Protein AF-A0AAD8T576-F1 (afdb_monomer)

Secondary structure (DSSP, 8-state):
--SSBTTB-TT---TT--HHHHHHHHTHHHHHHT-----SSSTTSBTTTS--SSSS-HHHHSHHHHTTBS-TT-BHHHHHHH-GGGGB-SS--HHHHHHHHHHHHHHTT--------HHHHHHHHSS--HHHHHHHHHHHTT-S--HHHHHHTTS-S--B-TTT-SB--HHIIIIISHHHHHHHHHHSTT--GGG-SSHHHHHHHH--SHHHHHHHHHHHHHHHHHHHHHHHH-----HHHHHHHHHHHHHHHHHHHHHHHHHTTS--PPP----EEE-TTT--EEEEETTEEEE--TT----EEE--TTPPBPPTTSHHHHHSTTEEEEEETTEEEEEE--B-TTT-PBPP-EEEB--HHHHHHHHH-TTS-----SSSEEE-

Solvent-accessible surface area (backbone atoms only — not comparable to full-atom values): 22225 Å² total; per-residue (Å²): 143,80,54,71,48,98,94,40,41,57,79,66,89,58,95,83,59,47,73,68,54,51,56,56,56,67,45,46,64,66,49,40,77,77,45,74,48,82,76,38,49,24,67,90,39,37,48,32,67,35,32,59,60,94,91,51,27,44,41,76,75,33,46,64,36,46,76,39,41,73,52,69,39,39,30,34,32,57,36,66,75,67,36,64,73,76,45,37,52,97,76,71,53,75,67,18,49,52,43,46,55,55,50,52,54,59,53,72,72,60,77,64,37,78,58,60,57,61,61,58,54,36,48,69,60,21,54,53,56,68,72,54,34,53,47,53,51,29,44,75,65,71,60,52,88,28,33,37,55,30,27,79,67,70,73,46,96,52,32,43,31,96,86,78,68,45,74,15,48,64,39,31,56,62,35,63,32,69,81,25,35,59,56,47,28,72,78,40,79,84,58,57,58,85,84,37,94,37,59,63,50,39,48,62,74,63,20,81,46,54,64,38,23,26,47,51,49,37,44,50,50,40,43,52,50,47,53,45,37,37,74,77,67,69,40,86,76,52,68,69,60,46,54,51,49,28,54,51,50,44,59,61,34,54,56,44,52,56,51,53,60,42,59,78,73,47,77,90,76,77,82,86,82,72,68,75,45,73,41,87,91,77,73,44,42,29,32,68,56,98,93,41,78,33,31,63,36,96,84,46,94,58,41,38,38,57,60,72,98,78,73,60,62,38,51,60,85,36,70,69,45,69,68,44,84,72,56,46,82,44,76,55,96,93,43,59,38,25,25,34,70,46,61,40,90,86,81,64,47,75,45,74,78,18,45,34,40,74,54,80,81,49,57,65,49,59,75,72,50,85,82,67,71,17,24,56,65,92,66,69,47,28,28,102

Foldseek 3Di:
DAADDDVDHHQDDDPPQDPVNVVVSVCPLVVQVPDADDFALQRRAFQQRHRDADDDGNCVVQVQLCVQFQCNRDTPNCCLVVDVVVRGHPDGDPSNVVSCVVVVVSVVPDDHNPPPVVQLVLLVLALAPPVLSVVSVCLVVQNPPQLLNCVVVVNDPDQAQPQPRHGTTSFCLQQVPPLNPLLCCVVVPPDDSVVAPGPSRCSSVQRPDNLRSHLSSLSSVLSVVQSVCCVPVVDHDDSVVSNVSSVVSSVVSVVSVVVVVCVVPDDDDDDDDWDWDQDPPPRWIWTDDPNDIWTFDQPDQFAKEADDDPAAFDACPDPVLVPRPAWDFDDDPNGTFIWHFDADPVPRDTDPTATEHDDPVCVVVCVVVVDGGYGYDDDHMYTD

pLDDT: mean 78.63, std 18.76, range [26.48, 98.44]

Organism: Lolium multiflorum (NCBI:txid4521)

InterPro domains:
  IPR021109 Aspartic peptidase domain superfamily [G3DSA:2.40.70.10] (269-370)
  IPR026960 Reverse transcriptase zinc-binding domain [PF13966] (120-184)

Nearest PDB structures (foldseek):
  4zmh-assembly1_A  TM=2.360E-01  e=1.951E+00  Saccharophagus degradans 2-40
  3imo-assembly2_D  TM=2.013E-01  e=2.065E+00  Vibrio cholerae O139
  7mtq-assembly1_B  TM=3.145E-01  e=9.539E+00  Homo sapiens
  3wj5-assembly1_B  TM=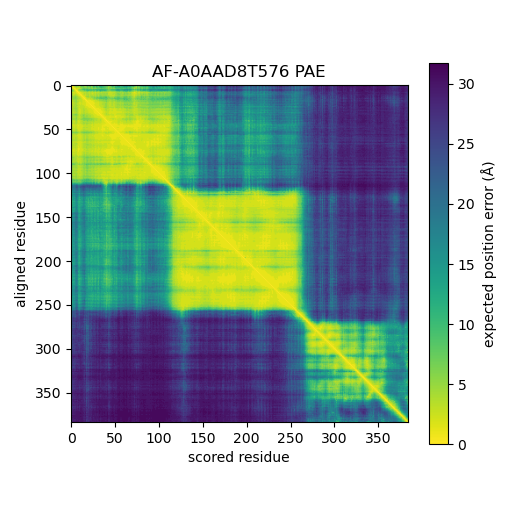2.094E-01  e=6.789E+00  Homo sapiens

Structure (mmCIF, N/CA/C/O backbone):
data_AF-A0AAD8T576-F1
#
_entry.id   AF-A0AAD8T576-F1
#
loop_
_atom_site.group_PDB
_atom_site.id
_atom_site.type_symbol
_atom_site.label_atom_id
_atom_site.label_alt_id
_atom_site.label_comp_id
_atom_site.label_asym_id
_atom_site.label_entity_id
_atom_site.label_seq_id
_atom_site.pdbx_PDB_ins_code
_atom_site.Cartn_x
_atom_site.Cartn_y
_atom_site.Cartn_z
_atom_site.occupancy
_atom_site.B_iso_or_equiv
_atom_site.auth_seq_id
_atom_site.auth_comp_id
_atom_site.auth_asym_id
_atom_site.auth_atom_id
_atom_site.pdbx_PDB_model_num
ATOM 1 N N . MET A 1 1 ? 20.171 -4.470 2.050 1.00 48.25 1 MET A N 1
ATOM 2 C CA . MET A 1 1 ? 20.632 -3.886 0.778 1.00 48.25 1 MET A CA 1
ATOM 3 C C . MET A 1 1 ? 20.045 -4.758 -0.320 1.00 48.25 1 MET A C 1
ATOM 5 O O . MET A 1 1 ? 20.647 -5.756 -0.673 1.00 48.25 1 MET A O 1
ATOM 9 N N . TYR A 1 2 ? 18.805 -4.481 -0.722 1.00 63.53 2 TYR A N 1
ATOM 10 C CA . TYR A 1 2 ? 18.077 -5.267 -1.723 1.00 63.53 2 TYR A CA 1
ATOM 11 C C . TYR A 1 2 ? 17.408 -4.290 -2.687 1.00 63.53 2 TYR A C 1
ATOM 13 O O . TYR A 1 2 ? 16.889 -3.266 -2.239 1.00 63.53 2 TYR A O 1
ATOM 21 N N . GLY A 1 3 ? 17.447 -4.591 -3.984 1.00 69.38 3 GLY A N 1
ATOM 22 C CA . GLY A 1 3 ? 16.973 -3.699 -5.041 1.00 69.38 3 GLY A CA 1
ATOM 23 C C . GLY A 1 3 ? 17.988 -2.635 -5.462 1.00 69.38 3 GLY A C 1
ATOM 24 O O . GLY A 1 3 ? 19.163 -2.697 -5.102 1.00 69.38 3 GLY A O 1
ATOM 25 N N . TRP A 1 4 ? 17.504 -1.669 -6.239 1.00 74.75 4 TRP A N 1
ATOM 26 C CA . TRP A 1 4 ? 18.293 -0.624 -6.890 1.00 74.75 4 TRP A CA 1
ATOM 27 C C . TRP A 1 4 ? 19.042 0.262 -5.894 1.00 74.75 4 TRP A C 1
ATOM 29 O O . TRP A 1 4 ? 18.430 0.952 -5.079 1.00 74.75 4 TRP A O 1
ATOM 39 N N . ASN A 1 5 ? 20.371 0.266 -5.960 1.00 70.06 5 ASN A N 1
ATOM 40 C CA . ASN A 1 5 ? 21.228 1.165 -5.191 1.00 70.06 5 ASN A CA 1
ATOM 41 C C . ASN A 1 5 ? 22.531 1.455 -5.955 1.00 70.06 5 ASN A C 1
ATOM 43 O O . ASN A 1 5 ? 22.797 0.833 -6.976 1.00 70.06 5 ASN A O 1
ATOM 47 N N . GLY A 1 6 ? 23.326 2.424 -5.483 1.00 66.31 6 GLY A N 1
ATOM 48 C CA . GLY A 1 6 ? 24.510 2.934 -6.197 1.00 66.31 6 GLY A CA 1
ATOM 49 C C . GLY A 1 6 ? 25.385 1.859 -6.872 1.00 66.31 6 GLY A C 1
ATOM 50 O O . GLY A 1 6 ? 25.671 2.008 -8.058 1.00 66.31 6 GLY A O 1
ATOM 51 N N . PRO A 1 7 ? 25.779 0.780 -6.167 1.00 70.12 7 PRO A N 1
ATOM 52 C CA . PRO A 1 7 ? 26.549 -0.318 -6.761 1.00 70.12 7 PRO A CA 1
ATOM 53 C C . PRO A 1 7 ? 25.746 -1.526 -7.293 1.00 70.12 7 PRO A C 1
ATOM 55 O O . PRO A 1 7 ? 26.380 -2.427 -7.843 1.00 70.12 7 PRO A O 1
ATOM 58 N N . HIS A 1 8 ? 24.417 -1.612 -7.128 1.00 79.19 8 HIS A N 1
ATOM 59 C CA . HIS A 1 8 ? 23.664 -2.849 -7.414 1.00 79.19 8 HIS A CA 1
ATOM 60 C C . HIS A 1 8 ? 22.316 -2.627 -8.110 1.00 79.19 8 HIS A C 1
ATOM 62 O O . HIS A 1 8 ? 21.516 -1.781 -7.696 1.00 79.19 8 HIS A O 1
ATOM 68 N N . ASP A 1 9 ? 22.030 -3.470 -9.106 1.00 88.69 9 ASP A N 1
ATOM 69 C CA . ASP A 1 9 ? 20.776 -3.470 -9.853 1.00 88.69 9 ASP A CA 1
ATOM 70 C C . ASP A 1 9 ? 19.816 -4.595 -9.417 1.00 88.69 9 ASP A C 1
ATOM 72 O O . ASP A 1 9 ? 20.222 -5.661 -8.945 1.00 88.69 9 ASP A O 1
ATOM 76 N N . LEU A 1 10 ? 18.501 -4.379 -9.570 1.00 85.06 10 LEU A N 1
ATOM 77 C CA . LEU A 1 10 ? 17.494 -5.394 -9.236 1.00 85.06 10 LEU A CA 1
ATOM 78 C C . LEU A 1 10 ? 17.501 -6.520 -10.283 1.00 85.06 10 LEU A C 1
ATOM 80 O O . LEU A 1 10 ? 16.965 -6.382 -11.386 1.00 85.06 10 LEU A O 1
ATOM 84 N N . GLY A 1 11 ? 18.055 -7.670 -9.911 1.00 83.50 11 GLY A N 1
ATOM 85 C CA . GLY A 1 11 ? 18.317 -8.760 -10.856 1.00 83.50 11 GLY A CA 1
ATOM 86 C C . GLY A 1 11 ? 19.682 -9.388 -10.639 1.00 83.50 11 GLY A C 1
ATOM 87 O O . GLY A 1 11 ? 19.843 -10.587 -10.865 1.00 83.50 11 GLY A O 1
ATOM 88 N N . ASP A 1 12 ? 20.629 -8.591 -10.147 1.00 86.38 12 ASP A N 1
ATOM 89 C CA . ASP A 1 12 ? 21.994 -9.034 -9.920 1.00 86.38 12 ASP A CA 1
ATOM 90 C C . ASP A 1 12 ? 22.056 -10.059 -8.786 1.00 86.38 12 ASP A C 1
ATOM 92 O O . ASP A 1 12 ? 21.394 -9.930 -7.754 1.00 86.38 12 ASP A O 1
ATOM 96 N N . ARG A 1 13 ? 22.882 -11.092 -8.974 1.00 81.50 13 ARG A N 1
ATOM 97 C CA . ARG A 1 13 ? 23.164 -12.073 -7.922 1.00 81.50 13 ARG A CA 1
ATOM 98 C C . ARG A 1 13 ? 24.127 -11.471 -6.913 1.00 81.50 13 ARG A C 1
ATOM 100 O O . ARG A 1 13 ? 25.193 -10.992 -7.298 1.00 81.50 13 ARG A O 1
ATOM 107 N N . HIS A 1 14 ? 23.813 -11.596 -5.628 1.00 79.44 14 HIS A N 1
ATOM 108 C CA . HIS A 1 14 ? 24.678 -11.107 -4.567 1.00 79.44 14 HIS A CA 1
ATOM 109 C C . HIS A 1 14 ? 25.024 -12.201 -3.547 1.00 79.44 14 HIS A C 1
ATOM 111 O O . HIS A 1 14 ? 24.209 -13.040 -3.164 1.00 79.44 14 HIS A O 1
ATOM 117 N N . HIS A 1 15 ? 26.269 -12.197 -3.069 1.00 81.00 15 HIS A N 1
ATOM 118 C CA . HIS A 1 15 ? 26.765 -13.210 -2.129 1.00 81.00 15 HIS A CA 1
ATOM 119 C C . HIS A 1 15 ? 26.092 -13.128 -0.746 1.00 81.00 15 HIS A C 1
ATOM 121 O O . HIS A 1 15 ? 26.011 -14.133 -0.044 1.00 81.00 15 HIS A O 1
ATOM 127 N N . LEU A 1 16 ? 25.565 -11.953 -0.382 1.00 80.62 16 LEU A N 1
ATOM 128 C CA . LEU A 1 16 ? 24.777 -11.727 0.839 1.00 80.62 16 LEU A CA 1
ATOM 129 C C . LEU A 1 16 ? 23.265 -11.946 0.649 1.00 80.62 16 LEU A C 1
ATOM 131 O O . LEU A 1 16 ? 22.492 -11.609 1.545 1.00 80.62 16 LEU A O 1
ATOM 135 N N . ASP A 1 17 ? 22.823 -12.478 -0.496 1.00 80.88 17 ASP A N 1
ATOM 136 C CA . ASP A 1 17 ? 21.404 -12.751 -0.715 1.00 80.88 17 ASP A CA 1
ATOM 137 C C . ASP A 1 17 ? 20.893 -13.792 0.285 1.00 80.88 17 ASP A C 1
ATOM 139 O O . ASP A 1 17 ? 21.333 -14.950 0.306 1.00 80.88 17 ASP A O 1
ATOM 143 N N . THR A 1 18 ? 19.926 -13.379 1.105 1.00 84.00 18 THR A N 1
ATOM 144 C CA . THR A 1 18 ? 19.225 -14.284 2.022 1.00 84.00 18 THR A CA 1
ATOM 145 C C . THR A 1 18 ? 18.432 -15.338 1.245 1.00 84.00 18 THR A C 1
ATOM 147 O O . THR A 1 18 ? 18.015 -15.077 0.116 1.00 84.00 18 THR A O 1
ATOM 150 N N . PRO A 1 19 ? 18.159 -16.518 1.837 1.00 84.56 19 PRO A N 1
ATOM 151 C CA . PRO A 1 19 ? 17.303 -17.529 1.212 1.00 84.56 19 PRO A CA 1
ATOM 152 C C . PRO A 1 19 ? 15.952 -16.961 0.755 1.00 84.56 19 PRO A C 1
ATOM 154 O O . PRO A 1 19 ? 15.558 -17.163 -0.385 1.00 84.56 19 PRO A O 1
ATOM 157 N N . VAL A 1 20 ? 15.320 -16.130 1.591 1.00 82.31 20 VAL A N 1
ATOM 158 C CA . VAL A 1 20 ? 14.057 -15.450 1.258 1.00 82.31 20 VAL A CA 1
ATOM 159 C C . VAL A 1 20 ? 14.199 -14.562 0.022 1.00 82.31 20 VAL A C 1
ATOM 161 O O . VAL A 1 20 ? 13.330 -14.562 -0.843 1.00 82.31 20 VAL A O 1
ATOM 164 N N . TRP A 1 21 ? 15.290 -13.799 -0.084 1.00 80.56 21 TRP A N 1
ATOM 165 C CA . TRP A 1 21 ? 15.517 -12.958 -1.256 1.00 80.56 21 TRP A CA 1
ATOM 166 C C . TRP A 1 21 ? 15.762 -13.791 -2.518 1.00 80.56 21 TRP A C 1
ATOM 168 O O . TRP A 1 21 ? 15.227 -13.462 -3.571 1.00 80.56 21 TRP A O 1
ATOM 178 N N . LYS A 1 22 ? 16.489 -14.909 -2.414 1.00 84.25 22 LYS A N 1
ATOM 179 C CA . LYS A 1 22 ? 16.673 -15.849 -3.532 1.00 84.25 22 LYS A CA 1
ATOM 180 C C . LYS A 1 22 ? 15.339 -16.421 -4.013 1.00 84.25 22 LYS A C 1
ATOM 182 O O . LYS A 1 22 ? 15.122 -16.468 -5.221 1.00 84.25 22 LYS A O 1
ATOM 187 N N . ASP A 1 23 ? 14.442 -16.774 -3.095 1.00 84.94 23 ASP A N 1
ATOM 188 C CA . ASP A 1 23 ? 13.100 -17.269 -3.427 1.00 84.94 23 ASP A CA 1
ATOM 189 C C . ASP A 1 23 ? 12.247 -16.189 -4.112 1.00 84.94 23 ASP A C 1
ATOM 191 O O . ASP A 1 23 ? 11.596 -16.456 -5.121 1.00 84.94 23 ASP A O 1
ATOM 195 N N . ILE A 1 24 ? 12.296 -14.943 -3.624 1.00 82.44 24 ILE A N 1
ATOM 196 C CA . ILE A 1 24 ? 11.630 -13.801 -4.275 1.00 82.44 24 ILE A CA 1
ATOM 197 C C . ILE A 1 24 ? 12.178 -13.602 -5.695 1.00 82.44 24 ILE A C 1
ATOM 199 O O . ILE A 1 24 ? 11.408 -13.461 -6.647 1.00 82.44 24 ILE A O 1
ATOM 203 N N . MET A 1 25 ? 13.503 -13.629 -5.855 1.00 86.75 25 MET A N 1
ATOM 204 C CA . MET A 1 25 ? 14.161 -13.456 -7.150 1.00 86.75 25 MET A CA 1
ATOM 205 C C . MET A 1 25 ? 13.871 -14.606 -8.119 1.00 86.75 25 MET A C 1
ATOM 207 O O . MET A 1 25 ? 13.776 -14.367 -9.323 1.00 86.75 25 MET A O 1
ATOM 211 N N . ALA A 1 26 ? 13.653 -15.828 -7.623 1.00 87.31 26 ALA A N 1
ATOM 212 C CA . ALA A 1 26 ? 13.239 -16.960 -8.450 1.00 87.31 26 ALA A CA 1
ATOM 213 C C . ALA A 1 26 ? 11.875 -16.722 -9.130 1.00 87.31 26 ALA A C 1
ATOM 215 O O . ALA A 1 26 ? 11.649 -17.200 -10.241 1.00 87.31 26 ALA A O 1
ATOM 216 N N . GLY A 1 27 ? 10.990 -15.934 -8.511 1.00 89.38 27 GLY A N 1
ATOM 217 C CA . GLY A 1 27 ? 9.700 -15.544 -9.087 1.00 89.38 27 GLY A CA 1
ATOM 218 C C . GLY A 1 27 ? 9.760 -14.376 -10.080 1.00 89.38 27 GLY A C 1
ATOM 219 O O . GLY A 1 27 ? 8.783 -14.132 -10.789 1.00 89.38 27 GLY A O 1
ATOM 220 N N . LEU A 1 28 ? 10.881 -13.650 -10.167 1.00 88.38 28 LEU A N 1
ATOM 221 C CA . LEU A 1 28 ? 10.952 -12.382 -10.903 1.00 88.38 28 LEU A CA 1
ATOM 222 C C . LEU A 1 28 ? 10.724 -12.547 -12.412 1.00 88.38 28 LEU A C 1
ATOM 224 O O . LEU A 1 28 ? 10.021 -11.740 -13.015 1.00 88.38 28 LEU A O 1
ATOM 228 N N . ALA A 1 29 ? 11.281 -13.594 -13.025 1.00 88.31 29 ALA A N 1
ATOM 229 C CA . ALA A 1 29 ? 11.100 -13.854 -14.455 1.00 88.31 29 ALA A CA 1
ATOM 230 C C . ALA A 1 29 ? 9.632 -14.162 -14.800 1.00 88.31 29 ALA A C 1
ATOM 232 O O . ALA A 1 29 ? 9.087 -13.600 -15.747 1.00 88.31 29 ALA A O 1
ATOM 233 N N . ALA A 1 30 ? 8.973 -14.994 -13.986 1.00 90.44 30 ALA A N 1
ATOM 234 C CA . ALA A 1 30 ? 7.555 -15.309 -14.148 1.00 90.44 30 ALA A CA 1
ATOM 235 C C . ALA A 1 30 ? 6.661 -14.084 -13.914 1.00 90.44 30 ALA A C 1
ATOM 237 O O . ALA A 1 30 ? 5.652 -13.913 -14.585 1.00 90.44 30 ALA A O 1
ATOM 238 N N . PHE A 1 31 ? 7.030 -13.205 -12.980 1.00 88.06 31 PHE A N 1
ATOM 239 C CA . PHE A 1 31 ? 6.310 -11.954 -12.765 1.00 88.06 31 PHE A CA 1
ATOM 240 C C . PHE A 1 31 ? 6.438 -11.004 -13.966 1.00 88.06 31 PHE A C 1
ATOM 242 O O . PHE A 1 31 ? 5.443 -10.424 -14.404 1.00 88.06 31 PHE A O 1
ATOM 249 N N . ARG A 1 32 ? 7.644 -10.866 -14.530 1.00 91.31 32 ARG A N 1
ATOM 250 C CA . ARG A 1 32 ? 7.897 -10.036 -15.719 1.00 91.31 32 ARG A CA 1
ATOM 251 C C . ARG A 1 32 ? 7.101 -10.499 -16.936 1.00 91.31 32 ARG A C 1
ATOM 253 O O . ARG A 1 32 ? 6.572 -9.658 -17.649 1.00 91.31 32 ARG A O 1
ATOM 260 N N . SER A 1 33 ? 6.950 -11.808 -17.141 1.00 88.00 33 SER A N 1
ATOM 261 C CA . SER A 1 33 ? 6.226 -12.334 -18.307 1.00 88.00 33 SER A CA 1
ATOM 262 C C . SER A 1 33 ? 4.714 -12.077 -18.285 1.00 88.00 33 SER A C 1
ATOM 264 O O . SER A 1 33 ? 4.071 -12.151 -19.328 1.00 88.00 33 SER A O 1
ATOM 266 N N . ILE A 1 34 ? 4.135 -11.763 -17.121 1.00 89.12 34 ILE A N 1
ATOM 267 C CA . ILE A 1 34 ? 2.690 -11.521 -16.959 1.00 89.12 34 ILE A CA 1
ATOM 268 C C . ILE A 1 34 ? 2.354 -10.074 -16.586 1.00 89.12 34 ILE A C 1
ATOM 270 O O . ILE A 1 34 ? 1.205 -9.775 -16.252 1.00 89.12 34 ILE A O 1
ATOM 274 N N . SER A 1 35 ? 3.337 -9.172 -16.586 1.00 89.69 35 SER A N 1
ATOM 275 C CA . SER A 1 35 ? 3.148 -7.789 -16.152 1.00 89.69 35 SER A CA 1
ATOM 276 C C . SER A 1 35 ? 3.613 -6.782 -17.199 1.00 89.69 35 SER A C 1
ATOM 278 O O . SER A 1 35 ? 4.572 -6.996 -17.933 1.00 89.69 35 SER A O 1
ATOM 280 N N . LYS A 1 36 ? 2.907 -5.649 -17.250 1.00 91.19 36 LYS A N 1
ATOM 281 C CA . LYS A 1 36 ? 3.306 -4.441 -17.974 1.00 91.19 36 LYS A CA 1
ATOM 282 C C . LYS A 1 36 ? 3.454 -3.313 -16.964 1.00 91.19 36 LYS A C 1
ATOM 284 O O . LYS A 1 36 ? 2.610 -3.158 -16.077 1.00 91.19 36 LYS A O 1
ATOM 289 N N . VAL A 1 37 ? 4.519 -2.534 -17.095 1.00 87.81 37 VAL A N 1
ATOM 290 C CA . VAL A 1 37 ? 4.841 -1.439 -16.184 1.00 87.81 37 VAL A CA 1
ATOM 291 C C . VAL A 1 37 ? 4.377 -0.119 -16.788 1.00 87.81 37 VAL A C 1
ATOM 293 O O . VAL A 1 37 ? 4.799 0.266 -17.877 1.00 87.81 37 VAL A O 1
ATOM 296 N N . THR A 1 38 ? 3.522 0.597 -16.061 1.00 84.62 38 THR A N 1
ATOM 297 C CA . THR A 1 38 ? 3.231 2.007 -16.346 1.00 84.62 38 THR A CA 1
ATOM 298 C C . THR A 1 38 ? 4.372 2.850 -15.794 1.00 84.62 38 THR A C 1
ATOM 300 O O . THR A 1 38 ? 4.594 2.869 -14.581 1.00 84.62 38 THR A O 1
ATOM 303 N N . LEU A 1 39 ? 5.108 3.520 -16.679 1.00 82.31 39 LEU A N 1
ATOM 304 C CA . LEU A 1 39 ? 6.324 4.237 -16.314 1.00 82.31 39 LEU A CA 1
ATOM 305 C C . LEU A 1 39 ? 6.019 5.470 -15.441 1.00 82.31 39 LEU A C 1
ATOM 307 O O . LEU A 1 39 ? 5.237 6.340 -15.824 1.00 82.31 39 LEU A O 1
ATOM 311 N N . GLY A 1 40 ? 6.629 5.510 -14.253 1.00 81.25 40 GLY A N 1
ATOM 312 C CA . GLY A 1 40 ? 6.672 6.675 -13.360 1.00 81.25 40 GLY A CA 1
ATOM 313 C C . GLY A 1 40 ? 8.015 7.397 -13.478 1.00 81.25 40 GLY A C 1
ATOM 314 O O . GLY A 1 40 ? 8.454 7.716 -14.580 1.00 81.25 40 GLY A O 1
ATOM 315 N N . ASN A 1 41 ? 8.722 7.552 -12.354 1.00 79.94 41 ASN A N 1
ATOM 316 C CA . ASN A 1 41 ? 10.081 8.111 -12.332 1.00 79.94 41 ASN A CA 1
ATOM 317 C C . ASN A 1 41 ? 11.165 7.163 -12.888 1.00 79.94 41 ASN A C 1
ATOM 319 O O . ASN A 1 41 ? 12.325 7.549 -12.975 1.00 79.94 41 ASN A O 1
ATOM 323 N N . GLY A 1 42 ? 10.807 5.916 -13.219 1.00 86.94 42 GLY A N 1
ATOM 324 C CA . GLY A 1 42 ? 11.689 4.910 -13.816 1.00 86.94 42 GLY A CA 1
ATOM 325 C C . GLY A 1 42 ? 12.686 4.239 -12.861 1.00 86.94 42 GLY A C 1
ATOM 326 O O . GLY A 1 42 ? 13.461 3.398 -13.310 1.00 86.94 42 GLY A O 1
ATOM 327 N N . ALA A 1 43 ? 12.696 4.574 -11.565 1.00 85.81 43 ALA A N 1
ATOM 328 C CA . ALA A 1 43 ? 13.702 4.076 -10.619 1.00 85.81 43 ALA A CA 1
ATOM 329 C C . ALA A 1 43 ? 13.484 2.609 -10.210 1.00 85.81 43 ALA A C 1
ATOM 331 O O . ALA A 1 43 ? 14.425 1.928 -9.815 1.00 85.81 43 ALA A O 1
ATOM 332 N N . SER A 1 44 ? 12.248 2.117 -10.310 1.00 84.06 44 SER A N 1
ATOM 333 C CA . SER A 1 44 ? 11.858 0.744 -9.970 1.00 84.06 44 SER A CA 1
ATOM 334 C C . SER A 1 44 ? 11.609 -0.146 -11.192 1.00 84.06 44 SER A C 1
ATOM 336 O O . SER A 1 44 ? 11.172 -1.282 -11.030 1.00 84.06 44 SER A O 1
ATOM 338 N N . THR A 1 45 ? 11.898 0.343 -12.400 1.00 90.25 45 THR A N 1
ATOM 339 C CA . THR A 1 45 ? 11.630 -0.346 -13.671 1.00 90.25 45 THR A CA 1
ATOM 340 C C . THR A 1 45 ? 12.941 -0.752 -14.327 1.00 90.25 45 THR A C 1
ATOM 342 O O . THR A 1 45 ? 13.777 0.110 -14.587 1.00 90.25 45 THR A O 1
ATOM 345 N N . ALA A 1 46 ? 13.138 -2.039 -14.609 1.00 93.88 46 ALA A N 1
ATOM 346 C CA . ALA A 1 46 ? 14.315 -2.532 -15.314 1.00 93.88 46 ALA A CA 1
ATOM 347 C C . ALA A 1 46 ? 14.233 -2.185 -16.804 1.00 93.88 46 ALA A C 1
ATOM 349 O O . ALA A 1 46 ? 13.305 -2.601 -17.496 1.00 93.88 46 ALA A O 1
ATOM 350 N N . PHE A 1 47 ? 15.237 -1.465 -17.304 1.00 95.62 47 PHE A N 1
ATOM 351 C CA . PHE A 1 47 ? 15.270 -0.933 -18.662 1.00 95.62 47 PHE A CA 1
ATOM 352 C C . PHE A 1 47 ? 15.130 -2.035 -19.717 1.00 95.62 47 PHE A C 1
ATOM 354 O O . PHE A 1 47 ? 14.277 -1.943 -20.592 1.00 95.62 47 PHE A O 1
ATOM 361 N N . TRP A 1 48 ? 15.921 -3.103 -19.611 1.00 96.25 48 TRP A N 1
ATOM 362 C CA . TRP A 1 48 ? 15.923 -4.185 -20.600 1.00 96.25 48 TRP A CA 1
ATOM 363 C C . TRP A 1 48 ? 14.858 -5.256 -20.358 1.00 96.25 48 TRP A C 1
ATOM 365 O O . TRP A 1 48 ? 14.346 -5.854 -21.307 1.00 96.25 48 TRP A O 1
ATOM 375 N N . MET A 1 49 ? 14.568 -5.527 -19.085 1.00 95.25 49 MET A N 1
ATOM 376 C CA . MET A 1 49 ? 13.883 -6.752 -18.669 1.00 95.25 49 MET A CA 1
ATOM 377 C C . MET A 1 49 ? 12.377 -6.584 -18.464 1.00 95.25 49 MET A C 1
ATOM 379 O O . MET A 1 49 ? 11.652 -7.564 -18.607 1.00 95.25 49 MET A O 1
ATOM 383 N N . ASP A 1 50 ? 11.905 -5.387 -18.108 1.00 94.88 50 ASP A N 1
ATOM 384 C CA . ASP A 1 50 ? 10.478 -5.150 -17.883 1.00 94.88 50 ASP A CA 1
ATOM 385 C C . ASP A 1 50 ? 9.788 -4.713 -19.186 1.00 94.88 50 ASP A C 1
ATOM 387 O O . ASP A 1 50 ? 10.374 -4.023 -20.023 1.00 94.88 50 ASP A O 1
ATOM 391 N N . LEU A 1 51 ? 8.509 -5.062 -19.348 1.00 95.06 51 LEU A N 1
ATOM 392 C CA . LEU A 1 51 ? 7.673 -4.535 -20.426 1.00 95.06 51 LEU A CA 1
ATOM 393 C C . LEU A 1 51 ? 7.146 -3.150 -20.035 1.00 95.06 51 LEU A C 1
ATOM 395 O O . LEU A 1 51 ? 6.114 -3.033 -19.374 1.00 95.06 51 LEU A O 1
ATOM 399 N N . TRP A 1 52 ? 7.853 -2.095 -20.431 1.00 93.62 52 TRP A N 1
ATOM 400 C CA . TRP A 1 52 ? 7.468 -0.706 -20.132 1.00 93.62 52 TRP A CA 1
ATOM 401 C C . TRP A 1 52 ? 7.398 0.196 -21.374 1.00 93.62 52 TRP A C 1
ATOM 403 O O . TRP A 1 52 ? 6.724 1.224 -21.337 1.00 93.62 52 TRP A O 1
ATOM 413 N N . LEU A 1 53 ? 8.026 -0.209 -22.484 1.00 93.00 53 LEU A N 1
ATOM 414 C CA . LEU A 1 53 ? 8.013 0.500 -23.764 1.00 93.00 53 LEU A CA 1
ATOM 415 C C . LEU A 1 53 ? 7.581 -0.456 -24.883 1.00 93.00 53 LEU A C 1
ATOM 417 O O . LEU A 1 53 ? 8.185 -1.507 -25.063 1.00 93.00 53 LEU A O 1
ATOM 421 N N . GLY A 1 54 ? 6.540 -0.088 -25.633 1.00 90.75 54 GLY A N 1
ATOM 422 C CA . GLY A 1 54 ? 6.005 -0.915 -26.720 1.00 90.75 54 GLY A CA 1
ATOM 423 C C . GLY A 1 54 ? 5.172 -2.116 -26.248 1.00 90.75 54 GLY A C 1
ATOM 424 O O . GLY A 1 54 ? 4.350 -2.006 -25.324 1.00 90.75 54 GLY A O 1
ATOM 425 N N . ASP A 1 55 ? 5.346 -3.238 -26.946 1.00 91.56 55 ASP A N 1
ATOM 426 C CA . ASP A 1 55 ? 4.585 -4.488 -26.837 1.00 91.56 55 ASP A CA 1
ATOM 427 C C . ASP A 1 55 ? 5.401 -5.682 -26.307 1.00 91.56 55 ASP A C 1
ATOM 429 O O . ASP A 1 55 ? 4.804 -6.650 -25.839 1.00 91.56 55 ASP A O 1
ATOM 433 N N . GLN A 1 56 ? 6.735 -5.597 -26.307 1.00 93.75 56 GLN A N 1
ATOM 434 C CA . GLN A 1 56 ? 7.647 -6.614 -25.767 1.00 93.75 56 GLN A CA 1
ATOM 435 C C . GLN A 1 56 ? 8.810 -5.986 -24.974 1.00 93.75 56 GLN A C 1
ATOM 437 O O . GLN A 1 56 ? 9.146 -4.819 -25.202 1.00 93.75 56 GLN A O 1
ATOM 442 N N . PRO A 1 57 ? 9.439 -6.723 -24.033 1.00 96.25 57 PRO A N 1
ATOM 443 C CA . PRO A 1 57 ? 10.638 -6.259 -23.337 1.00 96.25 57 PRO A CA 1
ATOM 444 C C . PRO A 1 57 ? 11.764 -5.869 -24.306 1.00 96.25 57 PRO A C 1
ATOM 446 O O . PRO A 1 57 ? 11.980 -6.513 -25.334 1.00 96.25 57 PRO A O 1
ATOM 449 N N . LEU A 1 58 ? 12.540 -4.838 -23.961 1.00 97.25 58 LEU A N 1
ATOM 450 C CA . LEU A 1 58 ? 13.542 -4.278 -24.878 1.00 97.25 58 LEU A CA 1
ATOM 451 C C . LEU A 1 58 ? 14.659 -5.260 -25.250 1.00 97.25 58 LEU A C 1
ATOM 453 O O . LEU A 1 58 ? 15.190 -5.166 -26.354 1.00 97.25 58 LEU A O 1
ATOM 457 N N . HIS A 1 59 ? 15.014 -6.201 -24.370 1.00 96.75 59 HIS A N 1
ATOM 458 C CA . HIS A 1 59 ? 16.014 -7.225 -24.694 1.00 96.75 59 HIS A CA 1
ATOM 459 C C . HIS A 1 59 ? 15.536 -8.233 -25.751 1.00 96.75 59 HIS A C 1
ATOM 461 O O . HIS A 1 59 ? 16.363 -8.772 -26.483 1.00 96.75 59 HIS A O 1
ATOM 467 N N . GLU A 1 60 ? 14.224 -8.470 -25.849 1.00 96.44 60 GLU A N 1
ATOM 468 C CA . GLU A 1 60 ? 13.625 -9.332 -26.875 1.00 96.44 60 GLU A CA 1
ATOM 469 C C . GLU A 1 60 ? 13.482 -8.583 -28.202 1.00 96.44 60 GLU A C 1
ATOM 471 O O . GLU A 1 60 ? 13.760 -9.143 -29.261 1.00 96.44 60 GLU A O 1
ATOM 476 N N . ARG A 1 61 ? 13.107 -7.297 -28.145 1.00 96.62 61 ARG A N 1
ATOM 477 C CA . ARG A 1 61 ? 12.916 -6.455 -29.335 1.00 96.62 61 ARG A CA 1
ATOM 478 C C . ARG A 1 61 ? 14.230 -6.007 -29.982 1.00 96.62 61 ARG A C 1
ATOM 480 O O . ARG A 1 61 ? 14.295 -5.903 -31.203 1.00 96.62 61 ARG A O 1
ATOM 487 N N . TYR A 1 62 ? 15.272 -5.765 -29.184 1.00 97.00 62 TYR A N 1
ATOM 488 C CA . TYR A 1 62 ? 16.587 -5.293 -29.638 1.00 97.00 62 TYR A CA 1
ATOM 489 C C . TYR A 1 62 ? 17.727 -6.214 -29.152 1.00 97.00 62 TYR A C 1
ATOM 491 O O . TYR A 1 62 ? 18.613 -5.771 -28.410 1.00 97.00 62 TYR A O 1
ATOM 499 N N . PRO A 1 63 ? 17.743 -7.505 -29.545 1.00 97.44 63 PRO A N 1
ATOM 500 C CA . PRO A 1 63 ? 18.684 -8.487 -29.005 1.00 97.44 63 PRO A CA 1
ATOM 501 C C . PRO A 1 63 ? 20.141 -8.198 -29.395 1.00 97.44 63 PRO A C 1
ATOM 503 O O . PRO A 1 63 ? 21.041 -8.427 -28.583 1.00 97.44 63 PRO A O 1
ATOM 506 N N . ASN A 1 64 ? 20.394 -7.641 -30.592 1.00 97.06 64 ASN A N 1
ATOM 507 C CA . ASN A 1 64 ? 21.759 -7.296 -31.016 1.00 97.06 64 ASN A CA 1
ATOM 508 C C . ASN A 1 64 ? 22.320 -6.149 -30.179 1.00 97.06 64 ASN A C 1
ATOM 510 O O . ASN A 1 64 ? 23.497 -6.148 -29.832 1.00 97.06 64 ASN A O 1
ATOM 514 N N . LEU A 1 65 ? 21.489 -5.163 -29.839 1.00 97.44 65 LEU A N 1
ATOM 515 C CA . LEU A 1 65 ? 21.900 -4.081 -28.953 1.00 97.44 65 LEU A CA 1
ATOM 516 C C . LEU A 1 65 ? 22.091 -4.569 -27.516 1.00 97.44 65 LEU A C 1
ATOM 518 O O . LEU A 1 65 ? 23.096 -4.241 -26.883 1.00 97.44 65 LEU A O 1
ATOM 522 N N . PHE A 1 66 ? 21.159 -5.385 -27.018 1.00 97.62 66 PHE A N 1
ATOM 523 C CA . PHE A 1 66 ? 21.214 -5.931 -25.666 1.00 97.62 66 PHE A CA 1
ATOM 524 C C . PHE A 1 66 ? 22.473 -6.768 -25.419 1.00 97.62 66 PHE A C 1
ATOM 526 O O . PHE A 1 66 ? 23.056 -6.667 -24.340 1.00 97.62 66 PHE A O 1
ATOM 533 N N . SER A 1 67 ? 22.970 -7.514 -26.417 1.00 97.00 67 SER A N 1
ATOM 534 C CA . SER A 1 67 ? 24.219 -8.277 -26.274 1.00 97.00 67 SER A CA 1
ATOM 535 C C . SER A 1 67 ? 25.454 -7.410 -25.995 1.00 97.00 67 SER A C 1
ATOM 537 O O . SER A 1 67 ? 26.479 -7.927 -25.559 1.00 97.00 67 SER A O 1
ATOM 539 N N . HIS A 1 68 ? 25.371 -6.094 -26.228 1.00 96.81 68 HIS A N 1
ATOM 540 C CA . HIS A 1 68 ? 26.417 -5.128 -25.887 1.00 96.81 68 HIS A CA 1
ATOM 541 C C . HIS A 1 68 ? 26.168 -4.386 -24.563 1.00 96.81 68 HIS A C 1
ATOM 543 O O . HIS A 1 68 ? 26.966 -3.518 -24.210 1.00 96.81 68 HIS A O 1
ATOM 549 N N . SER A 1 69 ? 25.095 -4.689 -23.828 1.00 95.62 69 SER A N 1
ATOM 550 C CA . SER A 1 69 ? 24.787 -4.058 -22.540 1.00 95.62 69 SER A CA 1
ATOM 551 C C . SER A 1 69 ? 25.819 -4.423 -21.474 1.00 95.62 69 SER A C 1
ATOM 553 O O . SER A 1 69 ? 26.095 -5.598 -21.235 1.00 95.62 69 SER A O 1
ATOM 555 N N . THR A 1 70 ? 26.379 -3.416 -20.801 1.00 93.81 70 THR A N 1
ATOM 556 C CA . THR A 1 70 ? 27.300 -3.621 -19.668 1.00 93.81 70 THR A CA 1
ATOM 557 C C . THR A 1 70 ? 26.561 -3.811 -18.347 1.00 93.81 70 THR A C 1
ATOM 559 O O . THR A 1 70 ? 27.126 -4.354 -17.401 1.00 93.81 70 THR A O 1
ATOM 562 N N . ARG A 1 71 ? 25.291 -3.391 -18.284 1.00 92.88 71 ARG A N 1
ATOM 563 C CA . ARG A 1 71 ? 24.402 -3.537 -17.125 1.00 92.88 71 ARG A CA 1
ATOM 564 C C . ARG A 1 71 ? 23.041 -4.072 -17.583 1.00 92.88 71 ARG A C 1
ATOM 566 O O . ARG A 1 71 ? 22.104 -3.294 -17.771 1.00 92.88 71 ARG A O 1
ATOM 573 N N . PRO A 1 72 ? 22.903 -5.397 -17.778 1.00 92.94 72 PRO A N 1
ATOM 574 C CA . PRO A 1 72 ? 21.665 -6.013 -18.269 1.00 92.94 72 PRO A CA 1
ATOM 575 C C . PRO A 1 72 ? 20.452 -5.720 -17.391 1.00 92.94 72 PRO A C 1
ATOM 577 O O . PRO A 1 72 ? 19.323 -5.659 -17.871 1.00 92.94 72 PRO A O 1
ATOM 580 N N . HIS A 1 73 ? 20.696 -5.518 -16.101 1.00 93.44 73 HIS A N 1
ATOM 581 C CA . HIS A 1 73 ? 19.664 -5.261 -15.125 1.00 93.44 73 HIS A CA 1
ATOM 582 C C . HIS A 1 73 ? 19.499 -3.789 -14.788 1.00 93.44 73 HIS A C 1
ATOM 584 O O . HIS A 1 73 ? 18.798 -3.582 -13.838 1.00 93.44 73 HIS A O 1
ATOM 590 N N . ILE A 1 74 ? 20.053 -2.788 -15.486 1.00 93.50 74 ILE A N 1
ATOM 591 C CA . ILE A 1 74 ? 19.919 -1.354 -15.118 1.00 93.50 74 ILE A CA 1
ATOM 592 C C . ILE A 1 74 ? 18.462 -0.832 -15.108 1.00 93.50 74 ILE A C 1
ATOM 594 O O . ILE A 1 74 ? 17.627 -1.318 -15.872 1.00 93.50 74 ILE A O 1
ATOM 598 N N . ASN A 1 75 ? 18.140 0.173 -14.276 1.00 92.81 75 ASN A N 1
ATOM 599 C CA . ASN A 1 75 ? 16.809 0.801 -14.244 1.00 92.81 75 ASN A CA 1
ATOM 600 C C . ASN A 1 75 ? 16.655 1.953 -15.249 1.00 92.81 75 ASN A C 1
ATOM 602 O O . ASN A 1 75 ? 17.625 2.627 -15.598 1.00 92.81 75 ASN A O 1
ATOM 606 N N . VAL A 1 76 ? 15.410 2.214 -15.658 1.00 92.88 76 VAL A N 1
ATOM 607 C CA . VAL A 1 76 ? 15.065 3.230 -16.665 1.00 92.88 76 VAL A CA 1
ATOM 608 C C . VAL A 1 76 ? 15.532 4.627 -16.253 1.00 92.88 76 VAL A C 1
ATOM 610 O O . VAL A 1 76 ? 16.111 5.333 -17.077 1.00 92.88 76 VAL A O 1
ATOM 613 N N . ALA A 1 77 ? 15.346 5.017 -14.986 1.00 89.56 77 ALA A N 1
ATOM 614 C CA . ALA A 1 77 ? 15.768 6.334 -14.498 1.00 89.56 77 ALA A CA 1
ATOM 615 C C . ALA A 1 77 ? 17.271 6.568 -14.709 1.00 89.56 77 ALA A C 1
ATOM 617 O O . ALA A 1 77 ? 17.689 7.615 -15.206 1.00 89.56 77 ALA A O 1
ATOM 618 N N . THR A 1 78 ? 18.092 5.576 -14.362 1.00 90.31 78 THR A N 1
ATOM 619 C CA . THR A 1 78 ? 19.551 5.647 -14.497 1.00 90.31 78 THR A CA 1
ATOM 620 C C . THR A 1 78 ? 19.958 5.642 -15.967 1.00 90.31 78 THR A C 1
ATOM 622 O O . THR A 1 78 ? 20.805 6.439 -16.362 1.00 90.31 78 THR A O 1
ATOM 625 N N . THR A 1 79 ? 19.343 4.805 -16.808 1.00 92.50 79 THR A N 1
ATOM 626 C CA . THR A 1 79 ? 19.650 4.759 -18.248 1.00 92.50 79 THR A CA 1
ATOM 627 C C . THR A 1 79 ? 19.324 6.069 -18.957 1.00 92.50 79 THR A C 1
ATOM 629 O O . THR A 1 79 ? 20.116 6.521 -19.780 1.00 92.50 79 THR A O 1
ATOM 632 N N . LEU A 1 80 ? 18.192 6.702 -18.640 1.00 90.44 80 LEU A N 1
ATOM 633 C CA . LEU A 1 80 ? 17.800 7.967 -19.266 1.00 90.44 80 LEU A CA 1
ATOM 634 C C . LEU A 1 80 ? 18.633 9.150 -18.755 1.00 90.44 80 LEU A C 1
ATOM 636 O O . LEU A 1 80 ? 19.054 9.980 -19.553 1.00 90.44 80 LEU A O 1
ATOM 640 N N . SER A 1 81 ? 18.941 9.196 -17.455 1.00 88.75 81 SER A N 1
ATOM 641 C CA . SER A 1 81 ? 19.769 10.264 -16.867 1.00 88.75 81 SER A CA 1
ATOM 642 C C . SER A 1 81 ? 21.245 10.196 -17.274 1.00 88.75 81 SER A C 1
ATOM 644 O O . SER A 1 81 ? 21.849 11.227 -17.555 1.00 88.75 81 SER A O 1
ATOM 646 N N . SER A 1 82 ? 21.834 8.997 -17.325 1.00 88.88 82 SER A N 1
ATOM 647 C CA . SER A 1 82 ? 23.235 8.791 -17.741 1.00 88.88 82 SER A CA 1
ATOM 648 C C . SER A 1 82 ? 23.410 8.617 -19.255 1.00 88.88 82 SER A C 1
ATOM 650 O O . SER A 1 82 ? 24.537 8.621 -19.754 1.00 88.88 82 SER A O 1
ATOM 652 N N . GLY A 1 83 ? 22.307 8.456 -19.989 1.00 89.94 83 GLY A N 1
ATOM 653 C CA . GLY A 1 83 ? 22.270 8.151 -21.415 1.00 89.94 83 GLY A CA 1
ATOM 654 C C . GLY A 1 83 ? 22.489 6.664 -21.726 1.00 89.94 83 GLY A C 1
ATOM 655 O O . GLY A 1 83 ? 23.387 6.013 -21.198 1.00 89.94 83 GLY A O 1
ATOM 656 N N . LEU A 1 84 ? 21.717 6.114 -22.671 1.00 92.12 84 LEU A N 1
ATOM 657 C CA . LEU A 1 84 ? 21.801 4.694 -23.052 1.00 92.12 84 LEU A CA 1
ATOM 658 C C . LEU A 1 84 ? 23.213 4.276 -23.491 1.00 92.12 84 LEU A C 1
ATOM 660 O O . LEU A 1 84 ? 23.684 3.197 -23.137 1.00 92.12 84 LEU A O 1
ATOM 664 N N . ARG A 1 85 ? 23.924 5.144 -24.222 1.00 93.00 85 ARG A N 1
ATOM 665 C CA . ARG A 1 85 ? 25.251 4.832 -24.771 1.00 93.00 85 ARG A CA 1
ATOM 666 C C . ARG A 1 85 ? 26.307 4.548 -23.701 1.00 93.00 85 ARG A C 1
ATOM 668 O O . ARG A 1 85 ? 27.216 3.769 -23.969 1.00 93.00 85 ARG A O 1
ATOM 675 N N . THR A 1 86 ? 26.200 5.149 -22.516 1.00 91.31 86 THR A N 1
ATOM 676 C CA . THR A 1 86 ? 27.173 4.946 -21.426 1.00 91.31 86 THR A CA 1
ATOM 677 C C . THR A 1 86 ? 27.060 3.556 -20.793 1.00 91.31 86 THR A C 1
ATOM 679 O O . THR A 1 86 ? 27.997 3.098 -20.145 1.00 91.31 86 THR A O 1
ATOM 682 N N . ASN A 1 87 ? 25.950 2.856 -21.045 1.00 91.31 87 ASN A N 1
ATOM 683 C CA . ASN A 1 87 ? 25.647 1.520 -20.533 1.00 91.31 87 ASN A CA 1
ATOM 684 C C . ASN A 1 87 ? 25.872 0.414 -21.582 1.00 91.31 87 ASN A C 1
ATOM 686 O O . ASN A 1 87 ? 25.409 -0.716 -21.418 1.00 91.31 87 ASN A O 1
ATOM 690 N N . LEU A 1 88 ? 26.569 0.739 -22.674 1.00 95.25 88 LEU A N 1
ATOM 691 C CA . LEU A 1 88 ? 26.912 -0.182 -23.752 1.00 95.25 88 LEU A CA 1
ATOM 692 C C . LEU A 1 88 ? 28.431 -0.323 -23.880 1.00 95.25 88 LEU A C 1
ATOM 694 O O . LEU A 1 88 ? 29.195 0.589 -23.562 1.00 95.25 88 LEU A O 1
ATOM 698 N N . GLY A 1 89 ? 28.874 -1.469 -24.392 1.00 93.19 89 GLY A N 1
ATOM 699 C CA . GLY A 1 89 ? 30.274 -1.712 -24.712 1.00 93.19 89 GLY A CA 1
ATOM 700 C C . GLY A 1 89 ? 30.829 -0.699 -25.730 1.00 93.19 89 GLY A C 1
ATOM 701 O O . GLY A 1 89 ? 30.089 -0.157 -26.554 1.00 93.19 89 GLY A O 1
ATOM 702 N N . PRO A 1 90 ? 32.153 -0.458 -25.731 1.00 89.81 90 PRO A N 1
ATOM 703 C CA . PRO A 1 90 ? 32.770 0.596 -26.541 1.00 89.81 90 PRO A CA 1
ATOM 704 C C . PRO A 1 90 ? 32.649 0.362 -28.054 1.00 89.81 90 PRO A C 1
ATOM 706 O O . PRO A 1 90 ? 32.684 1.318 -28.829 1.00 89.81 90 PRO A O 1
ATOM 709 N N . ARG A 1 91 ? 32.512 -0.898 -28.489 1.00 93.75 91 ARG A N 1
ATOM 710 C CA . ARG A 1 91 ? 32.381 -1.291 -29.897 1.00 93.75 91 ARG A CA 1
ATOM 711 C C . ARG A 1 91 ? 31.052 -2.007 -30.110 1.00 93.75 91 ARG A C 1
ATOM 713 O O . ARG A 1 91 ? 30.847 -3.089 -29.563 1.00 93.75 91 ARG A O 1
ATOM 720 N N . LEU A 1 92 ? 30.190 -1.400 -30.919 1.00 95.25 92 LEU A N 1
ATOM 721 C CA . LEU A 1 92 ? 28.911 -1.965 -31.342 1.00 95.25 92 LEU A CA 1
ATOM 722 C C . LEU A 1 92 ? 29.056 -2.621 -32.717 1.00 95.25 92 LEU A C 1
ATOM 724 O O . LEU A 1 92 ? 29.815 -2.142 -33.561 1.00 95.25 92 LEU A O 1
ATOM 728 N N . THR A 1 93 ? 28.317 -3.703 -32.948 1.00 97.06 93 THR A N 1
ATOM 729 C CA . THR A 1 93 ? 28.131 -4.260 -34.295 1.00 97.06 93 THR A CA 1
ATOM 730 C C . THR A 1 93 ? 27.268 -3.332 -35.154 1.00 97.06 93 THR A C 1
ATOM 732 O O . THR A 1 93 ? 26.535 -2.497 -34.631 1.00 97.06 93 THR A O 1
ATOM 735 N N . ALA A 1 94 ? 27.314 -3.487 -36.481 1.00 96.25 94 ALA A N 1
ATOM 736 C CA . ALA A 1 94 ? 26.485 -2.686 -37.387 1.00 96.25 94 ALA A CA 1
ATOM 737 C C . ALA A 1 94 ? 24.978 -2.838 -37.095 1.00 96.25 94 ALA A C 1
ATOM 739 O O . ALA A 1 94 ? 24.260 -1.843 -37.070 1.00 96.25 94 ALA A O 1
ATOM 740 N N . ALA A 1 95 ? 24.525 -4.060 -36.791 1.00 95.94 95 ALA A N 1
ATOM 741 C CA . ALA A 1 95 ? 23.145 -4.321 -36.381 1.00 95.94 95 ALA A CA 1
ATOM 742 C C . ALA A 1 95 ? 22.793 -3.598 -35.069 1.00 95.94 95 ALA A C 1
ATOM 744 O O . ALA A 1 95 ? 21.780 -2.912 -34.997 1.00 95.94 95 ALA A O 1
ATOM 745 N N . ALA A 1 96 ? 23.671 -3.662 -34.061 1.00 96.12 96 ALA A N 1
ATOM 746 C CA . ALA A 1 96 ? 23.464 -2.956 -32.798 1.00 96.12 96 ALA A CA 1
ATOM 747 C C . ALA A 1 96 ? 23.464 -1.425 -32.957 1.00 96.12 96 ALA A C 1
ATOM 749 O O . ALA A 1 96 ? 22.775 -0.736 -32.212 1.00 96.12 96 ALA A O 1
ATOM 750 N N . VAL A 1 97 ? 24.220 -0.868 -33.910 1.00 96.31 97 VAL A N 1
ATOM 751 C CA . VAL A 1 97 ? 24.184 0.576 -34.206 1.00 96.31 97 VAL A CA 1
ATOM 752 C C . VAL A 1 97 ? 22.820 0.993 -34.753 1.00 96.31 97 VAL A C 1
ATOM 754 O O . VAL A 1 97 ? 22.309 2.038 -34.348 1.00 96.31 97 VAL A O 1
ATOM 757 N N . GLU A 1 98 ? 22.219 0.189 -35.630 1.00 95.94 98 GLU A N 1
ATOM 758 C CA . GLU A 1 98 ? 20.884 0.485 -36.155 1.00 95.94 98 GLU A CA 1
ATOM 759 C C . GLU A 1 98 ? 19.810 0.333 -35.072 1.00 95.94 98 GLU A C 1
ATOM 761 O O . GLU A 1 98 ? 19.018 1.255 -34.871 1.00 95.94 98 GLU A O 1
ATOM 766 N N . ASP A 1 99 ? 19.860 -0.750 -34.290 1.00 96.69 99 ASP A N 1
ATOM 767 C CA . ASP A 1 99 ? 18.984 -0.947 -33.128 1.00 96.69 99 ASP A CA 1
ATOM 768 C C . ASP A 1 99 ? 19.101 0.231 -32.142 1.00 96.69 99 ASP A C 1
ATOM 770 O O . ASP A 1 99 ? 18.096 0.764 -31.669 1.00 96.69 99 ASP A O 1
ATOM 774 N N . PHE A 1 100 ? 20.328 0.700 -31.868 1.00 96.25 100 PHE A N 1
ATOM 775 C CA . PHE A 1 100 ? 20.573 1.863 -31.012 1.00 96.25 100 PHE A CA 1
ATOM 776 C C . PHE A 1 100 ? 19.927 3.124 -31.576 1.00 96.25 100 PHE A C 1
ATOM 778 O O . PHE A 1 100 ? 19.343 3.897 -30.817 1.00 96.25 100 PHE A O 1
ATOM 785 N N . ARG A 1 101 ? 20.014 3.349 -32.890 1.00 95.00 101 ARG A N 1
ATOM 786 C CA . ARG A 1 101 ? 19.449 4.535 -33.540 1.00 95.00 101 ARG A CA 1
ATOM 787 C C . ARG A 1 101 ? 17.926 4.560 -33.416 1.00 95.00 101 ARG A C 1
ATOM 789 O O . ARG A 1 101 ? 17.368 5.603 -33.078 1.00 95.00 101 ARG A O 1
ATOM 796 N N . VAL A 1 102 ? 17.274 3.424 -33.660 1.00 94.88 102 VAL A N 1
ATOM 797 C CA . VAL A 1 102 ? 15.815 3.281 -33.561 1.00 94.88 102 VAL A CA 1
ATOM 798 C C . VAL A 1 102 ? 15.355 3.452 -32.115 1.00 94.88 102 VAL A C 1
ATOM 800 O O . VAL A 1 102 ? 14.530 4.323 -31.841 1.00 94.88 102 VAL A O 1
ATOM 803 N N . LEU A 1 103 ? 15.941 2.701 -31.178 1.00 95.31 103 LEU A N 1
ATOM 804 C CA . LEU A 1 103 ? 15.584 2.801 -29.764 1.00 95.31 103 LEU A CA 1
ATOM 805 C C . LEU A 1 103 ? 15.839 4.211 -29.214 1.00 95.31 103 LEU A C 1
ATOM 807 O O . LEU A 1 103 ? 15.007 4.733 -28.483 1.00 95.31 103 LEU A O 1
ATOM 811 N N . SER A 1 104 ? 16.938 4.873 -29.592 1.00 93.81 104 SER A N 1
ATOM 812 C CA . SER A 1 104 ? 17.209 6.249 -29.139 1.00 93.81 104 SER A CA 1
ATOM 813 C C . SER A 1 104 ? 16.117 7.235 -29.560 1.00 93.81 104 SER A C 1
ATOM 815 O O . SER A 1 104 ? 15.814 8.157 -28.806 1.00 93.81 104 SER A O 1
ATOM 817 N N . LEU A 1 105 ? 15.512 7.044 -30.738 1.00 90.88 105 LEU A N 1
ATOM 818 C CA . LEU A 1 105 ? 14.394 7.871 -31.189 1.00 90.88 105 LEU A CA 1
ATOM 819 C C . LEU A 1 105 ? 13.131 7.592 -30.364 1.00 90.88 105 LEU A C 1
ATOM 821 O O . LEU A 1 105 ? 12.468 8.534 -29.940 1.00 90.88 105 LEU A O 1
ATOM 825 N N . GLU A 1 106 ? 12.826 6.317 -30.100 1.00 91.88 106 GLU A N 1
ATOM 826 C CA . GLU A 1 106 ? 11.683 5.929 -29.260 1.00 91.88 106 GLU A CA 1
ATOM 827 C C . GLU A 1 106 ? 11.826 6.478 -27.831 1.00 91.88 106 GLU A C 1
ATOM 829 O O . GLU A 1 106 ? 10.870 7.019 -27.278 1.00 91.88 106 GLU A O 1
ATOM 834 N N . LEU A 1 107 ? 13.031 6.414 -27.254 1.00 91.31 107 LEU A N 1
ATOM 835 C CA . LEU A 1 107 ? 13.330 6.971 -25.931 1.00 91.31 107 LEU A CA 1
ATOM 836 C C . LEU A 1 107 ? 13.217 8.498 -25.886 1.00 91.31 107 LEU A C 1
ATOM 838 O O . LEU A 1 107 ? 12.877 9.040 -24.841 1.00 91.31 107 LEU A O 1
ATOM 842 N N . GLY A 1 108 ? 13.462 9.194 -27.000 1.00 85.25 108 GLY A N 1
ATOM 843 C CA . GLY A 1 108 ? 13.301 10.649 -27.085 1.00 85.25 108 GLY A CA 1
ATOM 844 C C . GLY A 1 108 ? 11.855 11.125 -26.906 1.00 85.25 108 GLY A C 1
ATOM 845 O O . GLY A 1 108 ? 11.632 12.297 -26.620 1.00 85.25 108 GLY A O 1
ATOM 846 N N . LEU A 1 109 ? 10.880 10.223 -27.051 1.00 83.12 109 LEU A N 1
ATOM 847 C CA . LEU A 1 109 ? 9.457 10.487 -26.819 1.00 83.12 109 LEU A CA 1
ATOM 848 C C . LEU A 1 109 ? 8.998 10.082 -25.410 1.00 83.12 109 LEU A C 1
ATOM 850 O O . LEU A 1 109 ? 7.841 10.304 -25.052 1.00 83.12 109 LEU A O 1
ATOM 854 N N . VAL A 1 110 ? 9.875 9.458 -24.619 1.00 84.25 110 VAL A N 1
ATOM 855 C CA . VAL A 1 110 ? 9.560 9.015 -23.262 1.00 84.25 110 VAL A CA 1
ATOM 856 C C . VAL A 1 110 ? 9.758 10.179 -22.304 1.00 84.25 110 VAL A C 1
ATOM 858 O O . VAL A 1 110 ? 10.882 10.609 -22.058 1.00 84.25 110 VAL A O 1
ATOM 861 N N . ASP A 1 111 ? 8.661 10.635 -21.709 1.00 78.31 111 ASP A N 1
ATOM 862 C CA . ASP A 1 111 ? 8.706 11.556 -20.581 1.00 78.31 111 ASP A CA 1
ATOM 863 C C . ASP A 1 111 ? 8.605 10.770 -19.269 1.00 78.31 111 ASP A C 1
ATOM 865 O O . ASP A 1 111 ? 7.636 10.038 -19.029 1.00 78.31 111 ASP A O 1
ATOM 869 N N . LEU A 1 112 ? 9.633 10.885 -18.426 1.00 74.75 112 LEU A N 1
ATOM 870 C CA . LEU A 1 112 ? 9.578 10.326 -17.082 1.00 74.75 112 LEU A CA 1
ATOM 871 C C . LEU A 1 112 ? 8.654 11.200 -16.250 1.00 74.75 112 LEU A C 1
ATOM 873 O O . LEU A 1 112 ? 8.924 12.382 -16.039 1.00 74.75 112 LEU A O 1
ATOM 877 N N . ARG A 1 113 ? 7.601 10.604 -15.690 1.00 65.69 113 ARG A N 1
ATOM 878 C CA . ARG A 1 113 ? 6.793 11.311 -14.700 1.00 65.69 113 ARG A CA 1
ATOM 879 C C . ARG A 1 113 ? 7.656 11.508 -13.457 1.00 65.69 113 ARG A C 1
ATOM 881 O O . ARG A 1 113 ? 7.878 10.572 -12.690 1.00 65.69 113 ARG A O 1
ATOM 888 N N . LEU A 1 114 ? 8.144 12.736 -13.278 1.00 54.12 114 LEU A N 1
ATOM 889 C CA . LEU A 1 114 ? 8.866 13.197 -12.086 1.00 54.12 114 LEU A CA 1
ATOM 890 C C . LEU A 1 114 ? 7.987 13.249 -10.836 1.00 54.12 114 LEU A C 1
ATOM 892 O O . LEU A 1 114 ? 8.484 13.593 -9.762 1.00 54.12 114 LEU A O 1
ATOM 896 N N . ASP A 1 115 ? 6.723 12.841 -10.952 1.00 52.78 115 ASP A N 1
ATOM 897 C CA . ASP A 1 115 ? 5.947 12.344 -9.833 1.00 52.78 115 ASP A CA 1
ATOM 898 C C . ASP A 1 115 ? 6.703 11.141 -9.242 1.00 52.78 115 ASP A C 1
ATOM 900 O O . ASP A 1 115 ? 6.411 9.971 -9.496 1.00 52.78 115 ASP A O 1
ATOM 904 N N . ILE A 1 116 ? 7.691 11.427 -8.386 1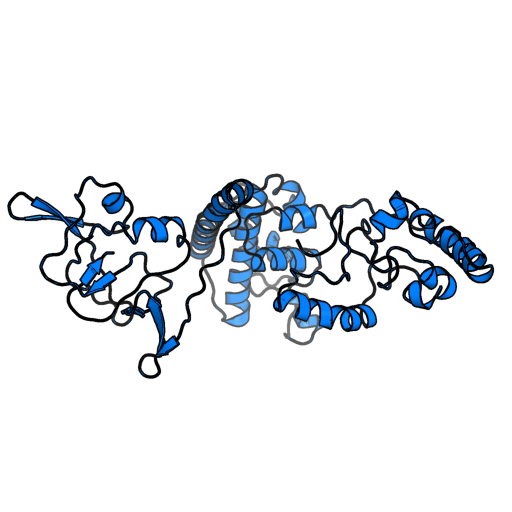.00 52.69 116 ILE A N 1
ATOM 905 C CA . ILE A 1 116 ? 7.861 10.661 -7.160 1.00 52.69 116 ILE A CA 1
ATOM 906 C C . ILE A 1 116 ? 6.428 10.457 -6.692 1.00 52.69 116 ILE A C 1
ATOM 908 O O . ILE A 1 116 ? 5.735 11.454 -6.495 1.00 52.69 116 ILE A O 1
ATOM 912 N N . ASP A 1 117 ? 5.938 9.218 -6.611 1.00 60.09 117 ASP A N 1
ATOM 913 C CA . ASP A 1 117 ? 4.631 8.979 -6.008 1.00 60.09 117 ASP A CA 1
ATOM 914 C C . ASP A 1 117 ? 4.812 9.489 -4.575 1.00 60.09 117 ASP A C 1
ATOM 916 O O . ASP A 1 117 ? 5.417 8.831 -3.731 1.00 60.09 117 ASP A O 1
ATOM 920 N N . VAL A 1 118 ? 4.460 10.758 -4.334 1.00 59.56 118 VAL A N 1
ATOM 921 C CA . VAL A 1 118 ? 4.771 11.453 -3.081 1.00 59.56 118 VAL A CA 1
ATOM 922 C C . VAL A 1 118 ? 4.118 10.652 -1.960 1.00 59.56 118 VAL A C 1
ATOM 924 O O . VAL A 1 118 ? 4.699 10.477 -0.894 1.00 59.56 118 VAL A O 1
ATOM 927 N N . MET A 1 119 ? 3.000 9.995 -2.281 1.00 60.00 119 MET A N 1
ATOM 928 C CA . MET A 1 119 ? 2.365 8.977 -1.468 1.00 60.00 119 MET A CA 1
ATOM 929 C C . MET A 1 119 ? 3.247 7.767 -1.157 1.00 60.00 119 MET A C 1
ATOM 931 O O . MET A 1 119 ? 3.296 7.336 -0.013 1.00 60.00 119 MET A O 1
ATOM 935 N N . GLU A 1 120 ? 3.962 7.213 -2.133 1.00 63.69 120 GLU A N 1
ATOM 936 C CA . GLU A 1 120 ? 4.922 6.133 -1.909 1.00 63.69 120 GLU A CA 1
ATOM 937 C C . GLU A 1 120 ? 5.997 6.589 -0.913 1.00 63.69 120 GLU A C 1
ATOM 939 O O . GLU A 1 120 ? 6.256 5.898 0.074 1.00 63.69 120 GLU A O 1
ATOM 944 N N . THR A 1 121 ? 6.530 7.808 -1.054 1.00 64.88 121 THR A N 1
ATOM 945 C CA . THR A 1 121 ? 7.457 8.334 -0.040 1.00 64.88 121 THR A CA 1
ATOM 946 C C . THR A 1 121 ? 6.800 8.526 1.326 1.00 64.88 121 THR A C 1
ATOM 948 O O . THR A 1 121 ? 7.402 8.144 2.324 1.00 64.88 121 THR A O 1
ATOM 951 N N . VAL A 1 122 ? 5.569 9.037 1.401 1.00 72.44 122 VAL A N 1
ATOM 952 C CA . VAL A 1 122 ? 4.826 9.230 2.659 1.00 72.44 122 VAL A CA 1
ATOM 953 C C . VAL A 1 122 ? 4.575 7.890 3.366 1.00 72.44 122 VAL A C 1
ATOM 955 O O . VAL A 1 122 ? 4.885 7.741 4.550 1.00 72.44 122 VAL A O 1
ATOM 958 N N . ILE A 1 123 ? 4.095 6.880 2.637 1.00 77.88 123 ILE A N 1
ATOM 959 C CA . ILE A 1 123 ? 3.797 5.541 3.163 1.00 77.88 123 ILE A CA 1
ATOM 960 C C . ILE A 1 123 ? 5.070 4.882 3.694 1.00 77.88 123 ILE A C 1
ATOM 962 O O . ILE A 1 123 ? 5.109 4.397 4.834 1.00 77.88 123 ILE A O 1
ATOM 966 N N . TRP A 1 124 ? 6.125 4.858 2.875 1.00 79.81 124 TRP A N 1
ATOM 967 C CA . TRP A 1 124 ? 7.344 4.126 3.203 1.00 79.81 124 TRP A CA 1
ATOM 968 C C . TRP A 1 124 ? 8.212 4.838 4.230 1.00 79.81 124 TRP A C 1
ATOM 970 O O . TRP A 1 124 ? 8.929 4.148 4.962 1.00 79.81 124 TRP A O 1
ATOM 980 N N . ARG A 1 125 ? 8.095 6.167 4.358 1.00 76.75 125 ARG A N 1
ATOM 981 C CA . ARG A 1 125 ? 8.785 6.934 5.398 1.00 76.75 125 ARG A CA 1
ATOM 982 C C . ARG A 1 125 ? 8.284 6.611 6.796 1.00 76.75 125 ARG A C 1
ATOM 984 O O . ARG A 1 125 ? 9.107 6.638 7.678 1.00 76.75 125 ARG A O 1
ATOM 991 N N . SER A 1 126 ? 7.023 6.254 7.027 1.00 83.31 126 SER A N 1
ATOM 992 C CA . SER A 1 126 ? 6.490 6.055 8.392 1.00 83.31 126 SER A CA 1
ATOM 993 C C . SER A 1 126 ? 7.176 4.945 9.228 1.00 83.31 126 SER A C 1
ATOM 995 O O . SER A 1 126 ? 7.787 4.015 8.697 1.00 83.31 126 SER A O 1
ATOM 997 N N . ALA A 1 127 ? 6.982 4.949 10.551 1.00 84.75 127 ALA A N 1
ATOM 998 C CA . ALA A 1 127 ? 7.388 3.867 11.464 1.00 84.75 127 ALA A CA 1
ATOM 999 C C . ALA A 1 127 ? 6.448 2.650 11.438 1.00 84.75 127 ALA A C 1
ATOM 1001 O O . ALA A 1 127 ? 6.631 1.691 12.198 1.00 84.75 127 ALA A O 1
ATOM 1002 N N . ALA A 1 128 ? 5.407 2.688 10.605 1.00 86.94 128 ALA A N 1
ATOM 1003 C CA . ALA A 1 128 ? 4.367 1.678 10.604 1.00 86.94 128 ALA A CA 1
ATOM 1004 C C . ALA A 1 128 ? 4.923 0.278 10.259 1.00 86.94 128 ALA A C 1
ATOM 1006 O O . ALA A 1 128 ? 5.872 0.140 9.478 1.00 86.94 128 ALA A O 1
ATOM 1007 N N . PRO A 1 129 ? 4.342 -0.801 10.809 1.00 86.88 129 PRO A N 1
ATOM 1008 C CA . PRO A 1 129 ? 4.605 -2.161 10.362 1.00 86.88 129 PRO A CA 1
ATOM 1009 C C . PRO A 1 129 ? 4.436 -2.321 8.856 1.00 86.88 129 PRO A C 1
ATOM 1011 O O . PRO A 1 129 ? 3.536 -1.733 8.261 1.00 86.88 129 PRO A O 1
ATOM 1014 N N . LEU A 1 130 ? 5.261 -3.183 8.255 1.00 81.62 130 LEU A N 1
ATOM 1015 C CA . LEU A 1 130 ? 5.250 -3.435 6.812 1.00 81.62 130 LEU A CA 1
ATOM 1016 C C . LEU A 1 130 ? 3.847 -3.789 6.294 1.00 81.62 130 LEU A C 1
ATOM 1018 O O . LEU A 1 130 ? 3.432 -3.273 5.265 1.00 81.62 130 LEU A O 1
ATOM 1022 N N . LYS A 1 131 ? 3.073 -4.577 7.052 1.00 85.31 131 LYS A N 1
ATOM 1023 C CA . LYS A 1 131 ? 1.673 -4.891 6.718 1.00 85.31 131 LYS A CA 1
ATOM 1024 C C . LYS A 1 131 ? 0.782 -3.646 6.579 1.00 85.31 131 LYS A C 1
ATOM 1026 O O . LYS A 1 131 ? -0.072 -3.608 5.704 1.00 85.31 131 LYS A O 1
ATOM 1031 N N . CYS A 1 132 ? 1.001 -2.627 7.410 1.00 91.75 132 CYS A N 1
ATOM 1032 C CA . CYS A 1 132 ? 0.239 -1.379 7.390 1.00 91.75 132 CYS A CA 1
ATOM 1033 C C . CYS A 1 132 ? 0.701 -0.474 6.238 1.00 91.75 132 CYS A C 1
ATOM 1035 O O . CYS A 1 132 ? -0.124 0.160 5.592 1.00 91.75 132 CYS A O 1
ATOM 1037 N N . LYS A 1 133 ? 2.004 -0.478 5.919 1.00 87.62 133 LYS A N 1
ATOM 1038 C CA . LYS A 1 133 ? 2.544 0.214 4.736 1.00 87.62 133 LYS A CA 1
ATOM 1039 C C . LYS A 1 133 ? 2.002 -0.381 3.435 1.00 87.62 133 LYS A C 1
ATOM 1041 O O . LYS A 1 133 ? 1.500 0.347 2.588 1.00 87.62 133 LYS A O 1
ATOM 1046 N N . ILE A 1 134 ? 2.023 -1.712 3.313 1.00 84.50 134 ILE A N 1
ATOM 1047 C CA . ILE A 1 134 ? 1.436 -2.434 2.173 1.00 84.50 134 ILE A CA 1
ATOM 1048 C C . ILE A 1 134 ? -0.060 -2.129 2.061 1.00 84.50 134 ILE A C 1
ATOM 1050 O O . ILE A 1 134 ? -0.551 -1.909 0.961 1.00 84.50 134 ILE A O 1
ATOM 1054 N N . PHE A 1 135 ? -0.780 -2.070 3.182 1.00 93.31 135 PHE A N 1
ATOM 1055 C CA . PHE A 1 135 ? -2.183 -1.658 3.198 1.00 93.31 135 PHE A CA 1
ATOM 1056 C C . PHE A 1 135 ? -2.393 -0.259 2.595 1.00 93.31 135 PHE A C 1
ATOM 1058 O O . PHE A 1 135 ? -3.201 -0.126 1.678 1.00 93.31 135 PHE A O 1
ATOM 1065 N N . CYS A 1 136 ? -1.651 0.763 3.035 1.00 90.50 136 CYS A N 1
ATOM 1066 C CA . CYS A 1 136 ? -1.775 2.111 2.469 1.00 90.50 136 CYS A CA 1
ATOM 1067 C C . CYS A 1 136 ? -1.386 2.147 0.985 1.00 90.50 136 CYS A C 1
ATOM 1069 O O . CYS A 1 136 ? -2.023 2.837 0.192 1.00 90.50 136 CYS A O 1
ATOM 1071 N N . TRP A 1 137 ? -0.384 1.360 0.586 1.00 87.81 137 TRP A N 1
ATOM 1072 C CA . TRP A 1 137 ? -0.004 1.227 -0.819 1.00 87.81 137 TRP A CA 1
ATOM 1073 C C . TRP A 1 137 ? -1.123 0.588 -1.653 1.00 87.81 137 TRP A C 1
ATOM 1075 O O . TRP A 1 137 ? -1.447 1.083 -2.730 1.00 87.81 137 TRP A O 1
ATOM 1085 N N . LEU A 1 138 ? -1.782 -0.459 -1.146 1.00 88.94 138 LEU A N 1
ATOM 1086 C CA . LEU A 1 138 ? -2.950 -1.056 -1.799 1.00 88.94 138 LEU A CA 1
ATOM 1087 C C . LEU A 1 138 ? -4.126 -0.078 -1.877 1.00 88.94 138 LEU A C 1
ATOM 1089 O O . LEU A 1 138 ? -4.819 -0.082 -2.891 1.00 88.94 138 LEU A O 1
ATOM 1093 N N . ALA A 1 139 ? -4.333 0.764 -0.860 1.00 90.88 139 ALA A N 1
ATOM 1094 C CA . ALA A 1 139 ? -5.336 1.832 -0.889 1.00 90.88 139 ALA A CA 1
ATOM 1095 C C . ALA A 1 139 ? -5.063 2.804 -2.043 1.00 90.88 139 ALA A C 1
ATOM 1097 O O . ALA A 1 139 ? -5.914 3.010 -2.900 1.00 90.88 139 ALA A O 1
ATOM 1098 N N . ARG A 1 140 ? -3.826 3.298 -2.145 1.00 85.50 140 ARG A N 1
ATOM 1099 C CA . ARG A 1 140 ? -3.372 4.195 -3.219 1.00 85.50 140 ARG A CA 1
ATOM 1100 C C . ARG A 1 140 ? -3.515 3.598 -4.626 1.00 85.50 140 ARG A C 1
ATOM 1102 O O . ARG A 1 140 ? -3.648 4.344 -5.594 1.00 85.50 140 ARG A O 1
ATOM 1109 N N . LYS A 1 141 ? -3.441 2.271 -4.750 1.00 82.75 141 LYS A N 1
ATOM 1110 C CA . LYS A 1 141 ? -3.628 1.537 -6.012 1.00 82.75 141 LYS A CA 1
ATOM 1111 C C . LYS A 1 141 ? -5.076 1.082 -6.239 1.00 82.75 141 LYS A C 1
ATOM 1113 O O . LYS A 1 141 ? -5.283 0.260 -7.127 1.00 82.75 141 LYS A O 1
ATOM 1118 N N . GLU A 1 142 ? -6.037 1.531 -5.423 1.00 85.88 142 GLU A N 1
ATOM 1119 C CA . GLU A 1 142 ? -7.459 1.134 -5.480 1.00 85.88 142 GLU A CA 1
ATOM 1120 C C . GLU A 1 142 ? -7.654 -0.393 -5.440 1.00 85.88 142 GLU A C 1
ATOM 1122 O O . GLU A 1 142 ? -8.513 -1.001 -6.082 1.00 85.88 142 GLU A O 1
ATOM 1127 N N . ARG A 1 143 ? -6.783 -1.055 -4.675 1.00 88.44 143 ARG A N 1
ATOM 1128 C CA . ARG A 1 143 ? -6.671 -2.512 -4.584 1.00 88.44 143 ARG A CA 1
ATOM 1129 C C . ARG A 1 143 ? -7.055 -3.058 -3.215 1.00 88.44 143 ARG A C 1
ATOM 1131 O O . ARG A 1 143 ? -6.835 -4.242 -2.952 1.00 88.44 143 ARG A O 1
ATOM 1138 N N . LEU A 1 144 ? -7.670 -2.255 -2.355 1.00 93.06 144 LEU A N 1
ATOM 1139 C CA . LEU A 1 144 ? -8.295 -2.785 -1.147 1.00 93.06 144 LEU A CA 1
ATOM 1140 C C . LEU A 1 144 ? -9.547 -3.609 -1.494 1.00 93.06 144 LEU A C 1
ATOM 1142 O O . LEU A 1 144 ? -10.219 -3.313 -2.481 1.00 93.06 144 LEU A O 1
ATOM 1146 N N . PRO A 1 145 ? -9.880 -4.658 -0.719 1.00 93.38 145 PRO A N 1
ATOM 1147 C CA . PRO A 1 145 ? -11.120 -5.409 -0.898 1.00 93.38 145 PRO A CA 1
ATOM 1148 C C . PRO A 1 145 ? -12.327 -4.637 -0.328 1.00 93.38 145 PRO A C 1
ATOM 1150 O O . PRO A 1 145 ? -12.978 -5.074 0.625 1.00 93.38 145 PRO A O 1
ATOM 1153 N N . THR A 1 146 ? -12.607 -3.471 -0.912 1.00 96.06 146 THR A N 1
ATOM 1154 C CA . THR A 1 146 ? -13.834 -2.687 -0.695 1.00 96.06 146 THR A CA 1
ATOM 1155 C C . THR A 1 146 ? -15.052 -3.461 -1.206 1.00 96.06 146 THR A C 1
ATOM 1157 O O . THR A 1 146 ? -14.902 -4.407 -1.985 1.00 96.06 146 THR A O 1
ATOM 1160 N N . ASN A 1 147 ? -16.265 -3.108 -0.779 1.00 95.38 147 ASN A N 1
ATOM 1161 C CA . ASN A 1 147 ? -17.467 -3.788 -1.262 1.00 95.38 147 ASN A CA 1
ATOM 1162 C C . ASN A 1 147 ? -17.687 -3.549 -2.753 1.00 95.38 147 ASN A C 1
ATOM 1164 O O . ASN A 1 147 ? -18.039 -4.502 -3.440 1.00 95.38 147 ASN A O 1
ATOM 1168 N N . GLU A 1 148 ? -17.374 -2.363 -3.278 1.00 95.56 148 GLU A N 1
ATOM 1169 C CA . GLU A 1 148 ? -17.402 -2.111 -4.720 1.00 95.56 148 GLU A CA 1
ATOM 1170 C C . GLU A 1 148 ? -16.495 -3.096 -5.483 1.00 95.56 148 GLU A C 1
ATOM 1172 O O . GLU A 1 148 ? -16.924 -3.777 -6.420 1.00 95.56 148 GLU A O 1
ATOM 1177 N N . ARG A 1 149 ? -15.247 -3.276 -5.028 1.00 94.00 149 ARG A N 1
ATOM 1178 C CA . ARG A 1 149 ? -14.303 -4.204 -5.663 1.00 94.00 149 ARG A CA 1
ATOM 1179 C C . ARG A 1 149 ? -14.712 -5.665 -5.481 1.00 94.00 149 ARG A C 1
ATOM 1181 O O . ARG A 1 149 ? -14.587 -6.461 -6.410 1.00 94.00 149 ARG A O 1
ATOM 1188 N N . ARG A 1 150 ? -15.205 -6.038 -4.298 1.00 94.81 150 ARG A N 1
ATOM 1189 C CA . ARG A 1 150 ? -15.714 -7.390 -4.020 1.00 94.81 150 ARG A CA 1
ATOM 1190 C C . ARG A 1 150 ? -16.926 -7.713 -4.890 1.00 94.81 150 ARG A C 1
ATOM 1192 O O . ARG A 1 150 ? -17.004 -8.830 -5.390 1.00 94.81 150 ARG A O 1
ATOM 1199 N N . PHE A 1 151 ? -17.828 -6.757 -5.095 1.00 94.38 151 PHE A N 1
ATOM 1200 C CA . PHE A 1 151 ? -19.009 -6.906 -5.941 1.00 94.38 151 PHE A CA 1
ATOM 1201 C C . PHE A 1 151 ? -18.601 -7.135 -7.397 1.00 94.38 151 PHE A C 1
ATOM 1203 O O . PHE A 1 151 ? -19.025 -8.111 -8.009 1.00 94.38 151 PHE A O 1
ATOM 1210 N N . ARG A 1 152 ? -17.661 -6.328 -7.908 1.00 92.88 152 ARG A N 1
ATOM 1211 C CA . ARG A 1 152 ? -17.077 -6.484 -9.252 1.00 92.88 152 ARG A CA 1
ATOM 1212 C C . ARG A 1 152 ? -16.445 -7.864 -9.488 1.00 92.88 152 ARG A C 1
ATOM 1214 O O . ARG A 1 152 ? -16.407 -8.346 -10.615 1.00 92.88 152 ARG A O 1
ATOM 1221 N N . HIS A 1 153 ? -15.945 -8.500 -8.428 1.00 92.00 153 HIS A N 1
ATOM 1222 C CA . HIS A 1 153 ? -15.379 -9.851 -8.457 1.00 92.00 153 HIS A CA 1
ATOM 1223 C C . HIS A 1 153 ? -16.360 -10.950 -8.013 1.00 92.00 153 HIS A C 1
ATOM 1225 O O . HIS A 1 153 ? -15.930 -12.079 -7.793 1.00 92.00 153 HIS A O 1
ATOM 1231 N N . HIS A 1 154 ? -17.657 -10.650 -7.902 1.00 92.94 154 HIS A N 1
ATOM 1232 C CA . HIS A 1 154 ? -18.709 -11.603 -7.526 1.00 92.94 154 HIS A CA 1
ATOM 1233 C C . HIS A 1 154 ? -18.507 -12.249 -6.138 1.00 92.94 154 HIS A C 1
ATOM 1235 O O . HIS A 1 154 ? -18.908 -13.385 -5.902 1.00 92.94 154 HIS A O 1
ATOM 1241 N N . LEU A 1 155 ? -17.882 -11.526 -5.200 1.00 91.94 155 LEU A N 1
ATOM 1242 C CA . LEU A 1 155 ? -17.618 -11.973 -3.820 1.00 91.94 155 LEU A CA 1
ATOM 1243 C C . LEU A 1 155 ? -18.643 -11.450 -2.796 1.00 91.94 155 LEU A C 1
ATOM 1245 O O . LEU A 1 155 ? -18.538 -11.742 -1.604 1.00 91.94 155 LEU A O 1
ATOM 1249 N N . THR A 1 156 ? -19.577 -10.606 -3.228 1.00 92.75 156 THR A N 1
ATOM 1250 C CA . THR A 1 156 ? -20.670 -10.043 -2.422 1.00 92.75 156 THR A CA 1
ATOM 1251 C C . THR A 1 156 ? -21.830 -9.668 -3.344 1.00 92.75 156 THR A C 1
ATOM 1253 O O . THR A 1 156 ? -21.634 -9.514 -4.549 1.00 92.75 156 THR A O 1
ATOM 1256 N N . THR A 1 157 ? -23.028 -9.514 -2.786 1.00 93.38 157 THR A N 1
ATOM 1257 C CA . THR A 1 157 ? -24.256 -9.159 -3.517 1.00 93.38 157 THR A CA 1
ATOM 1258 C C . THR A 1 157 ? -24.486 -7.652 -3.637 1.00 93.38 157 THR A C 1
ATOM 1260 O O . THR A 1 157 ? -25.327 -7.238 -4.428 1.00 93.38 157 THR A O 1
ATOM 1263 N N . SER A 1 158 ? -23.750 -6.833 -2.878 1.00 95.19 158 SER A N 1
ATOM 1264 C CA . SER A 1 158 ? -23.864 -5.369 -2.890 1.00 95.19 158 SER A CA 1
ATOM 1265 C C . SER A 1 158 ? -22.497 -4.685 -2.838 1.00 95.19 158 SER A C 1
ATOM 1267 O O . SER A 1 158 ? -21.601 -5.139 -2.120 1.00 95.19 158 SER A O 1
ATOM 1269 N N . ALA A 1 159 ? -22.371 -3.567 -3.560 1.00 95.81 159 ALA A N 1
ATOM 1270 C CA . ALA A 1 159 ? -21.226 -2.654 -3.533 1.00 95.81 159 ALA A CA 1
ATOM 1271 C C . ALA A 1 159 ? -21.260 -1.651 -2.359 1.00 95.81 159 ALA A C 1
ATOM 1273 O O . ALA A 1 159 ? -20.285 -0.936 -2.129 1.00 95.81 159 ALA A O 1
ATOM 1274 N N . THR A 1 160 ? -22.357 -1.607 -1.598 1.00 97.62 160 THR A N 1
ATOM 1275 C CA . THR A 1 160 ? -22.589 -0.583 -0.573 1.00 97.62 160 THR A CA 1
ATOM 1276 C C . THR A 1 160 ? -21.894 -0.871 0.759 1.00 97.62 160 THR A C 1
ATOM 1278 O O . THR A 1 160 ? -21.644 -2.018 1.141 1.00 97.62 160 THR A O 1
ATOM 1281 N N . CYS A 1 161 ? -21.583 0.184 1.506 1.00 96.38 161 CYS A N 1
ATOM 1282 C CA . CYS A 1 161 ? -21.018 0.130 2.844 1.00 96.38 161 CYS A CA 1
ATOM 1283 C C . CYS A 1 161 ? -22.063 -0.370 3.845 1.00 96.38 161 CYS A C 1
ATOM 1285 O O . CYS A 1 161 ? -23.131 0.219 3.990 1.00 96.38 161 CYS A O 1
ATOM 1287 N N . LEU A 1 162 ? -21.713 -1.381 4.644 1.00 93.75 162 LEU A N 1
ATOM 1288 C CA . LEU A 1 162 ? -22.604 -1.960 5.664 1.00 93.75 162 LEU A CA 1
ATOM 1289 C C . LEU A 1 162 ? -22.897 -1.035 6.858 1.00 93.75 162 LEU A C 1
ATOM 1291 O O . LEU A 1 162 ? -23.645 -1.413 7.758 1.00 93.75 162 LEU A O 1
ATOM 1295 N N . SER A 1 163 ? -22.262 0.138 6.912 1.00 92.62 163 SER A N 1
ATOM 1296 C CA . SER A 1 163 ? -22.446 1.103 8.001 1.00 92.62 163 SER A CA 1
ATOM 1297 C C . SER A 1 163 ? -23.382 2.254 7.640 1.00 92.62 163 SER A C 1
ATOM 1299 O O . SER A 1 163 ? -24.089 2.739 8.517 1.00 92.62 163 SER A O 1
ATOM 1301 N N . CYS A 1 164 ? -23.372 2.714 6.387 1.00 95.25 164 CYS A N 1
ATOM 1302 C CA . CYS A 1 164 ? -24.125 3.897 5.950 1.00 95.25 164 CYS A CA 1
ATOM 1303 C C . CYS A 1 164 ? -24.910 3.696 4.644 1.00 95.25 164 CYS A C 1
ATOM 1305 O O . CYS A 1 164 ? -25.602 4.615 4.223 1.00 95.25 164 CYS A O 1
ATOM 1307 N N . ASN A 1 165 ? -24.829 2.516 4.020 1.00 95.50 165 ASN A N 1
ATOM 1308 C CA . ASN A 1 165 ? -25.541 2.132 2.796 1.00 95.50 165 ASN A CA 1
ATOM 1309 C C . ASN A 1 165 ? -25.237 2.963 1.534 1.00 95.50 165 ASN A C 1
ATOM 1311 O O . ASN A 1 165 ? -25.952 2.829 0.546 1.00 95.50 165 ASN A O 1
ATOM 1315 N N . LEU A 1 166 ? -24.175 3.769 1.534 1.00 96.25 166 LEU A N 1
ATOM 1316 C CA . LEU A 1 166 ? -23.639 4.409 0.326 1.00 96.25 166 LEU A CA 1
ATOM 1317 C C . LEU A 1 166 ? -22.648 3.478 -0.382 1.00 96.25 166 LEU A C 1
ATOM 1319 O O . LEU A 1 166 ? -22.180 2.519 0.229 1.00 96.25 166 LEU A O 1
ATOM 1323 N N . ASP A 1 167 ? -22.315 3.748 -1.642 1.00 96.25 167 ASP A N 1
ATOM 1324 C CA . ASP A 1 167 ? -21.296 2.980 -2.366 1.00 96.25 167 ASP A CA 1
ATOM 1325 C C . ASP A 1 167 ? -19.940 3.036 -1.647 1.00 96.25 167 ASP A C 1
ATOM 1327 O O . ASP A 1 167 ? -19.511 4.085 -1.165 1.00 96.25 167 ASP A O 1
ATOM 1331 N N . GLU A 1 168 ? -19.281 1.881 -1.523 1.00 97.12 168 GLU A N 1
ATOM 1332 C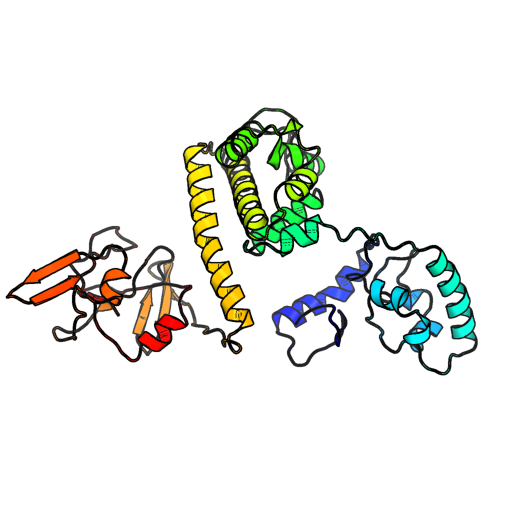 CA . GLU A 1 168 ? -18.036 1.751 -0.768 1.00 97.12 168 GLU A CA 1
ATOM 1333 C C . GLU A 1 168 ? -16.850 1.498 -1.701 1.00 97.12 168 GLU A C 1
ATOM 1335 O O . GLU A 1 168 ? -16.478 0.349 -1.972 1.00 97.12 168 GLU A O 1
ATOM 1340 N N . ASP A 1 169 ? -16.230 2.586 -2.146 1.00 95.88 169 ASP A N 1
ATOM 1341 C CA . ASP A 1 169 ? -14.894 2.595 -2.736 1.00 95.88 169 ASP A CA 1
ATOM 1342 C C . ASP A 1 169 ? -13.807 2.792 -1.651 1.00 95.88 169 ASP A C 1
ATOM 1344 O O . ASP A 1 169 ? -14.059 2.673 -0.446 1.00 95.88 169 ASP A O 1
ATOM 1348 N N . THR A 1 170 ? -12.558 3.031 -2.064 1.00 95.88 170 THR A N 1
ATOM 1349 C CA . THR A 1 170 ? -11.438 3.206 -1.120 1.00 95.88 170 THR A CA 1
ATOM 1350 C C . THR A 1 170 ? -11.567 4.490 -0.302 1.00 95.88 170 THR A C 1
ATOM 1352 O O . THR A 1 170 ? -11.303 4.472 0.904 1.00 95.88 170 THR A O 1
ATOM 1355 N N . ASP A 1 171 ? -11.973 5.588 -0.934 1.00 96.50 171 ASP A N 1
ATOM 1356 C CA . ASP A 1 171 ? -12.028 6.896 -0.291 1.00 96.50 171 ASP A CA 1
ATOM 1357 C C . ASP A 1 171 ? -13.245 6.999 0.628 1.00 96.50 171 ASP A C 1
ATOM 1359 O O . ASP A 1 171 ? -13.143 7.512 1.742 1.00 96.50 171 ASP A O 1
ATOM 1363 N N . HIS A 1 172 ? -14.379 6.418 0.235 1.00 97.44 172 HIS A N 1
ATOM 1364 C CA . HIS A 1 172 ? -15.523 6.250 1.111 1.00 97.44 172 HIS A CA 1
ATOM 1365 C C . HIS A 1 172 ? -15.147 5.436 2.342 1.00 97.44 172 HIS A C 1
ATOM 1367 O O . HIS A 1 172 ? -15.381 5.869 3.469 1.00 97.44 172 HIS A O 1
ATOM 1373 N N . LEU A 1 173 ? -14.518 4.276 2.149 1.00 97.25 173 LEU A N 1
ATOM 1374 C CA . LEU A 1 173 ? -14.134 3.411 3.256 1.00 97.25 173 LEU A CA 1
ATOM 1375 C C . LEU A 1 173 ? -13.224 4.128 4.259 1.00 97.25 173 LEU A C 1
ATOM 1377 O O . LEU A 1 173 ? -13.406 3.970 5.468 1.00 97.25 173 LEU A O 1
ATOM 1381 N N . LEU A 1 174 ? -12.225 4.863 3.764 1.00 97.44 174 LEU A N 1
ATOM 1382 C CA . LEU A 1 174 ? -11.167 5.426 4.599 1.00 97.44 174 LEU A CA 1
ATOM 1383 C C . LEU A 1 174 ? -11.428 6.853 5.071 1.00 97.44 174 LEU A C 1
ATOM 1385 O O . LEU A 1 174 ? -10.882 7.202 6.112 1.00 97.44 174 LEU A O 1
ATOM 1389 N N . LEU A 1 175 ? -12.229 7.658 4.371 1.00 96.38 175 LEU A N 1
ATOM 1390 C CA . LEU A 1 175 ? -12.477 9.067 4.702 1.00 96.38 175 LEU A CA 1
ATOM 1391 C C . LEU A 1 175 ? -13.966 9.412 4.827 1.00 96.38 175 LEU A C 1
ATOM 1393 O O . LEU A 1 175 ? -14.374 9.923 5.871 1.00 96.38 175 LEU A O 1
ATOM 1397 N N . PHE A 1 176 ? -14.764 9.165 3.778 1.00 97.19 176 PHE A N 1
ATOM 1398 C CA . PHE A 1 176 ? -16.114 9.747 3.663 1.00 97.19 176 PHE A CA 1
ATOM 1399 C C . PHE A 1 176 ? -17.210 8.969 4.403 1.00 97.19 176 PHE A C 1
ATOM 1401 O O . PHE A 1 176 ? -18.304 9.489 4.618 1.00 97.19 176 PHE A O 1
ATOM 1408 N N . CYS A 1 177 ? -16.961 7.721 4.803 1.00 97.69 177 CYS A N 1
ATOM 1409 C CA . CYS A 1 177 ? -17.904 6.971 5.621 1.00 97.69 177 CYS A CA 1
ATOM 1410 C C . CYS A 1 177 ? -18.057 7.668 6.982 1.00 97.69 177 CYS A C 1
ATOM 1412 O O . CYS A 1 177 ? -17.044 7.861 7.655 1.00 97.69 177 CYS A O 1
ATOM 1414 N N . PRO A 1 178 ? -19.283 7.930 7.482 1.00 97.25 178 PRO A N 1
ATOM 1415 C CA . PRO A 1 178 ? -19.480 8.582 8.782 1.00 97.25 178 PRO A CA 1
ATOM 1416 C C . PRO A 1 178 ? -18.735 7.893 9.936 1.00 97.25 178 PRO A C 1
ATOM 1418 O O . PRO A 1 178 ? -18.226 8.550 10.840 1.00 97.25 178 PRO A O 1
ATOM 1421 N N . ARG A 1 179 ? -18.605 6.556 9.874 1.00 96.69 179 ARG A N 1
ATOM 1422 C CA . ARG A 1 179 ? -17.853 5.743 10.848 1.00 96.69 179 ARG A CA 1
ATOM 1423 C C . ARG A 1 179 ? -16.333 5.903 10.754 1.00 96.69 179 ARG A C 1
ATOM 1425 O O . ARG A 1 179 ? -15.644 5.599 11.726 1.00 96.69 179 ARG A O 1
ATOM 1432 N N . ALA A 1 180 ? -15.808 6.292 9.599 1.00 97.75 180 ALA A N 1
ATOM 1433 C CA . ALA A 1 180 ? -14.406 6.651 9.417 1.00 97.75 180 ALA A CA 1
ATOM 1434 C C . ALA A 1 180 ? -14.178 8.106 9.846 1.00 97.75 180 ALA A C 1
ATOM 1436 O O . ALA A 1 180 ? -13.269 8.373 10.631 1.00 97.75 180 ALA A O 1
ATOM 1437 N N . THR A 1 181 ? -15.057 9.017 9.418 1.00 97.88 181 THR A N 1
ATOM 1438 C CA . THR A 1 181 ? -15.018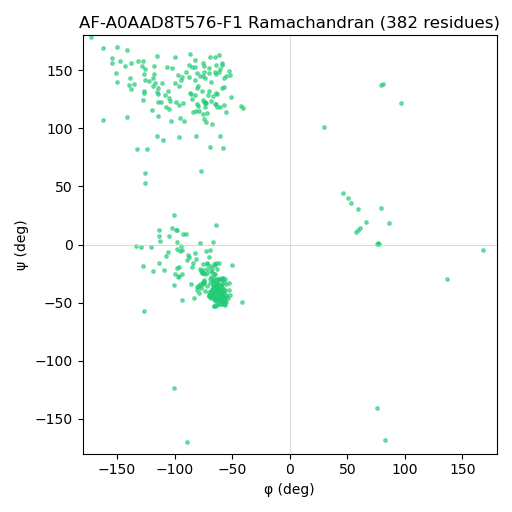 10.444 9.757 1.00 97.88 181 THR A CA 1
ATOM 1439 C C . THR A 1 181 ? -15.013 10.683 11.269 1.00 97.88 181 THR A C 1
ATOM 1441 O O . THR A 1 181 ? -14.172 11.435 11.749 1.00 97.88 181 THR A O 1
ATOM 1444 N N . GLU A 1 182 ? -15.850 9.976 12.046 1.00 97.50 182 GLU A N 1
ATOM 1445 C CA . GLU A 1 182 ? -15.858 10.092 13.521 1.00 97.50 182 GLU A CA 1
ATOM 1446 C C . GLU A 1 182 ? -14.510 9.717 14.170 1.00 97.50 182 GLU A C 1
ATOM 1448 O O . GLU A 1 182 ? -14.161 10.228 15.232 1.00 97.50 182 GLU A O 1
ATOM 1453 N N . VAL A 1 183 ? -13.738 8.818 13.547 1.00 98.19 183 VAL A N 1
ATOM 1454 C CA . VAL A 1 183 ? -12.412 8.430 14.045 1.00 98.19 183 VAL A CA 1
ATOM 1455 C C . VAL A 1 183 ? -11.388 9.499 13.685 1.00 98.19 183 VAL A C 1
ATOM 1457 O O . VAL A 1 183 ? -10.547 9.823 14.520 1.00 98.19 183 VAL A O 1
ATOM 1460 N N . TRP A 1 184 ? -11.447 10.054 12.473 1.00 98.00 184 TRP A N 1
ATOM 1461 C CA . TRP A 1 184 ? -10.550 11.134 12.068 1.00 98.00 184 TRP A CA 1
ATOM 1462 C C . TRP A 1 184 ? -10.759 12.395 12.897 1.00 98.00 184 TRP A C 1
ATOM 1464 O O . TRP A 1 184 ? -9.774 12.912 13.411 1.00 98.00 184 TRP A O 1
ATOM 1474 N N . ASP A 1 185 ? -12.004 12.821 13.114 1.00 97.12 185 ASP A N 1
ATOM 1475 C CA . ASP A 1 185 ? -12.332 14.010 13.915 1.00 97.12 185 ASP A CA 1
ATOM 1476 C C . ASP A 1 185 ? -11.876 13.891 15.380 1.00 97.12 185 ASP A C 1
ATOM 1478 O O . ASP A 1 185 ? -11.457 14.868 16.001 1.00 97.12 185 ASP A O 1
ATOM 1482 N N . PHE A 1 186 ? -11.838 12.668 15.923 1.00 96.94 186 PHE A N 1
ATOM 1483 C CA . PHE A 1 186 ? -11.267 12.425 17.250 1.00 96.94 186 PHE A CA 1
ATOM 1484 C C . PHE A 1 186 ? -9.767 12.769 17.331 1.00 96.94 186 PHE A C 1
ATOM 1486 O O . PHE A 1 186 ? -9.306 13.235 18.372 1.00 96.94 186 PHE A O 1
ATOM 1493 N N . PHE A 1 187 ? -8.992 12.508 16.271 1.00 95.12 187 PHE A N 1
ATOM 1494 C CA . PHE A 1 187 ? -7.540 12.756 16.241 1.00 95.12 187 PHE A CA 1
ATOM 1495 C C . PHE A 1 187 ? -7.162 14.095 15.599 1.00 95.12 187 PHE A C 1
ATOM 1497 O O . PHE A 1 187 ? -6.122 14.660 15.931 1.00 95.12 187 PHE A O 1
ATOM 1504 N N . HIS A 1 188 ? -8.001 14.597 14.699 1.00 94.25 188 HIS A N 1
ATOM 1505 C CA . HIS A 1 188 ? -7.850 15.852 13.976 1.00 94.25 188 HIS A CA 1
ATOM 1506 C C . HIS A 1 188 ? -9.097 16.693 14.241 1.00 94.25 188 HIS A C 1
ATOM 1508 O O . HIS A 1 188 ? -10.020 16.681 13.443 1.00 94.25 188 HIS A O 1
ATOM 1514 N N . HIS A 1 189 ? -9.148 17.388 15.378 1.00 91.56 189 HIS A N 1
ATOM 1515 C CA . HIS A 1 189 ? -10.325 18.173 15.763 1.00 91.56 189 HIS A CA 1
ATOM 1516 C C . HIS A 1 189 ? -10.799 19.115 14.647 1.00 91.56 189 HIS A C 1
ATOM 1518 O O . HIS A 1 189 ? -10.015 19.932 14.159 1.00 91.56 189 HIS A O 1
ATOM 1524 N N . GLY A 1 190 ? -12.085 19.027 14.296 1.00 90.81 190 GLY A N 1
ATOM 1525 C CA . GLY A 1 190 ? -12.663 19.785 13.187 1.00 90.81 190 GLY A CA 1
ATOM 1526 C C . GLY A 1 190 ? -12.354 19.156 11.831 1.00 90.81 190 GLY A C 1
ATOM 1527 O O . GLY A 1 190 ? -12.173 19.876 10.853 1.00 90.81 190 GLY A O 1
ATOM 1528 N N . PHE A 1 191 ? -12.235 17.828 11.774 1.00 95.31 191 PHE A N 1
ATOM 1529 C CA . PHE A 1 191 ? -11.976 17.124 10.526 1.00 95.31 191 PHE A CA 1
ATOM 1530 C C . PHE A 1 191 ? -13.225 17.149 9.646 1.00 95.31 191 PHE A C 1
ATOM 1532 O O . PHE A 1 191 ? -14.223 16.496 9.957 1.00 95.31 191 PHE A O 1
ATOM 1539 N N . ASP A 1 192 ? -13.138 17.846 8.516 1.00 95.50 192 ASP A N 1
ATOM 1540 C CA . ASP A 1 192 ? -14.117 17.751 7.443 1.00 95.50 192 ASP A CA 1
ATOM 1541 C C . ASP A 1 192 ? -13.527 16.922 6.289 1.00 95.50 192 ASP A C 1
ATOM 1543 O O . ASP A 1 192 ? -12.516 17.314 5.696 1.00 95.50 192 ASP A O 1
ATOM 1547 N N . PRO A 1 193 ? -14.108 15.758 5.943 1.00 94.19 193 PRO A N 1
ATOM 1548 C CA . PRO A 1 193 ? -13.628 14.983 4.810 1.00 94.19 193 PRO A CA 1
ATOM 1549 C C . PRO A 1 193 ? -13.782 15.740 3.480 1.00 94.19 193 PRO A C 1
ATOM 1551 O O . PRO A 1 193 ? -13.049 15.425 2.547 1.00 94.19 193 PRO A O 1
ATOM 1554 N N . ALA A 1 194 ? -14.659 16.750 3.385 1.00 93.88 194 ALA A N 1
ATOM 1555 C CA . ALA A 1 194 ? -14.829 17.575 2.187 1.00 93.88 194 ALA A CA 1
ATOM 1556 C C . ALA A 1 194 ? -13.599 18.441 1.846 1.00 93.88 194 ALA A C 1
ATOM 1558 O O . ALA A 1 194 ? -13.455 18.867 0.700 1.00 93.88 194 ALA A O 1
ATOM 1559 N N . ASP A 1 195 ? -12.674 18.646 2.793 1.00 94.94 195 ASP A N 1
ATOM 1560 C CA . ASP A 1 195 ? -11.399 19.346 2.559 1.00 94.94 195 ASP A CA 1
ATOM 1561 C C . ASP A 1 195 ? -10.412 18.540 1.685 1.00 94.94 195 ASP A C 1
ATOM 1563 O O . ASP A 1 195 ? -9.362 19.047 1.251 1.00 94.94 195 ASP A O 1
ATOM 1567 N N . TYR A 1 196 ? -10.723 17.263 1.440 1.00 94.50 196 TYR A N 1
ATOM 1568 C CA . TYR A 1 196 ? -9.864 16.315 0.745 1.00 94.50 196 TYR A CA 1
ATOM 1569 C C . TYR A 1 196 ? -10.602 15.666 -0.420 1.00 94.50 196 TYR A C 1
ATOM 1571 O O . TYR A 1 196 ? -11.708 15.154 -0.287 1.00 94.50 196 TYR A O 1
ATOM 1579 N N . SER A 1 197 ? -9.944 15.636 -1.577 1.00 91.56 197 SER A N 1
ATOM 1580 C CA . SER A 1 197 ? -10.503 15.003 -2.780 1.00 91.56 197 SER A CA 1
ATOM 1581 C C . SER A 1 197 ? -10.432 13.472 -2.753 1.00 91.56 197 SER A C 1
ATOM 1583 O O . SER A 1 197 ? -11.206 12.815 -3.438 1.00 91.56 197 SER A O 1
ATOM 1585 N N . SER A 1 198 ? -9.492 12.904 -1.992 1.00 92.44 198 SER A N 1
ATOM 1586 C CA . SER A 1 198 ? -9.262 11.459 -1.864 1.00 92.44 198 SER A CA 1
ATOM 1587 C C . SER A 1 198 ? -8.439 11.143 -0.613 1.00 92.44 198 SER A C 1
ATOM 1589 O O . SER A 1 198 ? -7.813 12.029 -0.020 1.00 92.44 198 SER A O 1
ATOM 1591 N N . PHE A 1 199 ? -8.345 9.861 -0.248 1.00 91.94 199 PHE A N 1
ATOM 1592 C CA . PHE A 1 199 ? -7.432 9.384 0.796 1.00 91.94 199 PHE A CA 1
ATOM 1593 C C . PHE A 1 199 ? -5.974 9.714 0.470 1.00 91.94 199 PHE A C 1
ATOM 1595 O O . PHE A 1 199 ? -5.186 10.044 1.358 1.00 91.94 199 PHE A O 1
ATOM 1602 N N . SER A 1 200 ? -5.624 9.697 -0.817 1.00 88.81 200 SER A N 1
ATOM 1603 C CA . SER A 1 200 ? -4.293 10.098 -1.262 1.00 88.81 200 SER A CA 1
ATOM 1604 C C . SER A 1 200 ? -4.052 11.591 -1.014 1.00 88.81 200 SER A C 1
ATOM 1606 O O . SER A 1 200 ? -3.034 11.953 -0.437 1.00 88.81 200 SER A O 1
ATOM 1608 N N . ASP A 1 201 ? -4.992 12.465 -1.371 1.00 89.19 201 ASP A N 1
ATOM 1609 C CA . ASP A 1 201 ? -4.875 13.908 -1.109 1.00 89.19 201 ASP A CA 1
ATOM 1610 C C . ASP A 1 201 ? -4.766 14.215 0.397 1.00 89.19 201 ASP A C 1
ATOM 1612 O O . ASP A 1 201 ? -3.896 14.980 0.822 1.00 89.19 201 ASP A O 1
ATOM 1616 N N . PHE A 1 202 ? -5.561 13.534 1.230 1.00 92.19 202 PHE A N 1
ATOM 1617 C CA . PHE A 1 202 ? -5.438 13.609 2.688 1.00 92.19 202 PHE A CA 1
ATOM 1618 C C . PHE A 1 202 ? -4.030 13.248 3.171 1.00 92.19 202 PHE A C 1
ATOM 1620 O O . PHE A 1 202 ? -3.405 14.025 3.895 1.00 92.19 202 PHE A O 1
ATOM 1627 N N . CYS A 1 203 ? -3.497 12.099 2.753 1.00 89.25 203 CYS A N 1
ATOM 1628 C CA . CYS A 1 203 ? -2.161 11.677 3.159 1.00 89.25 203 CYS A CA 1
ATOM 1629 C C . CYS A 1 203 ? -1.069 12.647 2.669 1.00 89.25 203 CYS A C 1
ATOM 1631 O O . CYS A 1 203 ? -0.110 12.879 3.398 1.00 89.25 203 CYS A O 1
ATOM 1633 N N . LEU A 1 204 ? -1.206 13.271 1.494 1.00 86.62 204 LEU A N 1
ATOM 1634 C CA . LEU A 1 204 ? -0.247 14.286 1.033 1.00 86.62 204 LEU A CA 1
ATOM 1635 C C . LEU A 1 204 ? -0.268 15.542 1.912 1.00 86.62 204 LEU A C 1
ATOM 1637 O O . LEU A 1 204 ? 0.790 16.068 2.254 1.00 86.62 204 LEU A O 1
ATOM 1641 N N . LYS A 1 205 ? -1.460 16.011 2.296 1.00 89.06 205 LYS A N 1
ATOM 1642 C CA . LYS A 1 205 ? -1.639 17.240 3.085 1.00 89.06 205 LYS A CA 1
ATOM 1643 C C . LYS A 1 205 ? -1.345 17.059 4.575 1.00 89.06 205 LYS A C 1
ATOM 1645 O O . LYS A 1 205 ? -0.892 18.000 5.221 1.00 89.06 205 LYS A O 1
ATOM 1650 N N . LYS A 1 206 ? -1.641 15.884 5.142 1.00 90.38 206 LYS A N 1
ATOM 1651 C CA . LYS A 1 206 ? -1.632 15.640 6.598 1.00 90.38 206 LYS A CA 1
ATOM 1652 C C . LYS A 1 206 ? -0.538 14.694 7.081 1.00 90.38 206 LYS A C 1
ATOM 1654 O O . LYS A 1 206 ? -0.517 14.388 8.268 1.00 90.38 206 LYS A O 1
ATOM 1659 N N . SER A 1 207 ? 0.349 14.217 6.206 1.00 88.44 207 SER A N 1
ATOM 1660 C CA . SER A 1 207 ? 1.474 13.343 6.571 1.00 88.44 207 SER A CA 1
ATOM 1661 C C . SER A 1 207 ? 2.815 13.894 6.093 1.00 88.44 207 SER A C 1
ATOM 1663 O O . SER A 1 207 ? 3.588 13.211 5.422 1.00 88.44 207 SER A O 1
ATOM 1665 N N . SER A 1 208 ? 3.076 15.151 6.452 1.00 83.69 208 SER A N 1
ATOM 1666 C CA . SER A 1 208 ? 4.281 15.883 6.060 1.00 83.69 208 SER A CA 1
ATOM 1667 C C . SER A 1 208 ? 5.518 15.437 6.847 1.00 83.69 208 SER A C 1
ATOM 1669 O O . SER A 1 208 ? 6.623 15.395 6.300 1.00 83.69 208 SER A O 1
ATOM 1671 N N . SER A 1 209 ? 5.327 15.043 8.109 1.00 84.75 209 SER A N 1
ATOM 1672 C CA . SER A 1 209 ? 6.377 14.490 8.964 1.00 84.75 209 SER A CA 1
ATOM 1673 C C . SER A 1 209 ? 6.329 12.962 9.046 1.00 84.75 209 SER A C 1
ATOM 1675 O O . SER A 1 209 ? 5.324 12.307 8.751 1.00 84.75 209 SER A O 1
ATOM 1677 N N . TYR A 1 210 ? 7.447 12.378 9.478 1.00 82.38 210 TYR A N 1
ATOM 1678 C CA . TYR A 1 210 ? 7.568 10.945 9.744 1.00 82.38 210 TYR A CA 1
ATOM 1679 C C . TYR A 1 210 ? 6.560 10.493 10.823 1.00 82.38 210 TYR A C 1
ATOM 1681 O O . TYR A 1 210 ? 5.944 9.424 10.718 1.00 82.38 210 TYR A O 1
ATOM 1689 N N . GLU A 1 211 ? 6.348 11.336 11.835 1.00 86.44 211 GLU A N 1
ATOM 1690 C CA . GLU A 1 211 ? 5.397 11.165 12.929 1.00 86.44 211 GLU A CA 1
ATOM 1691 C C . GLU A 1 211 ? 3.957 11.158 12.424 1.00 86.44 211 GLU A C 1
ATOM 1693 O O . GLU A 1 211 ? 3.213 10.204 12.668 1.00 86.44 211 GLU A O 1
ATOM 1698 N N . GLU A 1 212 ? 3.580 12.185 11.666 1.00 89.19 212 GLU A N 1
ATOM 1699 C CA . GLU A 1 212 ? 2.240 12.328 11.100 1.00 89.19 212 GLU A CA 1
ATOM 1700 C C . GLU A 1 212 ? 1.899 11.173 10.156 1.00 89.19 212 GLU A C 1
ATOM 1702 O O . GLU A 1 212 ? 0.812 10.599 10.240 1.00 89.19 212 GLU A O 1
ATOM 1707 N N . ALA A 1 213 ? 2.839 10.771 9.293 1.00 89.56 213 ALA A N 1
ATOM 1708 C CA . ALA A 1 213 ? 2.671 9.611 8.420 1.00 89.56 213 ALA A CA 1
ATOM 1709 C C . ALA A 1 213 ? 2.404 8.329 9.219 1.00 89.56 213 ALA A C 1
ATOM 1711 O O . ALA A 1 213 ? 1.548 7.521 8.853 1.00 89.56 213 ALA A O 1
ATOM 1712 N N . THR A 1 214 ? 3.097 8.148 10.343 1.00 90.00 214 THR A N 1
ATOM 1713 C CA . THR A 1 214 ? 2.914 6.988 11.223 1.00 90.00 214 THR A CA 1
ATOM 1714 C C . THR A 1 214 ? 1.560 7.007 11.922 1.00 90.00 214 THR A C 1
ATOM 1716 O O . THR A 1 214 ? 0.873 5.983 11.942 1.00 90.00 214 THR A O 1
ATOM 1719 N N . ILE A 1 215 ? 1.169 8.157 12.473 1.00 92.38 215 ILE A N 1
ATOM 1720 C CA . ILE A 1 215 ? -0.104 8.343 13.178 1.00 92.38 215 ILE A CA 1
ATOM 1721 C C . ILE A 1 215 ? -1.271 8.108 12.220 1.00 92.38 215 ILE A C 1
ATOM 1723 O O . ILE A 1 215 ? -2.128 7.266 12.494 1.00 92.38 215 ILE A O 1
ATOM 1727 N N . ASN A 1 216 ? -1.267 8.761 11.058 1.00 94.50 216 ASN A N 1
ATOM 1728 C CA . ASN A 1 216 ? -2.346 8.621 10.083 1.00 94.50 216 ASN A CA 1
ATOM 1729 C C . ASN A 1 216 ? -2.415 7.200 9.510 1.00 94.50 216 ASN A C 1
ATOM 1731 O O . ASN A 1 216 ? -3.509 6.663 9.342 1.00 94.50 216 ASN A O 1
ATOM 1735 N N . THR A 1 217 ? -1.273 6.532 9.306 1.00 93.62 217 THR A N 1
ATOM 1736 C CA . THR A 1 217 ? -1.255 5.110 8.918 1.00 93.62 217 THR A CA 1
ATOM 1737 C C . THR A 1 217 ? -1.896 4.223 9.992 1.00 93.62 217 THR A C 1
ATOM 1739 O O . THR A 1 217 ? -2.641 3.297 9.666 1.00 93.62 217 THR A O 1
ATOM 1742 N N . ALA A 1 218 ? -1.644 4.490 11.278 1.00 94.56 218 ALA A N 1
ATOM 1743 C CA . ALA A 1 218 ? -2.247 3.737 12.379 1.00 94.56 218 ALA A CA 1
ATOM 1744 C C . ALA A 1 218 ? -3.767 3.936 12.446 1.00 94.56 218 ALA A C 1
ATOM 1746 O O . ALA A 1 218 ? -4.503 2.967 12.654 1.00 94.56 218 ALA A O 1
ATOM 1747 N N . ILE A 1 219 ? -4.234 5.168 12.240 1.00 97.50 219 ILE A N 1
ATOM 1748 C CA . ILE A 1 219 ? -5.661 5.504 12.235 1.00 97.50 219 ILE A CA 1
ATOM 1749 C C . ILE A 1 219 ? -6.363 4.823 11.055 1.00 97.50 219 ILE A C 1
ATOM 1751 O O . ILE A 1 219 ? -7.298 4.051 11.275 1.00 97.50 219 ILE A O 1
ATOM 1755 N N . ALA A 1 220 ? -5.858 4.998 9.830 1.00 97.25 220 ALA A N 1
ATOM 1756 C CA . ALA A 1 220 ? -6.410 4.370 8.627 1.00 97.25 220 ALA A CA 1
ATOM 1757 C C . ALA A 1 220 ? -6.456 2.836 8.744 1.00 97.25 220 ALA A C 1
ATOM 1759 O O . ALA A 1 220 ? -7.456 2.201 8.403 1.00 97.25 220 ALA A O 1
ATOM 1760 N N . TRP A 1 221 ? -5.409 2.226 9.310 1.00 97.31 221 TRP A N 1
ATOM 1761 C CA . TRP A 1 221 ? -5.373 0.787 9.573 1.00 97.31 221 TRP A CA 1
ATOM 1762 C C . TRP A 1 221 ? -6.460 0.332 10.559 1.00 97.31 221 TRP A C 1
ATOM 1764 O O . TRP A 1 221 ? -7.059 -0.732 10.391 1.00 97.31 221 TRP A O 1
ATOM 1774 N N . ASN A 1 222 ? -6.738 1.116 11.600 1.00 98.19 222 ASN A N 1
ATOM 1775 C CA . ASN A 1 222 ? -7.779 0.795 12.575 1.00 98.19 222 ASN A CA 1
ATOM 1776 C C . ASN A 1 222 ? -9.196 1.030 12.032 1.00 98.19 222 ASN A C 1
ATOM 1778 O O . ASN A 1 222 ? -10.087 0.248 12.363 1.00 98.19 222 ASN A O 1
ATOM 1782 N N . ILE A 1 223 ? -9.392 2.017 11.154 1.00 98.44 223 ILE A N 1
ATOM 1783 C CA . ILE A 1 223 ? -10.636 2.196 10.387 1.00 98.44 223 ILE A CA 1
ATOM 1784 C C . ILE A 1 223 ? -10.884 0.970 9.501 1.00 98.44 223 ILE A C 1
ATOM 1786 O O . ILE A 1 223 ? -11.962 0.376 9.550 1.00 98.44 223 ILE A O 1
ATOM 1790 N N . TRP A 1 224 ? -9.859 0.514 8.776 1.00 97.62 224 TRP A N 1
ATOM 1791 C CA . TRP A 1 224 ? -9.922 -0.710 7.974 1.00 97.62 224 TRP A CA 1
ATOM 1792 C C . TRP A 1 224 ? -10.283 -1.947 8.812 1.00 97.62 224 TRP A C 1
ATOM 1794 O O . TRP A 1 224 ? -11.189 -2.699 8.447 1.00 97.62 224 TRP A O 1
ATOM 1804 N N . LYS A 1 225 ? -9.633 -2.141 9.972 1.00 96.88 225 LYS A N 1
ATOM 1805 C CA . LYS A 1 225 ? -9.969 -3.234 10.907 1.00 96.88 225 LYS A CA 1
ATOM 1806 C C . LYS A 1 225 ? -11.429 -3.164 11.359 1.00 96.88 225 LYS A C 1
ATOM 1808 O O . LYS A 1 225 ? -12.108 -4.186 11.326 1.00 96.88 225 LYS A O 1
ATOM 1813 N N . ARG A 1 226 ? -11.911 -1.973 11.727 1.00 97.06 226 ARG A N 1
ATOM 1814 C CA . ARG A 1 226 ? -13.295 -1.750 12.161 1.00 97.06 226 ARG A CA 1
ATOM 1815 C C . ARG A 1 226 ? -14.298 -2.131 11.082 1.00 97.06 226 ARG A C 1
ATOM 1817 O O . ARG A 1 226 ? -15.253 -2.860 11.339 1.00 97.06 226 ARG A O 1
ATOM 1824 N N . ARG A 1 227 ? -14.058 -1.673 9.853 1.00 96.00 227 ARG A N 1
ATOM 1825 C CA . ARG A 1 227 ? -14.898 -2.014 8.706 1.00 96.00 227 ARG A CA 1
ATOM 1826 C C . ARG A 1 227 ? -14.898 -3.521 8.451 1.00 96.00 227 ARG A C 1
ATOM 1828 O O . ARG A 1 227 ? -15.949 -4.093 8.164 1.00 96.00 227 ARG A O 1
ATOM 1835 N N . ASN A 1 228 ? -13.743 -4.178 8.546 1.00 95.38 228 ASN A N 1
ATOM 1836 C CA . ASN A 1 228 ? -13.640 -5.620 8.330 1.00 95.38 228 ASN A CA 1
ATOM 1837 C C . ASN A 1 228 ? -14.351 -6.434 9.410 1.00 95.38 228 ASN A C 1
ATOM 1839 O O . ASN A 1 228 ? -15.009 -7.409 9.064 1.00 95.38 228 ASN A O 1
ATOM 1843 N N . ALA A 1 229 ? -14.271 -6.022 10.677 1.00 94.06 229 ALA A N 1
ATOM 1844 C CA . ALA A 1 229 ? -15.032 -6.641 11.761 1.00 94.06 229 ALA A CA 1
ATOM 1845 C C . ALA A 1 229 ? -16.535 -6.619 11.435 1.00 94.06 229 ALA A C 1
ATOM 1847 O O . ALA A 1 229 ? -17.187 -7.661 11.441 1.00 94.06 229 ALA A O 1
ATOM 1848 N N . ARG A 1 230 ? -17.047 -5.469 10.975 1.00 93.88 230 ARG A N 1
ATOM 1849 C CA . ARG A 1 230 ? -18.438 -5.357 10.521 1.00 93.88 230 ARG A CA 1
ATOM 1850 C C . ARG A 1 230 ? -18.751 -6.227 9.301 1.00 93.88 230 ARG A C 1
ATOM 1852 O O . ARG A 1 230 ? -19.835 -6.780 9.202 1.00 93.88 230 ARG A O 1
ATOM 1859 N N . THR A 1 231 ? -17.820 -6.333 8.359 1.00 91.62 231 THR A N 1
ATOM 1860 C CA . THR A 1 231 ? -18.050 -6.999 7.067 1.00 91.62 231 THR A CA 1
ATOM 1861 C C . THR A 1 231 ? -17.977 -8.519 7.133 1.00 91.62 231 THR A C 1
ATOM 1863 O O . THR A 1 231 ? -18.703 -9.191 6.404 1.00 91.62 231 THR A O 1
ATOM 1866 N N . PHE A 1 232 ? -17.086 -9.058 7.961 1.00 91.44 232 PHE A N 1
ATOM 1867 C CA . PHE A 1 232 ? -16.801 -10.492 8.004 1.00 91.44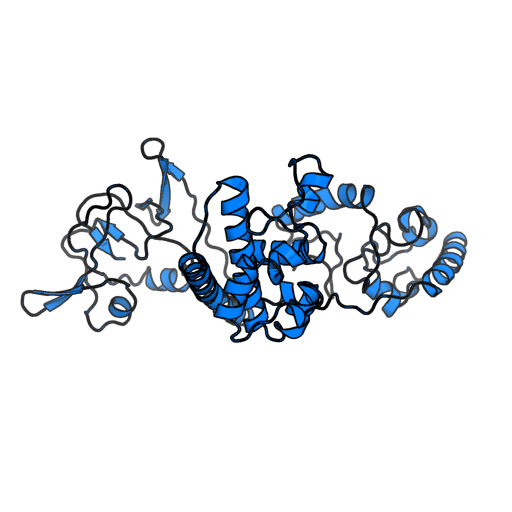 232 PHE A CA 1
ATOM 1868 C C . PHE A 1 232 ? -17.315 -11.171 9.273 1.00 91.44 232 PHE A C 1
ATOM 1870 O O . PHE A 1 232 ? -17.548 -12.375 9.240 1.00 91.44 232 PHE A O 1
ATOM 1877 N N . ASN A 1 233 ? -17.536 -10.410 10.351 1.00 93.19 233 ASN A N 1
ATOM 1878 C CA . ASN A 1 233 ? -17.998 -10.944 11.633 1.00 93.19 233 ASN A CA 1
ATOM 1879 C C . ASN A 1 233 ? -19.337 -10.340 12.091 1.00 93.19 233 ASN A C 1
ATOM 1881 O O . ASN A 1 233 ? -19.820 -10.702 13.155 1.00 93.19 233 ASN A O 1
ATOM 1885 N N . ASP A 1 234 ? -19.913 -9.398 11.332 1.00 90.75 234 ASP A N 1
ATOM 1886 C CA . ASP A 1 234 ? -21.079 -8.589 11.732 1.00 90.75 234 ASP A CA 1
ATOM 1887 C C . ASP A 1 234 ? -20.858 -7.748 13.016 1.00 90.75 234 ASP A C 1
ATOM 1889 O O . ASP A 1 234 ? -21.777 -7.119 13.540 1.00 90.75 234 ASP A O 1
ATOM 1893 N N . ASP A 1 235 ? -19.611 -7.632 13.481 1.00 93.56 235 ASP A N 1
ATOM 1894 C CA . ASP A 1 235 ? -19.249 -6.947 14.723 1.00 93.56 235 ASP A CA 1
ATOM 1895 C C . ASP A 1 235 ? -19.347 -5.417 14.583 1.00 93.56 235 ASP A C 1
ATOM 1897 O O . ASP A 1 235 ? -18.668 -4.792 13.760 1.00 93.56 235 ASP A O 1
ATOM 1901 N N . VAL A 1 236 ? -20.160 -4.778 15.432 1.00 93.00 236 VAL A N 1
ATOM 1902 C CA . VAL A 1 236 ? -20.293 -3.311 15.492 1.00 93.00 236 VAL A CA 1
ATOM 1903 C C . VAL A 1 236 ? -19.389 -2.743 16.582 1.00 93.00 236 VAL A C 1
ATOM 1905 O O . VAL A 1 236 ? -19.765 -2.613 17.746 1.00 93.00 236 VAL A O 1
ATOM 1908 N N . GLU A 1 237 ? -18.176 -2.362 16.202 1.00 92.81 237 GLU A N 1
ATOM 1909 C CA . GLU A 1 237 ? -17.212 -1.779 17.135 1.00 92.81 237 GLU A CA 1
ATOM 1910 C C . GLU A 1 237 ? -17.483 -0.285 17.403 1.00 92.81 237 GLU A C 1
ATOM 1912 O O . GLU A 1 237 ? -17.725 0.511 16.484 1.00 92.81 237 GLU A O 1
ATOM 1917 N N . SER A 1 238 ? -17.401 0.115 18.676 1.00 94.12 238 SER A N 1
ATOM 1918 C CA . SER A 1 238 ? -17.604 1.501 19.116 1.00 94.12 238 SER A CA 1
ATOM 1919 C C . SER A 1 238 ? -16.407 2.406 18.799 1.00 94.12 238 SER A C 1
ATOM 1921 O O . SER A 1 238 ? -15.265 1.946 18.721 1.00 94.12 238 SER A O 1
ATOM 1923 N N . LEU A 1 239 ? -16.655 3.718 18.689 1.00 95.19 239 LEU A N 1
ATOM 1924 C CA . LEU A 1 239 ? -15.604 4.728 18.503 1.00 95.19 239 LEU A CA 1
ATOM 1925 C C . LEU A 1 239 ? -14.518 4.614 19.583 1.00 95.19 239 LEU A C 1
ATOM 1927 O O . LEU A 1 239 ? -13.334 4.573 19.267 1.00 95.19 239 LEU A O 1
ATOM 1931 N N . THR A 1 240 ? -14.921 4.476 20.850 1.00 93.38 240 THR A N 1
ATOM 1932 C CA . THR A 1 240 ? -14.012 4.362 22.001 1.00 93.38 240 THR A CA 1
ATOM 1933 C C . THR A 1 240 ? -13.063 3.169 21.895 1.00 93.38 240 THR A C 1
ATOM 1935 O O . THR A 1 240 ? -11.888 3.277 22.247 1.00 93.38 240 THR A O 1
ATOM 1938 N N . LEU A 1 241 ? -13.546 2.019 21.411 1.00 92.19 241 LEU A N 1
ATOM 1939 C CA . LEU A 1 241 ? -12.699 0.844 21.205 1.00 92.19 241 LEU A CA 1
ATOM 1940 C C . LEU A 1 241 ? -11.668 1.107 20.101 1.00 92.19 241 LEU A C 1
ATOM 1942 O O . LEU A 1 241 ? -10.487 0.790 20.256 1.00 92.19 241 LEU A O 1
ATOM 1946 N N . VAL A 1 242 ? -12.109 1.697 18.990 1.00 94.50 242 VAL A N 1
ATOM 1947 C CA . VAL A 1 242 ? -11.262 1.975 17.825 1.00 94.50 242 VAL A CA 1
ATOM 1948 C C . VAL A 1 242 ? -10.181 2.995 18.176 1.00 94.50 242 VAL A C 1
ATOM 1950 O O . VAL A 1 242 ? -9.006 2.713 17.951 1.00 94.50 242 VAL A O 1
ATOM 1953 N N . THR A 1 243 ? -10.535 4.117 18.806 1.00 92.12 243 THR A N 1
ATOM 1954 C CA . THR A 1 243 ? -9.573 5.159 19.202 1.00 92.12 243 THR A CA 1
ATOM 1955 C C . THR A 1 243 ? -8.577 4.647 20.239 1.00 92.12 243 THR A C 1
ATOM 1957 O O . THR A 1 243 ? -7.380 4.917 20.124 1.00 92.12 243 THR A O 1
ATOM 1960 N N . ARG A 1 244 ? -9.014 3.813 21.195 1.00 89.69 244 ARG A N 1
ATOM 1961 C CA . ARG A 1 244 ? -8.106 3.146 22.143 1.00 89.69 244 ARG A CA 1
ATOM 1962 C C . ARG A 1 244 ? -7.087 2.258 21.428 1.00 89.69 244 ARG A C 1
ATOM 1964 O O . ARG A 1 244 ? -5.907 2.310 21.775 1.00 89.69 244 ARG A O 1
ATOM 1971 N N . ARG A 1 245 ? -7.512 1.477 20.425 1.00 94.12 245 ARG A N 1
ATOM 1972 C CA . ARG A 1 245 ? -6.598 0.649 19.618 1.00 94.12 245 ARG A CA 1
ATOM 1973 C C . ARG A 1 245 ? -5.644 1.494 18.776 1.00 94.12 245 ARG A C 1
ATOM 1975 O O . ARG A 1 245 ? -4.464 1.166 18.741 1.00 94.12 245 ARG A O 1
ATOM 1982 N N . CYS A 1 246 ? -6.101 2.601 18.183 1.00 91.06 246 CYS A N 1
ATOM 1983 C CA . CYS A 1 246 ? -5.217 3.552 17.499 1.00 91.06 246 CYS A CA 1
ATOM 1984 C C . CYS A 1 246 ? -4.110 4.051 18.438 1.00 91.06 246 CYS A C 1
ATOM 1986 O O . CYS A 1 246 ? -2.936 3.975 18.093 1.00 91.06 246 CYS A O 1
ATOM 1988 N N . ILE A 1 247 ? -4.462 4.502 19.649 1.00 86.00 247 ILE A N 1
ATOM 1989 C CA . ILE A 1 247 ? -3.493 5.007 20.637 1.00 86.00 247 ILE A CA 1
ATOM 1990 C C . ILE A 1 247 ? -2.494 3.915 21.043 1.00 86.00 247 ILE A C 1
ATOM 1992 O O . ILE A 1 247 ? -1.300 4.187 21.168 1.00 86.00 247 ILE A O 1
ATOM 1996 N N . GLN A 1 248 ? -2.962 2.682 21.251 1.00 85.38 248 GLN A N 1
ATOM 1997 C CA . GLN A 1 248 ? -2.094 1.544 21.566 1.00 85.38 248 GLN A CA 1
ATOM 1998 C C . GLN A 1 248 ? -1.128 1.226 20.418 1.00 85.38 248 GLN A C 1
ATOM 2000 O O . GLN A 1 248 ? 0.068 1.087 20.670 1.00 85.38 248 GLN A O 1
ATOM 2005 N N . ASP A 1 249 ? -1.622 1.171 19.178 1.00 87.94 249 ASP A N 1
ATOM 2006 C CA . AS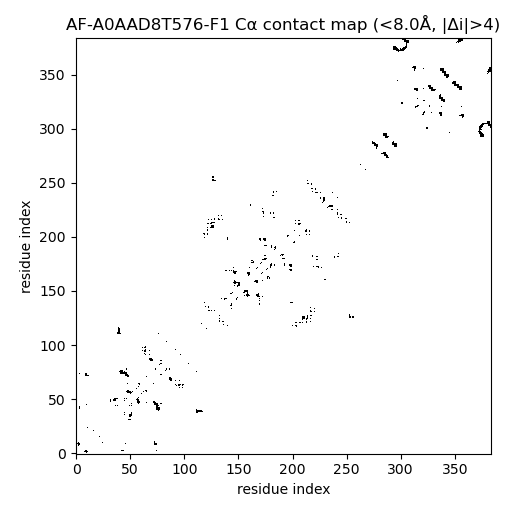P A 1 249 ? -0.802 0.939 17.985 1.00 87.94 249 ASP A CA 1
ATOM 2007 C C . ASP A 1 249 ? 0.238 2.064 17.818 1.00 87.94 249 ASP A C 1
ATOM 2009 O O . ASP A 1 249 ? 1.421 1.776 17.661 1.00 87.94 249 ASP A O 1
ATOM 2013 N N . ILE A 1 250 ? -0.154 3.337 17.953 1.00 86.75 250 ILE A N 1
ATOM 2014 C CA . ILE A 1 250 ? 0.761 4.491 17.867 1.00 86.75 250 ILE A CA 1
ATOM 2015 C C . ILE A 1 250 ? 1.858 4.405 18.935 1.00 86.75 250 ILE A C 1
ATOM 2017 O O . ILE A 1 250 ? 3.038 4.547 18.614 1.00 86.75 250 ILE A O 1
ATOM 2021 N N . ARG A 1 251 ? 1.499 4.127 20.196 1.00 84.81 251 ARG A N 1
ATOM 2022 C CA . ARG A 1 251 ? 2.473 3.963 21.291 1.00 84.81 251 ARG A CA 1
ATOM 2023 C C . ARG A 1 251 ? 3.430 2.807 21.030 1.00 84.81 251 ARG A C 1
ATOM 2025 O O . ARG A 1 251 ? 4.626 2.948 21.253 1.00 84.81 251 ARG A O 1
ATOM 2032 N N . LEU A 1 252 ? 2.923 1.680 20.534 1.00 84.19 252 LEU A N 1
ATOM 2033 C CA . LEU A 1 252 ? 3.754 0.534 20.182 1.00 84.19 252 LEU A CA 1
ATOM 2034 C C . LEU A 1 252 ? 4.708 0.874 19.029 1.00 84.19 252 LEU A C 1
ATOM 2036 O O . LEU A 1 252 ? 5.876 0.489 19.044 1.00 84.19 252 LEU A O 1
ATOM 2040 N N . TRP A 1 253 ? 4.232 1.610 18.025 1.00 86.00 253 TRP A N 1
ATOM 2041 C CA . TRP A 1 253 ? 5.038 1.975 16.864 1.00 86.00 253 TRP A CA 1
ATOM 2042 C C . TRP A 1 253 ? 6.041 3.086 17.195 1.00 86.00 253 TRP A C 1
ATOM 2044 O O . TRP A 1 253 ? 7.078 3.149 16.545 1.00 86.00 253 TRP A O 1
ATOM 2054 N N . ALA A 1 254 ? 5.818 3.888 18.243 1.00 79.12 254 ALA A N 1
ATOM 2055 C CA . ALA A 1 254 ? 6.779 4.875 18.747 1.00 79.12 254 ALA A CA 1
ATOM 2056 C C . ALA A 1 254 ? 8.139 4.250 19.138 1.00 79.12 254 ALA A C 1
ATOM 2058 O O . ALA A 1 254 ? 9.197 4.843 18.920 1.00 79.12 254 ALA A O 1
ATOM 2059 N N . PHE A 1 255 ? 8.156 3.000 19.611 1.00 75.50 255 PHE A N 1
ATOM 2060 C CA . PHE A 1 255 ? 9.407 2.279 19.890 1.00 75.50 255 PHE A CA 1
ATOM 2061 C C . PHE A 1 255 ? 10.215 1.943 18.624 1.00 75.50 255 PHE A C 1
ATOM 2063 O O . PHE A 1 255 ? 11.433 1.751 18.687 1.00 75.50 255 PHE A O 1
ATOM 2070 N N . ARG A 1 256 ? 9.573 1.934 17.447 1.00 74.06 256 ARG A N 1
ATOM 2071 C CA . ARG A 1 256 ? 10.247 1.710 16.157 1.00 74.06 256 ARG A CA 1
ATOM 2072 C C . ARG A 1 256 ? 11.116 2.891 15.720 1.00 74.06 256 ARG A C 1
ATOM 2074 O O . ARG A 1 256 ? 12.057 2.714 14.956 1.00 74.06 256 ARG A O 1
ATOM 2081 N N . TYR A 1 257 ? 10.847 4.081 16.255 1.00 66.44 257 TYR A N 1
ATOM 2082 C CA . TYR A 1 257 ? 11.662 5.277 16.036 1.00 66.44 257 TYR A CA 1
ATOM 2083 C C . TYR A 1 257 ? 13.036 5.108 16.682 1.00 66.44 257 TYR A C 1
ATOM 2085 O O . TYR A 1 257 ? 14.063 5.381 16.069 1.00 66.44 257 TYR A O 1
ATOM 2093 N N . HIS A 1 258 ? 13.049 4.586 17.911 1.00 54.41 258 HIS A N 1
ATOM 2094 C CA . HIS A 1 258 ? 14.269 4.389 18.687 1.00 54.41 258 HIS A CA 1
ATOM 2095 C C . HIS A 1 258 ? 15.141 3.288 18.088 1.00 54.41 258 HIS A C 1
ATOM 2097 O O . HIS A 1 258 ? 16.360 3.391 18.132 1.00 54.41 258 HIS A O 1
ATOM 2103 N N . SER A 1 259 ? 14.534 2.259 17.492 1.00 52.34 259 SER A N 1
ATOM 2104 C CA . SER A 1 259 ? 15.264 1.199 16.790 1.00 52.34 259 SER A CA 1
ATOM 2105 C C . SER A 1 259 ? 15.808 1.650 15.436 1.00 52.34 259 SER A C 1
ATOM 2107 O O . SER A 1 259 ? 16.898 1.218 15.092 1.00 52.34 259 SER A O 1
ATOM 2109 N N . LEU A 1 260 ? 15.145 2.554 14.705 1.00 51.53 260 LEU A N 1
ATOM 2110 C CA . LEU A 1 260 ? 15.712 3.168 13.493 1.00 51.53 260 LEU A CA 1
ATOM 2111 C C . LEU A 1 260 ? 16.856 4.140 13.816 1.00 51.53 260 LEU A C 1
ATOM 2113 O O . LEU A 1 260 ? 17.908 4.068 13.185 1.00 51.53 260 LEU A O 1
ATOM 2117 N N . ALA A 1 261 ? 16.699 4.976 14.846 1.00 49.12 261 ALA A N 1
ATOM 2118 C CA . ALA A 1 261 ? 17.768 5.848 15.334 1.00 49.12 261 ALA A CA 1
ATOM 2119 C C . ALA A 1 261 ? 18.966 5.045 15.882 1.00 49.12 261 ALA A C 1
ATOM 2121 O O . ALA A 1 261 ? 20.110 5.381 15.584 1.00 49.12 261 ALA A O 1
ATOM 2122 N N . LYS A 1 262 ? 18.728 3.940 16.611 1.00 43.28 262 LYS A N 1
ATOM 2123 C CA . LYS A 1 262 ? 19.791 3.001 17.017 1.00 43.28 262 LYS A CA 1
ATOM 2124 C C . LYS A 1 262 ? 20.394 2.260 15.826 1.00 43.28 262 LYS A C 1
ATOM 2126 O O . LYS A 1 262 ? 21.604 2.121 15.799 1.00 43.28 262 LYS A O 1
ATOM 2131 N N . ALA A 1 263 ? 19.612 1.797 14.850 1.00 44.12 263 ALA A N 1
ATOM 2132 C CA . ALA A 1 263 ? 20.120 1.049 13.692 1.00 44.12 263 ALA A CA 1
ATOM 2133 C C . ALA A 1 263 ? 21.021 1.891 12.774 1.00 44.12 263 ALA A C 1
ATOM 2135 O O . ALA A 1 263 ? 21.879 1.340 12.096 1.00 44.12 263 ALA A O 1
ATOM 2136 N N . LEU A 1 264 ? 20.851 3.216 12.769 1.00 45.81 264 LEU A N 1
ATOM 2137 C CA . LEU A 1 264 ? 21.737 4.144 12.062 1.00 45.81 264 LEU A CA 1
ATOM 2138 C C . LEU A 1 264 ? 23.085 4.362 12.775 1.00 45.81 264 LEU A C 1
ATOM 2140 O O . LEU A 1 264 ? 24.019 4.860 12.154 1.00 45.81 264 LEU A O 1
ATOM 2144 N N . VAL A 1 265 ? 23.193 4.000 14.060 1.00 43.97 265 VAL A N 1
ATOM 2145 C CA . VAL A 1 265 ? 24.368 4.266 14.914 1.00 43.97 265 VAL A CA 1
ATOM 2146 C C . VAL A 1 265 ? 25.030 2.977 15.430 1.00 43.97 265 VAL A C 1
ATOM 2148 O O . VAL A 1 265 ? 26.211 2.980 15.767 1.00 43.97 265 VAL A O 1
ATOM 2151 N N . ALA A 1 266 ? 24.301 1.863 15.491 1.00 35.19 266 ALA A N 1
ATOM 2152 C CA . ALA A 1 266 ? 24.770 0.603 16.052 1.00 35.19 266 ALA A CA 1
ATOM 2153 C C . ALA A 1 266 ? 25.360 -0.325 14.973 1.00 35.19 266 ALA A C 1
ATOM 2155 O O . ALA A 1 266 ? 24.836 -0.382 13.857 1.00 35.19 266 ALA A O 1
ATOM 2156 N N . PRO A 1 267 ? 26.412 -1.101 15.299 1.00 40.97 267 PRO A N 1
ATOM 2157 C CA . PRO A 1 267 ? 26.881 -2.182 14.438 1.00 40.97 267 PRO A CA 1
ATOM 2158 C C . PRO A 1 267 ? 25.755 -3.207 14.198 1.00 40.97 267 PRO A C 1
ATOM 2160 O O . PRO A 1 267 ? 24.820 -3.289 15.001 1.00 40.97 267 PRO A O 1
ATOM 2163 N N . PRO A 1 268 ? 25.811 -3.984 13.100 1.00 41.38 268 PRO A N 1
ATOM 2164 C CA . PRO A 1 268 ? 24.753 -4.923 12.744 1.00 41.38 268 PRO A CA 1
ATOM 2165 C C . PRO A 1 268 ? 24.489 -5.896 13.897 1.00 41.38 268 PRO A C 1
ATOM 2167 O O . PRO A 1 268 ? 25.347 -6.700 14.256 1.00 41.38 268 PRO A O 1
ATOM 2170 N N . ILE A 1 269 ? 23.294 -5.812 14.485 1.00 48.97 269 ILE A N 1
ATOM 2171 C CA . ILE A 1 269 ? 22.841 -6.771 15.491 1.00 48.97 269 ILE A CA 1
ATOM 2172 C C . ILE A 1 269 ? 22.516 -8.065 14.749 1.00 48.97 269 ILE A C 1
ATOM 2174 O O . ILE A 1 269 ? 21.631 -8.101 13.890 1.00 48.97 269 ILE A O 1
ATOM 2178 N N . ASN A 1 270 ? 23.232 -9.134 15.085 1.00 41.97 270 ASN A N 1
ATOM 2179 C CA . ASN A 1 270 ? 22.867 -10.476 14.660 1.00 41.97 270 ASN A CA 1
ATOM 2180 C C . ASN A 1 270 ? 21.531 -10.827 15.314 1.00 41.97 270 ASN A C 1
ATOM 2182 O O . ASN A 1 270 ? 21.414 -10.810 16.538 1.00 41.97 270 ASN A O 1
ATOM 2186 N N . ALA A 1 271 ? 20.514 -11.121 14.506 1.00 43.16 271 ALA A N 1
ATOM 2187 C CA . ALA A 1 271 ? 19.230 -11.556 15.031 1.00 43.16 271 ALA A CA 1
ATOM 2188 C C . ALA A 1 271 ? 19.434 -12.806 15.900 1.00 43.16 271 ALA A C 1
ATOM 2190 O O . ALA A 1 271 ? 19.916 -13.833 15.420 1.00 43.16 271 ALA A O 1
ATOM 2191 N N . LEU A 1 272 ? 19.060 -12.716 17.176 1.00 50.59 272 LEU A N 1
ATOM 2192 C CA . LEU A 1 272 ? 18.988 -13.877 18.050 1.00 50.59 272 LEU A CA 1
ATOM 2193 C C . LEU A 1 272 ? 17.730 -14.662 17.676 1.00 50.59 272 LEU A C 1
ATOM 2195 O O . LEU A 1 272 ? 16.609 -14.185 17.846 1.00 50.59 272 LEU A O 1
ATOM 2199 N N . VAL A 1 273 ? 17.923 -15.858 17.126 1.00 54.03 273 VAL A N 1
ATOM 2200 C CA . VAL A 1 273 ? 16.838 -16.777 16.76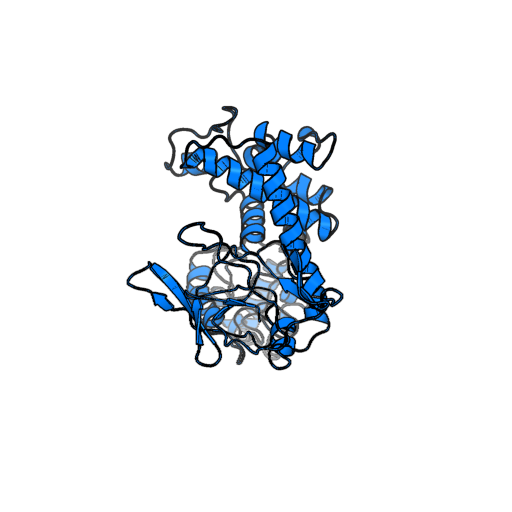9 1.00 54.03 273 VAL A CA 1
ATOM 2201 C C . VAL A 1 273 ? 16.795 -17.888 17.809 1.00 54.03 273 VAL A C 1
ATOM 2203 O O . VAL A 1 273 ? 17.785 -18.588 18.010 1.00 54.03 273 VAL A O 1
ATOM 2206 N N . ALA A 1 274 ? 15.642 -18.062 18.453 1.00 67.56 274 ALA A N 1
ATOM 2207 C CA . ALA A 1 274 ? 15.368 -19.190 19.334 1.00 67.56 274 ALA A CA 1
ATOM 2208 C C . ALA A 1 274 ? 14.320 -20.103 18.690 1.00 67.56 274 ALA A C 1
ATOM 2210 O O . ALA A 1 274 ? 13.342 -19.631 18.104 1.00 67.56 274 ALA A O 1
ATOM 2211 N N . GLN A 1 275 ? 14.523 -21.414 18.796 1.00 71.56 275 GLN A N 1
ATOM 2212 C CA . GLN A 1 275 ? 13.553 -22.394 18.324 1.00 71.56 275 GLN A CA 1
ATOM 2213 C C . GLN A 1 275 ? 12.313 -22.378 19.226 1.00 71.56 275 GLN A C 1
ATOM 2215 O O . GLN A 1 275 ? 12.427 -22.434 20.450 1.00 71.56 275 GLN A O 1
ATOM 2220 N N . ILE A 1 276 ? 11.133 -22.336 18.604 1.00 78.81 276 ILE A N 1
ATOM 2221 C CA . ILE A 1 276 ? 9.843 -22.426 19.289 1.00 78.81 276 ILE A CA 1
ATOM 2222 C C . ILE A 1 276 ? 9.255 -23.813 19.028 1.00 78.81 276 ILE A C 1
ATOM 2224 O O . ILE A 1 276 ? 9.193 -24.267 17.886 1.00 78.81 276 ILE A O 1
ATOM 2228 N N . THR A 1 277 ? 8.791 -24.467 20.086 1.00 78.44 277 THR A N 1
ATOM 2229 C CA . THR A 1 277 ? 8.157 -25.785 20.048 1.00 78.44 277 THR A CA 1
ATOM 2230 C C . THR A 1 277 ? 6.714 -25.669 20.522 1.00 78.44 277 THR A C 1
ATOM 2232 O O . THR A 1 277 ? 6.422 -24.955 21.475 1.00 78.44 277 THR A O 1
ATOM 2235 N N . LYS A 1 278 ? 5.781 -26.364 19.866 1.00 82.31 278 LYS A N 1
ATOM 2236 C CA . LYS A 1 278 ? 4.387 -26.438 20.320 1.00 82.31 278 LYS A CA 1
ATOM 2237 C C . LYS A 1 278 ? 4.196 -27.672 21.199 1.00 82.31 278 LYS A C 1
ATOM 2239 O O . LYS A 1 278 ? 4.419 -28.793 20.747 1.00 82.31 278 LYS A O 1
ATOM 2244 N N . ALA A 1 279 ? 3.749 -27.482 22.435 1.00 74.25 279 ALA A N 1
ATOM 2245 C CA . ALA A 1 279 ? 3.455 -28.567 23.360 1.00 74.25 279 ALA A CA 1
ATOM 2246 C C . ALA A 1 279 ? 2.170 -29.302 22.944 1.00 74.25 279 ALA A C 1
ATOM 2248 O O . ALA A 1 279 ? 1.091 -28.710 22.875 1.00 74.25 279 ALA A O 1
ATOM 2249 N N . ALA A 1 280 ? 2.266 -30.613 22.707 1.00 73.62 280 ALA A N 1
ATOM 2250 C CA . ALA A 1 280 ? 1.148 -31.418 22.203 1.00 73.62 280 ALA A CA 1
ATOM 2251 C C . ALA A 1 280 ? -0.056 -31.472 23.163 1.00 73.62 280 ALA A C 1
ATOM 2253 O O . ALA A 1 280 ? -1.197 -31.509 22.714 1.00 73.62 280 ALA A O 1
ATOM 2254 N N . LYS A 1 281 ? 0.188 -31.461 24.481 1.00 73.44 281 LYS A N 1
ATOM 2255 C CA . LYS A 1 281 ? -0.867 -31.610 25.500 1.00 73.44 281 LYS A CA 1
ATOM 2256 C C . LYS A 1 281 ? -1.630 -30.318 25.786 1.00 73.44 281 LYS A C 1
ATOM 2258 O O . LYS A 1 281 ? -2.823 -30.367 26.050 1.00 73.44 281 LYS A O 1
ATOM 2263 N N . THR A 1 282 ? -0.949 -29.176 25.760 1.00 71.62 282 THR A N 1
ATOM 2264 C CA . THR A 1 282 ? -1.525 -27.882 26.164 1.00 71.62 282 THR A CA 1
ATOM 2265 C C . THR A 1 282 ? -1.797 -26.961 24.980 1.00 71.62 282 THR A C 1
ATOM 2267 O O . THR A 1 282 ? -2.434 -25.929 25.146 1.00 71.62 282 THR A O 1
ATOM 2270 N N . SER A 1 283 ? -1.316 -27.311 23.780 1.00 74.38 283 SER A N 1
ATOM 2271 C CA . SER A 1 283 ? -1.300 -26.441 22.594 1.00 74.38 283 SER A CA 1
ATOM 2272 C C . SER A 1 283 ? -0.557 -25.112 22.778 1.00 74.38 283 SER A C 1
ATOM 2274 O O . SER A 1 283 ? -0.625 -24.256 21.895 1.00 74.38 283 SER A O 1
ATOM 2276 N N . LEU A 1 284 ? 0.176 -24.950 23.882 1.00 76.38 284 LEU A N 1
ATOM 2277 C CA . LEU A 1 284 ? 0.981 -23.768 24.162 1.00 76.38 284 LEU A CA 1
ATOM 2278 C C . LEU A 1 284 ? 2.333 -23.853 23.452 1.00 76.38 284 LEU A C 1
ATOM 2280 O O . LEU A 1 284 ? 2.798 -24.935 23.092 1.00 76.38 284 LEU A O 1
ATOM 2284 N N . TYR A 1 285 ? 2.970 -22.703 23.264 1.00 77.25 285 TYR A N 1
ATOM 2285 C CA . TYR A 1 285 ? 4.293 -22.609 22.658 1.00 77.25 285 TYR A CA 1
ATOM 2286 C C . TYR A 1 285 ? 5.354 -22.463 23.745 1.00 77.25 285 TYR A C 1
ATOM 2288 O O . TYR A 1 285 ? 5.144 -21.730 24.707 1.00 77.25 285 TYR A O 1
ATOM 2296 N N . THR A 1 286 ? 6.482 -23.147 23.595 1.00 78.88 286 THR A N 1
ATOM 2297 C CA . THR A 1 286 ? 7.648 -23.062 24.476 1.00 78.88 286 THR A CA 1
ATOM 2298 C C . THR A 1 286 ? 8.909 -22.780 23.664 1.00 78.88 286 THR A C 1
ATOM 2300 O O . THR A 1 286 ? 8.965 -23.035 22.463 1.00 78.88 286 THR A O 1
ATOM 2303 N N . LEU A 1 287 ? 9.930 -22.246 24.311 1.00 80.00 287 LEU A N 1
ATOM 2304 C CA . LEU A 1 287 ? 11.274 -22.041 23.792 1.00 80.00 287 LEU A CA 1
ATOM 2305 C C . LEU A 1 287 ? 12.275 -22.559 24.827 1.00 80.00 287 LEU A C 1
ATOM 2307 O O . LEU A 1 287 ? 11.939 -22.652 26.004 1.00 80.00 287 LEU A O 1
ATOM 2311 N N . SER A 1 288 ? 13.496 -22.886 24.417 1.00 75.06 288 SER A N 1
ATOM 2312 C CA . SER A 1 288 ? 14.539 -23.345 25.342 1.00 75.06 288 SER A CA 1
ATOM 2313 C C . SER A 1 288 ? 15.674 -22.325 25.384 1.00 75.06 288 SER A C 1
ATOM 2315 O O . SER A 1 288 ? 16.273 -22.013 24.355 1.00 75.06 288 SER A O 1
ATOM 2317 N N . LEU A 1 289 ? 15.993 -21.809 26.572 1.00 69.75 289 LEU A N 1
ATOM 2318 C CA . LEU A 1 289 ? 17.119 -20.894 26.799 1.00 69.75 289 LEU A CA 1
ATOM 2319 C C . LEU A 1 289 ? 17.996 -21.454 27.914 1.00 69.75 289 LEU A C 1
ATOM 2321 O O . LEU A 1 289 ? 17.498 -21.804 28.979 1.00 69.75 289 LEU A O 1
ATOM 2325 N N . ALA A 1 290 ? 19.310 -21.527 27.689 1.00 67.38 290 ALA A N 1
ATOM 2326 C CA . ALA A 1 290 ? 20.283 -21.948 28.706 1.00 67.38 290 ALA A CA 1
ATOM 2327 C C . ALA A 1 290 ? 19.865 -23.220 29.488 1.00 67.38 290 ALA A C 1
ATOM 2329 O O . ALA A 1 290 ? 19.984 -23.272 30.711 1.00 67.38 290 ALA A O 1
ATOM 2330 N N . HIS A 1 291 ? 19.364 -24.235 28.771 1.00 69.50 291 HIS A N 1
ATOM 2331 C CA . HIS A 1 291 ? 18.909 -25.528 29.314 1.00 69.50 291 HIS A CA 1
ATOM 2332 C C . HIS A 1 291 ? 17.670 -25.481 30.220 1.00 69.50 291 HIS A C 1
ATOM 2334 O O . HIS A 1 291 ? 17.425 -26.420 30.977 1.00 69.50 291 HIS A O 1
ATOM 2340 N N . LYS A 1 292 ? 16.877 -24.413 30.141 1.00 68.62 292 LYS A N 1
ATOM 2341 C CA . LYS A 1 292 ? 15.550 -24.337 30.750 1.00 68.62 292 LYS A CA 1
ATOM 2342 C C . LYS A 1 292 ? 14.498 -24.135 29.673 1.00 68.62 292 LYS A C 1
ATOM 2344 O O . LYS A 1 292 ? 14.741 -23.423 28.696 1.00 68.62 292 LYS A O 1
ATOM 2349 N N . ASP A 1 293 ? 13.347 -24.757 29.885 1.00 71.56 293 ASP A N 1
ATOM 2350 C CA . ASP A 1 293 ? 12.199 -24.629 29.002 1.00 71.56 293 ASP A CA 1
ATOM 2351 C C . ASP A 1 293 ? 11.256 -23.554 29.495 1.00 71.56 293 ASP A C 1
ATOM 2353 O O . ASP A 1 293 ? 11.038 -23.352 30.691 1.00 71.56 293 ASP A O 1
ATOM 2357 N N . TYR A 1 294 ? 10.724 -22.846 28.515 1.00 75.19 294 TYR A N 1
ATOM 2358 C CA . TYR A 1 294 ? 10.175 -21.546 28.731 1.00 75.19 294 TYR A CA 1
ATOM 2359 C C . TYR A 1 294 ? 8.896 -21.347 27.879 1.00 75.19 294 TYR A C 1
ATOM 2361 O O . TYR A 1 294 ? 8.968 -21.258 26.666 1.00 75.19 294 TYR A O 1
ATOM 2369 N N . LEU A 1 295 ? 7.703 -21.287 28.481 1.00 73.62 295 LEU A N 1
ATOM 2370 C CA . LEU A 1 295 ? 6.418 -20.905 27.859 1.00 73.62 295 LEU A CA 1
ATOM 2371 C C . LEU A 1 295 ? 6.389 -19.511 27.193 1.00 73.62 295 LEU A C 1
ATOM 2373 O O . LEU A 1 295 ? 6.759 -18.525 27.800 1.00 73.62 295 LEU A O 1
ATOM 2377 N N . LEU A 1 296 ? 5.831 -19.378 25.994 1.00 73.06 296 LEU A N 1
ATOM 2378 C CA . LEU A 1 296 ? 5.685 -18.104 25.285 1.00 73.06 296 LEU A CA 1
ATOM 2379 C C . LEU A 1 296 ? 4.295 -17.470 25.525 1.00 73.06 296 LEU A C 1
ATOM 2381 O O . LEU A 1 296 ? 3.307 -17.948 24.967 1.00 73.06 296 LEU A O 1
ATOM 2385 N N . ASP A 1 297 ? 4.208 -16.369 26.284 1.00 66.31 297 ASP A N 1
ATOM 2386 C CA . ASP A 1 297 ? 2.953 -15.620 26.524 1.00 66.31 297 ASP A CA 1
ATOM 2387 C C . ASP A 1 297 ? 2.985 -14.203 25.934 1.00 66.31 297 ASP A C 1
ATOM 2389 O O . ASP A 1 297 ? 3.414 -13.277 26.621 1.00 66.31 297 ASP A O 1
ATOM 2393 N N . LEU A 1 298 ? 2.493 -14.022 24.691 1.00 63.09 298 LEU A N 1
ATOM 2394 C CA . LEU A 1 298 ? 2.528 -12.766 23.896 1.00 63.09 298 LEU A CA 1
ATOM 2395 C C . LEU A 1 298 ? 2.028 -11.505 24.641 1.00 63.09 298 LEU A C 1
ATOM 2397 O O . LEU A 1 298 ? 2.301 -10.392 24.190 1.00 63.09 298 LEU A O 1
ATOM 2401 N N . SER A 1 299 ? 1.293 -11.669 25.745 1.00 57.25 299 SER A N 1
ATOM 2402 C CA . SER A 1 299 ? 0.703 -10.583 26.538 1.00 57.25 299 SER A CA 1
ATOM 2403 C C . SER A 1 299 ? 1.427 -10.321 27.869 1.00 57.25 299 SER A C 1
ATOM 2405 O O . SER A 1 299 ? 1.088 -9.364 28.571 1.00 57.25 299 SER A O 1
ATOM 2407 N N . GLY A 1 300 ? 2.405 -11.154 28.230 1.00 59.88 300 GLY A N 1
ATOM 2408 C CA . GLY A 1 300 ? 3.136 -11.111 29.492 1.00 59.88 300 GLY A CA 1
ATOM 2409 C C . GLY A 1 300 ? 4.258 -10.058 29.510 1.00 59.88 300 GLY A C 1
ATOM 2410 O O . GLY A 1 300 ? 5.050 -9.989 28.569 1.00 59.88 300 GLY A O 1
ATOM 2411 N N . PRO A 1 301 ? 4.386 -9.249 30.582 1.00 60.84 301 PRO A N 1
ATOM 2412 C CA . PRO A 1 301 ? 5.395 -8.188 30.654 1.00 60.84 301 PRO A CA 1
ATOM 2413 C C . PRO A 1 301 ? 6.758 -8.632 31.223 1.00 60.84 301 PRO A C 1
ATOM 2415 O O . PRO A 1 301 ? 7.679 -7.818 31.232 1.00 60.84 301 PRO A O 1
ATOM 2418 N N . LEU A 1 302 ? 6.887 -9.852 31.775 1.00 66.75 302 LEU A N 1
ATOM 2419 C CA . LEU A 1 302 ? 7.957 -10.205 32.734 1.00 66.75 302 LEU A CA 1
ATOM 2420 C C . LEU A 1 302 ? 8.418 -11.678 32.714 1.00 66.75 302 LEU A C 1
ATOM 2422 O O . LEU A 1 302 ? 7.551 -12.546 32.638 1.00 66.75 302 LEU A O 1
ATOM 2426 N N . LEU A 1 303 ? 9.745 -11.940 32.844 1.00 67.88 303 LEU A N 1
ATOM 2427 C CA . LEU A 1 303 ? 10.444 -13.252 32.811 1.00 67.88 303 LEU A CA 1
ATOM 2428 C C . LEU A 1 303 ? 10.338 -13.863 34.159 1.00 67.88 303 LEU A C 1
ATOM 2430 O O . LEU A 1 303 ? 10.725 -13.223 35.130 1.00 67.88 303 LEU A O 1
ATOM 2434 N N . TRP A 1 304 ? 9.894 -15.105 34.222 1.00 69.56 304 TRP A N 1
ATOM 2435 C CA . TRP A 1 304 ? 9.902 -15.797 35.481 1.00 69.56 304 TRP A CA 1
ATOM 2436 C C . TRP A 1 304 ? 10.256 -17.271 35.310 1.00 69.56 304 TRP A C 1
ATOM 2438 O O . TRP A 1 304 ? 10.138 -17.873 34.249 1.00 69.56 304 TRP A O 1
ATOM 2448 N N . SER A 1 305 ? 10.806 -17.851 36.367 1.00 67.81 305 SER A N 1
ATOM 2449 C CA . SER A 1 305 ? 11.070 -19.283 36.461 1.00 67.81 305 SER A CA 1
ATOM 2450 C C . SER A 1 305 ? 11.082 -19.706 37.927 1.00 67.81 305 SER A C 1
ATOM 2452 O O . SER A 1 305 ? 11.338 -18.868 38.796 1.00 67.81 305 SER A O 1
ATOM 2454 N N . PRO A 1 306 ? 10.819 -20.980 38.244 1.00 64.75 306 PRO A N 1
ATOM 2455 C CA . PRO A 1 306 ? 11.022 -21.493 39.591 1.00 64.75 306 PRO A CA 1
ATOM 2456 C C . PRO A 1 306 ? 12.468 -21.294 40.055 1.00 64.75 306 PRO A C 1
ATOM 2458 O O . PRO A 1 306 ? 13.418 -21.427 39.274 1.00 64.75 306 PRO A O 1
ATOM 2461 N N . CYS A 1 307 ? 12.658 -20.987 41.336 1.00 62.28 307 CYS A N 1
ATOM 2462 C CA . CYS A 1 307 ? 13.993 -20.802 41.899 1.00 62.28 307 CYS A CA 1
ATOM 2463 C C . CYS A 1 307 ? 14.067 -21.230 43.366 1.00 62.28 307 CYS A C 1
ATOM 2465 O O . CYS A 1 307 ? 13.059 -21.293 44.069 1.00 62.28 307 CYS A O 1
ATOM 2467 N N . SER A 1 308 ? 15.278 -21.533 43.829 1.00 62.50 308 SER A N 1
ATOM 2468 C CA . SER A 1 308 ? 15.539 -21.980 45.194 1.00 62.50 308 SER A CA 1
ATOM 2469 C C . SER A 1 308 ? 15.446 -20.835 46.211 1.00 62.50 308 SER A C 1
ATOM 2471 O O . SER A 1 308 ? 15.669 -19.659 45.911 1.00 62.50 308 SER A O 1
ATOM 2473 N N . SER A 1 309 ? 15.120 -21.187 47.457 1.00 55.16 309 SER A N 1
ATOM 2474 C CA . SER A 1 309 ? 15.054 -20.264 48.593 1.00 55.16 309 SER A CA 1
ATOM 2475 C C . SER A 1 309 ? 16.458 -19.777 48.975 1.00 55.16 309 SER A C 1
ATOM 2477 O O . SER A 1 309 ? 17.105 -20.355 49.844 1.00 55.16 309 SER A O 1
ATOM 2479 N N . GLY A 1 310 ? 16.953 -18.744 48.296 1.00 58.78 310 GLY A N 1
ATOM 2480 C CA . GLY A 1 310 ? 18.285 -18.182 48.553 1.00 58.78 310 GLY A CA 1
ATOM 2481 C C . GLY A 1 310 ? 18.802 -17.202 47.503 1.00 58.78 310 GLY A C 1
ATOM 2482 O O . GLY A 1 310 ? 19.860 -16.610 47.696 1.00 58.78 310 GLY A O 1
ATOM 2483 N N . SER A 1 311 ? 18.079 -17.007 46.401 1.00 61.81 311 SER A N 1
ATOM 2484 C CA . SER A 1 311 ? 18.528 -16.108 45.340 1.00 61.81 311 SER A CA 1
ATOM 2485 C C . SER A 1 311 ? 18.596 -14.635 45.796 1.00 61.81 311 SER A C 1
ATOM 2487 O O . SER A 1 311 ? 17.810 -14.206 46.645 1.00 61.81 311 SER A O 1
ATOM 2489 N N . PRO A 1 312 ? 19.518 -13.822 45.248 1.00 65.06 312 PRO A N 1
ATOM 2490 C CA . PRO A 1 312 ? 19.701 -12.421 45.644 1.00 65.06 312 PRO A CA 1
ATOM 2491 C C . PRO A 1 312 ? 18.656 -11.506 44.994 1.00 65.06 312 PRO A C 1
ATOM 2493 O O . PRO A 1 312 ? 18.573 -11.450 43.768 1.00 65.06 312 PRO A O 1
ATOM 2496 N N . THR A 1 313 ? 17.827 -10.824 45.787 1.00 71.25 313 THR A N 1
ATOM 2497 C CA . THR A 1 313 ? 16.754 -9.947 45.279 1.00 71.25 313 THR A CA 1
ATOM 2498 C C . THR A 1 313 ? 17.245 -8.536 44.963 1.00 71.25 313 THR A C 1
ATOM 2500 O O . THR A 1 313 ? 18.149 -8.037 45.632 1.00 71.25 313 THR A O 1
ATOM 2503 N N . VAL A 1 314 ? 16.593 -7.844 44.028 1.00 73.62 314 VAL A N 1
ATOM 2504 C CA . VAL A 1 314 ? 16.879 -6.427 43.748 1.00 73.62 314 VAL A CA 1
ATOM 2505 C C . VAL A 1 314 ? 16.306 -5.497 44.833 1.00 73.62 314 VAL A C 1
ATOM 2507 O O . VAL A 1 314 ? 15.207 -5.744 45.347 1.00 73.62 314 VAL A O 1
ATOM 2510 N N . PRO A 1 315 ? 16.994 -4.386 45.162 1.00 75.19 315 PRO A N 1
ATOM 2511 C CA . PRO A 1 315 ? 16.459 -3.361 46.054 1.00 75.19 315 PRO A CA 1
ATOM 2512 C C . PRO A 1 315 ? 15.215 -2.673 45.477 1.00 75.19 315 PRO A C 1
ATOM 2514 O O . PRO A 1 315 ? 15.128 -2.414 44.276 1.00 75.19 315 PRO A O 1
ATOM 2517 N N . CYS A 1 316 ? 14.282 -2.271 46.340 1.00 76.31 316 CYS A N 1
ATOM 2518 C CA . CYS A 1 316 ? 13.058 -1.562 45.940 1.00 76.31 316 CYS A CA 1
ATOM 2519 C C . CYS A 1 316 ? 13.274 -0.172 45.313 1.00 76.31 316 CYS A C 1
ATOM 2521 O O . CYS A 1 316 ? 12.335 0.391 44.754 1.00 76.31 316 CYS A O 1
ATOM 2523 N N . SER A 1 317 ? 14.462 0.414 45.471 1.00 77.12 317 SER A N 1
ATOM 2524 C CA . SER A 1 317 ? 14.858 1.700 44.882 1.00 77.12 317 SER A CA 1
ATOM 2525 C C . SER A 1 317 ? 15.597 1.553 43.548 1.00 77.12 317 SER A C 1
ATOM 2527 O O . SER A 1 317 ? 15.974 2.557 42.953 1.00 77.12 317 SER A O 1
ATOM 2529 N N . SER A 1 318 ? 15.828 0.322 43.085 1.00 74.56 318 SER A N 1
ATOM 2530 C CA . SER A 1 318 ? 16.552 0.054 41.843 1.00 74.56 318 SER A CA 1
ATOM 2531 C C . SER A 1 318 ? 15.747 0.461 40.601 1.00 74.56 318 SER A C 1
ATOM 2533 O O . SER A 1 318 ? 14.507 0.444 40.595 1.00 74.56 318 SER A O 1
ATOM 2535 N N . ALA A 1 319 ? 16.458 0.812 39.527 1.00 67.00 319 ALA A N 1
ATOM 2536 C CA . ALA A 1 319 ? 15.843 1.119 38.238 1.00 67.00 319 ALA A CA 1
ATOM 2537 C C . ALA A 1 319 ? 15.109 -0.111 37.677 1.00 67.00 319 ALA A C 1
ATOM 2539 O O . ALA A 1 319 ? 14.033 0.007 37.098 1.00 67.00 319 ALA A O 1
ATOM 2540 N N . GLU A 1 320 ? 15.637 -1.305 37.939 1.00 68.50 320 GLU A N 1
ATOM 2541 C CA . GLU A 1 320 ? 15.082 -2.595 37.548 1.00 68.50 320 GLU A CA 1
ATOM 2542 C C . GLU A 1 320 ? 13.718 -2.860 38.198 1.00 68.50 320 GLU A C 1
ATOM 2544 O O . GLU A 1 320 ? 12.798 -3.306 37.513 1.00 68.50 320 GLU A O 1
ATOM 2549 N N . CYS A 1 321 ? 13.564 -2.535 39.487 1.00 71.38 321 CYS A N 1
ATOM 2550 C CA . CYS A 1 321 ? 12.283 -2.624 40.196 1.00 71.38 321 CYS A CA 1
ATOM 2551 C C . CYS A 1 321 ? 11.258 -1.608 39.665 1.00 71.38 321 CYS A C 1
ATOM 2553 O O . CYS A 1 321 ? 10.069 -1.914 39.576 1.00 71.38 321 CYS A O 1
ATOM 2555 N N . THR A 1 322 ? 11.722 -0.415 39.280 1.00 69.44 322 THR A N 1
ATOM 2556 C CA . THR A 1 322 ? 10.874 0.652 38.724 1.00 69.44 322 THR A CA 1
ATOM 2557 C C . THR A 1 322 ? 10.393 0.321 37.306 1.00 69.44 322 THR A C 1
ATOM 2559 O O . THR A 1 322 ? 9.262 0.639 36.949 1.00 69.44 322 THR A O 1
ATOM 2562 N N . ALA A 1 323 ? 11.233 -0.338 36.504 1.00 63.50 323 ALA A N 1
ATOM 2563 C CA . ALA A 1 323 ? 10.927 -0.706 35.123 1.00 63.50 323 ALA A CA 1
ATOM 2564 C C . ALA A 1 323 ? 9.992 -1.925 35.004 1.00 63.50 323 ALA A C 1
ATOM 2566 O O . ALA A 1 323 ? 9.324 -2.098 33.985 1.00 63.50 323 ALA A O 1
ATOM 2567 N N . ALA A 1 324 ? 9.936 -2.783 36.026 1.00 64.19 324 ALA A N 1
ATOM 2568 C CA . ALA A 1 324 ? 9.035 -3.927 36.056 1.00 64.19 324 ALA A CA 1
ATOM 2569 C C . ALA A 1 324 ? 7.584 -3.467 36.321 1.00 64.19 324 ALA A C 1
ATOM 2571 O O . ALA A 1 324 ? 7.228 -3.052 37.424 1.00 64.19 324 ALA A O 1
ATOM 2572 N N . LEU A 1 325 ? 6.734 -3.527 35.291 1.00 53.09 325 LEU A N 1
ATOM 2573 C CA . LEU A 1 325 ? 5.318 -3.143 35.360 1.00 53.09 325 LEU A CA 1
ATOM 2574 C C . LEU A 1 325 ? 4.539 -4.042 36.342 1.00 53.09 325 LEU A C 1
ATOM 2576 O O . LEU A 1 325 ? 4.587 -5.265 36.239 1.00 53.09 325 LEU A O 1
ATOM 2580 N N . GLY A 1 326 ? 3.776 -3.440 37.265 1.00 55.78 326 GLY A N 1
ATOM 2581 C CA . GLY A 1 326 ? 2.907 -4.169 38.206 1.00 55.78 326 GLY A CA 1
ATOM 2582 C C . GLY A 1 326 ? 3.583 -4.649 39.500 1.00 55.78 326 GLY A C 1
ATOM 2583 O O . GLY A 1 326 ? 3.055 -5.539 40.172 1.00 55.78 326 GLY A O 1
ATOM 2584 N N . THR A 1 327 ? 4.736 -4.080 39.861 1.00 61.59 327 THR A N 1
ATOM 2585 C CA . THR A 1 327 ? 5.457 -4.417 41.094 1.00 61.59 327 THR A CA 1
ATOM 2586 C C . THR A 1 327 ? 4.791 -3.868 42.357 1.00 61.59 327 THR A C 1
ATOM 2588 O O . THR A 1 327 ? 4.254 -2.762 42.395 1.00 61.59 327 THR A O 1
ATOM 2591 N N . GLN A 1 328 ? 4.855 -4.655 43.432 1.00 62.44 328 GLN A N 1
ATOM 2592 C CA . GLN A 1 328 ? 4.524 -4.245 44.793 1.00 62.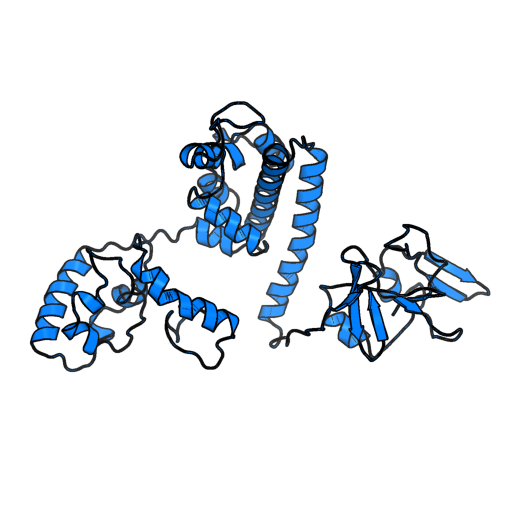44 328 GLN A CA 1
ATOM 2593 C C . GLN A 1 328 ? 5.788 -4.292 45.657 1.00 62.44 328 GLN A C 1
ATOM 2595 O O . GLN A 1 328 ? 6.565 -5.253 45.618 1.00 62.44 328 GLN A O 1
ATOM 2600 N N . LYS A 1 329 ? 5.989 -3.242 46.457 1.00 69.00 329 LYS A N 1
ATOM 2601 C CA . LYS A 1 329 ? 7.058 -3.183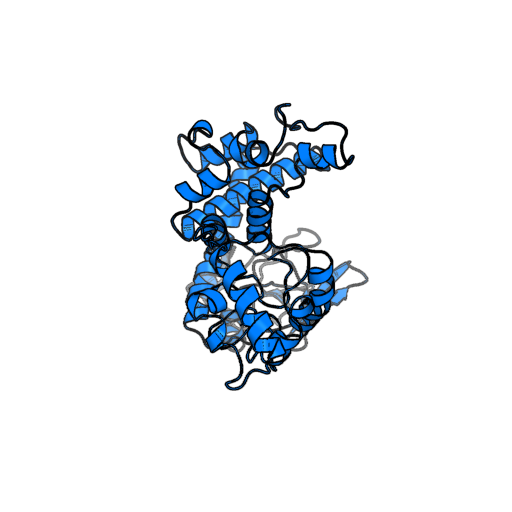 47.459 1.00 69.00 329 LYS A CA 1
ATOM 2602 C C . LYS A 1 329 ? 6.594 -3.943 48.696 1.00 69.00 329 LYS A C 1
ATOM 2604 O O . LYS A 1 329 ? 5.637 -3.527 49.343 1.00 69.00 329 LYS A O 1
ATOM 2609 N N . HIS A 1 330 ? 7.262 -5.046 49.015 1.00 68.12 330 HIS A N 1
ATOM 2610 C CA . HIS A 1 330 ? 6.967 -5.833 50.205 1.00 68.12 330 HIS A CA 1
ATOM 2611 C C . HIS A 1 330 ? 8.041 -5.589 51.265 1.00 68.12 330 HIS A C 1
ATOM 2613 O O . HIS A 1 330 ? 9.229 -5.776 51.006 1.00 68.12 330 HIS A O 1
ATOM 2619 N N . PHE A 1 331 ? 7.632 -5.198 52.470 1.00 66.62 331 PHE A N 1
ATOM 2620 C CA . PHE A 1 331 ? 8.537 -4.976 53.595 1.00 66.62 331 PHE A CA 1
ATOM 2621 C C . PHE A 1 331 ? 8.370 -6.106 54.609 1.00 66.62 331 PHE A C 1
ATOM 2623 O O . PHE A 1 331 ? 7.289 -6.293 55.158 1.00 66.62 331 PHE A O 1
ATOM 2630 N N . ALA A 1 332 ? 9.437 -6.864 54.859 1.00 60.94 332 ALA A N 1
ATOM 2631 C CA . ALA A 1 332 ? 9.468 -7.893 55.897 1.00 60.94 332 ALA A CA 1
ATOM 2632 C C . ALA A 1 332 ? 10.809 -7.836 56.635 1.00 60.94 332 ALA A C 1
ATOM 2634 O O . ALA A 1 332 ? 11.854 -7.738 55.997 1.00 60.94 332 ALA A O 1
ATOM 2635 N N . GLN A 1 333 ? 10.779 -7.888 57.973 1.00 57.91 333 GLN A N 1
ATOM 2636 C CA . GLN A 1 333 ? 11.979 -7.924 58.830 1.00 57.91 333 GLN A CA 1
ATOM 2637 C C . GLN A 1 333 ? 13.015 -6.819 58.511 1.00 57.91 333 GLN A C 1
ATOM 2639 O O . GLN A 1 333 ? 14.216 -7.064 58.491 1.00 57.91 333 GLN A O 1
ATOM 2644 N N . GLY A 1 334 ? 12.557 -5.597 58.213 1.00 61.88 334 GLY A N 1
ATOM 2645 C CA . GLY A 1 334 ? 13.435 -4.454 57.920 1.00 61.88 334 GLY A CA 1
ATOM 2646 C C . GLY A 1 334 ? 14.084 -4.451 56.528 1.00 61.88 334 GLY A C 1
ATOM 2647 O O . GLY A 1 334 ? 14.792 -3.504 56.198 1.00 61.88 334 GLY A O 1
ATOM 2648 N N . GLN A 1 335 ? 13.820 -5.453 55.682 1.00 65.38 335 GLN A N 1
ATOM 2649 C CA . GLN A 1 335 ? 14.291 -5.503 54.296 1.00 65.38 335 GLN A CA 1
ATOM 2650 C C . GLN A 1 335 ? 13.131 -5.286 53.315 1.00 65.38 335 GLN A C 1
ATOM 2652 O O . GLN A 1 335 ? 12.099 -5.960 53.381 1.00 65.38 335 GLN A O 1
ATOM 2657 N N . CYS A 1 336 ? 13.305 -4.345 52.381 1.00 70.00 336 CYS A N 1
ATOM 2658 C CA . CYS A 1 336 ? 12.369 -4.143 51.277 1.00 70.00 336 CYS A CA 1
ATOM 2659 C C . CYS A 1 336 ? 12.704 -5.086 50.123 1.00 70.00 336 CYS A C 1
ATOM 2661 O O . CYS A 1 336 ? 13.826 -5.071 49.616 1.00 70.00 336 CYS A O 1
ATOM 2663 N N . ARG A 1 337 ? 11.717 -5.867 49.682 1.00 72.56 337 ARG A N 1
ATOM 2664 C CA . ARG A 1 337 ? 11.811 -6.763 48.528 1.00 72.56 337 ARG A CA 1
ATOM 2665 C C . ARG A 1 337 ? 10.870 -6.286 47.429 1.00 72.56 337 ARG A C 1
ATOM 2667 O O . ARG A 1 337 ? 9.688 -6.042 47.678 1.00 72.56 337 ARG A O 1
ATOM 2674 N N . CYS A 1 338 ? 11.394 -6.161 46.213 1.00 72.38 338 CYS A N 1
ATOM 2675 C CA . CYS A 1 338 ? 10.572 -5.875 45.045 1.00 72.38 338 CYS A CA 1
ATOM 2676 C C . CYS A 1 338 ? 9.921 -7.175 44.560 1.00 72.38 338 CYS A C 1
ATOM 2678 O O . CYS A 1 338 ? 10.620 -8.147 44.263 1.00 72.38 338 CYS A O 1
ATOM 2680 N N . THR A 1 339 ? 8.590 -7.206 44.524 1.00 69.62 339 THR A N 1
ATOM 2681 C CA . THR A 1 339 ? 7.820 -8.399 44.145 1.00 69.62 339 THR A CA 1
ATOM 2682 C C . THR A 1 339 ? 6.850 -8.082 43.017 1.00 69.62 339 THR A C 1
ATOM 2684 O O . THR A 1 339 ? 6.381 -6.951 42.914 1.00 69.62 339 THR A O 1
ATOM 2687 N N . ALA A 1 340 ? 6.522 -9.067 42.187 1.00 67.44 340 ALA A N 1
ATOM 2688 C CA . ALA A 1 340 ? 5.453 -8.956 41.201 1.00 67.44 340 ALA A CA 1
ATOM 2689 C C . ALA A 1 340 ? 4.361 -9.992 41.486 1.00 67.44 340 ALA A C 1
ATOM 2691 O O . ALA A 1 340 ? 4.633 -11.104 41.950 1.00 67.44 340 ALA A O 1
ATOM 2692 N N . ARG A 1 341 ? 3.111 -9.622 41.195 1.00 64.25 341 ARG A N 1
ATOM 2693 C CA . ARG A 1 341 ? 1.992 -10.567 41.173 1.00 64.25 341 ARG A CA 1
ATOM 2694 C C . ARG A 1 341 ? 1.847 -11.110 39.764 1.00 64.25 341 ARG A C 1
ATOM 2696 O O . ARG A 1 341 ? 1.389 -10.404 38.870 1.00 64.25 341 ARG A O 1
ATOM 2703 N N . LEU A 1 342 ? 2.248 -12.359 39.582 1.00 61.75 342 LEU A N 1
ATOM 2704 C CA . LEU A 1 342 ? 2.098 -13.056 38.314 1.00 61.75 342 LEU A CA 1
ATOM 2705 C C . LEU A 1 342 ? 0.665 -13.580 38.186 1.00 61.75 342 LEU A C 1
ATOM 2707 O O . LEU A 1 342 ? 0.015 -13.922 39.177 1.00 61.75 342 LEU A O 1
ATOM 2711 N N . LYS A 1 343 ? 0.165 -13.627 36.956 1.00 63.16 343 LYS A N 1
ATOM 2712 C CA . LYS A 1 343 ? -1.127 -14.223 36.623 1.00 63.16 343 LYS A CA 1
ATOM 2713 C C . LYS A 1 343 ? -0.859 -15.423 35.729 1.00 63.16 343 LYS A C 1
ATOM 2715 O O . LYS A 1 343 ? -0.094 -15.301 34.777 1.00 63.16 343 LYS A O 1
ATOM 2720 N N . ASN A 1 344 ? -1.458 -16.564 36.040 1.00 59.97 344 ASN A N 1
ATOM 2721 C CA . ASN A 1 344 ? -1.392 -17.737 35.187 1.00 59.97 344 ASN A CA 1
ATOM 2722 C C . ASN A 1 344 ? -2.089 -17.404 33.852 1.00 59.97 344 ASN A C 1
ATOM 2724 O O . ASN A 1 344 ? -3.271 -17.052 33.870 1.00 59.97 344 ASN A O 1
ATOM 2728 N N . PRO A 1 345 ? -1.398 -17.494 32.703 1.00 53.28 345 PRO A N 1
ATOM 2729 C CA . PRO A 1 345 ? -1.981 -17.137 31.411 1.00 53.28 345 PRO A CA 1
ATOM 2730 C C . PRO A 1 345 ? -3.029 -18.147 30.920 1.00 53.28 345 PRO A C 1
ATOM 2732 O O . PRO A 1 345 ? -3.820 -17.825 30.039 1.00 53.28 345 PRO A O 1
ATOM 2735 N N . VAL A 1 346 ? -3.060 -19.354 31.494 1.00 55.75 346 VAL A N 1
ATOM 2736 C CA . VAL A 1 346 ? -3.996 -20.429 31.137 1.00 55.75 346 VAL A CA 1
ATOM 2737 C C . VAL A 1 346 ? -5.237 -20.401 32.025 1.00 55.75 346 VAL A C 1
ATOM 2739 O O . VAL A 1 346 ? -6.351 -20.472 31.517 1.00 55.75 346 VAL A O 1
ATOM 2742 N N . THR A 1 347 ? -5.066 -20.295 33.346 1.00 61.66 347 THR A N 1
ATOM 2743 C CA . THR A 1 347 ? -6.197 -20.349 34.295 1.00 61.66 347 THR A CA 1
ATOM 2744 C C . THR A 1 347 ? -6.709 -18.972 34.704 1.00 61.66 347 THR A C 1
ATOM 2746 O O . THR A 1 347 ? -7.835 -18.837 35.167 1.00 61.66 347 THR A O 1
ATOM 2749 N N . GLY A 1 348 ? -5.900 -17.926 34.525 1.00 60.19 348 GLY A N 1
ATOM 2750 C CA . GLY A 1 348 ? -6.204 -16.580 34.995 1.00 60.19 348 GLY A CA 1
ATOM 2751 C C . GLY A 1 348 ? -5.990 -16.373 36.498 1.00 60.19 348 GLY A C 1
ATOM 2752 O O . GLY A 1 348 ? -6.193 -15.257 36.978 1.00 60.19 348 GLY A O 1
ATOM 2753 N N . ASP A 1 349 ? -5.549 -17.393 37.233 1.00 62.59 349 ASP A N 1
ATOM 2754 C CA . ASP A 1 349 ? -5.338 -17.296 38.676 1.00 62.59 349 ASP A CA 1
ATOM 2755 C C . ASP A 1 349 ? -4.088 -16.489 39.021 1.00 62.59 349 ASP A C 1
ATOM 2757 O O . ASP A 1 349 ? -3.086 -16.496 38.302 1.00 62.59 349 ASP A O 1
ATOM 2761 N N . HIS A 1 350 ? -4.124 -15.805 40.162 1.00 60.66 350 HIS A N 1
ATOM 2762 C CA . HIS A 1 350 ? -2.940 -15.150 40.699 1.00 60.66 350 HIS A CA 1
ATOM 2763 C C . HIS A 1 350 ? -1.991 -16.180 41.305 1.00 60.66 350 HIS A C 1
ATOM 2765 O O . HIS A 1 350 ? -2.349 -16.924 42.216 1.00 60.66 350 HIS A O 1
ATOM 2771 N N . LEU A 1 351 ? -0.753 -16.176 40.824 1.00 57.81 351 LEU A N 1
ATOM 2772 C CA . LEU A 1 351 ? 0.337 -16.935 41.415 1.00 57.81 351 LEU A CA 1
ATOM 2773 C C . LEU A 1 351 ? 0.896 -16.129 42.602 1.00 57.81 351 LEU A C 1
ATOM 2775 O O . LEU A 1 351 ? 0.959 -14.896 42.553 1.00 57.81 351 LEU A O 1
ATOM 2779 N N . TRP A 1 352 ? 1.263 -16.810 43.694 1.00 54.31 352 TRP A N 1
ATOM 2780 C CA . TRP A 1 352 ? 1.807 -16.181 44.908 1.00 54.31 352 TRP A CA 1
ATOM 2781 C C . TRP A 1 352 ? 3.007 -15.265 44.591 1.00 54.31 352 TRP A C 1
ATOM 2783 O O . TRP A 1 352 ? 3.746 -15.526 43.644 1.00 54.31 352 TRP A O 1
ATOM 2793 N N . HIS A 1 353 ? 3.195 -14.197 45.382 1.00 54.66 353 HIS A N 1
ATOM 2794 C CA . HIS A 1 353 ? 4.202 -13.142 45.163 1.00 54.66 353 HIS A CA 1
ATOM 2795 C C . HIS A 1 353 ? 5.578 -13.693 44.735 1.00 54.66 353 HIS A C 1
ATOM 2797 O O . HIS A 1 353 ? 6.219 -14.413 45.501 1.00 54.66 353 HIS A O 1
ATOM 2803 N N . ALA A 1 354 ? 6.042 -13.308 43.542 1.00 58.53 354 ALA A N 1
ATOM 2804 C CA . ALA A 1 354 ? 7.363 -13.657 43.018 1.00 58.53 354 ALA A CA 1
ATOM 2805 C C . ALA A 1 354 ? 8.359 -12.523 43.297 1.00 58.53 354 ALA A C 1
ATOM 2807 O O . ALA A 1 354 ? 8.023 -11.350 43.120 1.00 58.53 354 ALA A O 1
ATOM 2808 N N . ALA A 1 355 ? 9.574 -12.848 43.739 1.00 52.47 355 ALA A N 1
ATOM 2809 C CA . ALA A 1 355 ? 10.621 -11.857 43.997 1.00 52.47 355 ALA A CA 1
ATOM 2810 C C . ALA A 1 355 ? 11.442 -11.561 42.727 1.00 52.47 355 ALA A C 1
ATOM 2812 O O . ALA A 1 355 ? 11.680 -12.461 41.924 1.00 52.47 355 ALA A O 1
ATOM 2813 N N . LEU A 1 356 ? 11.869 -10.306 42.551 1.00 51.66 356 LEU A N 1
ATOM 2814 C CA . LEU A 1 356 ? 12.776 -9.872 41.476 1.00 51.66 356 LEU A CA 1
ATOM 2815 C C . LEU A 1 356 ? 14.238 -10.069 41.888 1.00 51.66 356 LEU A C 1
ATOM 2817 O O . LEU A 1 356 ? 14.626 -9.604 42.962 1.00 51.66 356 LEU A O 1
ATOM 2821 N N . HIS A 1 357 ? 15.046 -10.711 41.042 1.00 56.72 357 HIS A N 1
ATOM 2822 C CA . HIS A 1 357 ? 16.451 -11.033 41.316 1.00 56.72 357 HIS A CA 1
ATOM 2823 C C . HIS A 1 357 ? 17.435 -10.315 40.383 1.00 56.72 357 HIS A C 1
ATOM 2825 O O . HIS A 1 357 ? 17.052 -9.777 39.351 1.00 56.72 357 HIS A O 1
ATOM 2831 N N . GLN A 1 358 ? 18.709 -10.252 40.790 1.00 45.62 358 GLN A N 1
ATOM 2832 C CA . GLN A 1 358 ? 19.781 -9.610 40.023 1.00 45.62 358 GLN A CA 1
ATOM 2833 C C . GLN A 1 358 ? 20.657 -10.671 39.338 1.00 45.62 358 GLN A C 1
ATOM 2835 O O . GLN A 1 358 ? 21.467 -11.310 40.007 1.00 45.62 358 GLN A O 1
ATOM 2840 N N . ASP A 1 359 ? 20.541 -10.839 38.016 1.00 48.44 359 ASP A N 1
ATOM 2841 C CA . ASP A 1 359 ? 21.441 -11.699 37.232 1.00 48.44 359 ASP A CA 1
ATOM 2842 C C . ASP A 1 359 ? 22.293 -10.878 36.241 1.00 48.44 359 ASP A C 1
ATOM 2844 O O . ASP A 1 359 ? 21.809 -10.325 35.250 1.00 48.44 359 ASP A O 1
ATOM 2848 N N . ARG A 1 360 ? 23.608 -10.803 36.503 1.00 37.09 360 ARG A N 1
ATOM 2849 C CA . ARG A 1 360 ? 24.571 -10.052 35.675 1.00 37.09 360 ARG A CA 1
ATOM 2850 C C . ARG A 1 360 ? 24.796 -10.667 34.290 1.00 37.09 360 ARG A C 1
ATOM 2852 O O . ARG A 1 360 ? 25.194 -9.930 33.394 1.00 37.09 360 ARG A O 1
ATOM 2859 N N . ARG A 1 361 ? 24.544 -11.969 34.085 1.00 37.97 361 ARG A N 1
ATOM 2860 C CA . ARG A 1 361 ? 24.659 -12.598 32.751 1.00 37.97 361 ARG A CA 1
ATOM 2861 C C . ARG A 1 361 ? 23.460 -12.284 31.852 1.00 37.97 361 ARG A C 1
ATOM 2863 O O . ARG A 1 361 ? 23.596 -12.359 30.636 1.00 37.97 361 ARG A O 1
ATOM 2870 N N . GLN A 1 362 ? 22.319 -11.895 32.428 1.00 37.66 362 GLN A N 1
ATOM 2871 C CA . GLN A 1 362 ? 21.101 -11.566 31.681 1.00 37.66 362 GLN A CA 1
ATOM 2872 C C . GLN A 1 362 ? 20.896 -10.070 31.438 1.00 37.66 362 GLN A C 1
ATOM 2874 O O . GLN A 1 362 ? 20.217 -9.715 30.483 1.00 37.66 362 GLN A O 1
ATOM 2879 N N . LEU A 1 363 ? 21.535 -9.186 32.211 1.00 33.47 363 LEU A N 1
ATOM 2880 C CA . LEU A 1 363 ? 21.556 -7.739 31.936 1.00 33.47 363 LEU A CA 1
ATOM 2881 C C . LEU A 1 363 ? 22.069 -7.408 30.521 1.00 33.47 363 LEU A C 1
ATOM 2883 O O . LEU A 1 363 ? 21.538 -6.506 29.885 1.00 33.47 363 LEU A O 1
ATOM 2887 N N . GLN A 1 364 ? 23.017 -8.192 29.995 1.00 31.14 364 GLN A N 1
ATOM 2888 C CA . GLN A 1 364 ? 23.532 -8.039 28.628 1.00 31.14 364 GLN A CA 1
ATOM 2889 C C . GLN A 1 364 ? 22.548 -8.562 27.558 1.00 31.14 364 GLN A C 1
ATOM 2891 O O . GLN A 1 364 ? 22.423 -7.975 26.491 1.00 31.14 364 GLN A O 1
ATOM 2896 N N . LEU A 1 365 ? 21.769 -9.605 27.873 1.00 33.47 365 LEU A N 1
ATOM 2897 C CA . LEU A 1 365 ? 20.676 -10.123 27.030 1.00 33.47 365 LEU A CA 1
ATOM 2898 C C . LEU A 1 365 ? 19.432 -9.211 27.058 1.00 33.47 365 LEU A C 1
ATOM 2900 O O . LEU A 1 365 ? 18.714 -9.105 26.066 1.00 33.47 365 LEU A O 1
ATOM 2904 N N . ARG A 1 366 ? 19.193 -8.510 28.173 1.00 34.25 366 ARG A N 1
ATOM 2905 C CA . ARG A 1 366 ? 18.070 -7.582 28.393 1.00 34.25 366 ARG A CA 1
ATOM 2906 C C . ARG A 1 366 ? 18.187 -6.304 27.558 1.00 34.25 366 ARG A C 1
ATOM 2908 O O . ARG A 1 366 ? 17.168 -5.736 27.172 1.00 34.25 366 ARG A O 1
ATOM 2915 N N . GLU A 1 367 ? 19.406 -5.866 27.241 1.00 36.25 367 GLU A N 1
ATOM 2916 C CA . GLU A 1 367 ? 19.626 -4.739 26.325 1.00 36.25 367 GLU A CA 1
ATOM 2917 C C . GLU A 1 367 ? 19.363 -5.109 24.851 1.00 36.25 367 GLU A C 1
ATOM 2919 O O . GLU A 1 367 ? 18.965 -4.237 24.070 1.00 36.25 367 GLU A O 1
ATOM 2924 N N . GLU A 1 368 ? 19.482 -6.393 24.486 1.00 34.22 368 GLU A N 1
ATOM 2925 C CA . GLU A 1 368 ? 19.346 -6.892 23.108 1.00 34.22 368 GLU A CA 1
ATOM 2926 C C . GLU A 1 368 ? 17.966 -7.517 22.782 1.00 34.22 368 GLU A C 1
ATOM 2928 O O . GLU A 1 368 ? 17.532 -7.470 21.631 1.00 34.22 368 GLU A O 1
ATOM 2933 N N . LEU A 1 369 ? 17.214 -8.028 23.768 1.00 35.84 369 LEU A N 1
ATOM 2934 C CA . LEU A 1 369 ? 15.954 -8.784 23.577 1.00 35.84 369 LEU A CA 1
ATOM 2935 C C . LEU A 1 369 ? 14.649 -7.991 23.808 1.00 35.84 369 LEU A C 1
ATOM 2937 O O . LEU A 1 369 ? 13.598 -8.574 24.074 1.00 35.84 369 LEU A O 1
ATOM 2941 N N . ASN A 1 370 ? 14.659 -6.664 23.656 1.00 33.81 370 ASN A N 1
ATOM 2942 C CA . ASN A 1 370 ? 13.519 -5.769 23.955 1.00 33.81 370 ASN A CA 1
ATOM 2943 C C . ASN A 1 370 ? 12.228 -5.957 23.104 1.00 33.81 370 ASN A C 1
ATOM 2945 O O . ASN A 1 370 ? 11.390 -5.060 23.070 1.00 33.81 370 ASN A O 1
ATOM 2949 N N . HIS A 1 371 ? 12.044 -7.077 22.394 1.00 34.62 371 HIS A N 1
ATOM 2950 C CA . HIS A 1 371 ? 10.905 -7.300 21.488 1.00 34.62 371 HIS A CA 1
ATOM 2951 C C . HIS A 1 371 ? 10.127 -8.612 21.678 1.00 34.62 371 HIS A C 1
ATOM 2953 O O . HIS A 1 371 ? 9.120 -8.787 20.993 1.00 34.62 371 HIS A O 1
ATOM 2959 N N . ALA A 1 372 ? 10.502 -9.515 22.590 1.00 26.48 372 ALA A N 1
ATOM 2960 C CA . ALA A 1 372 ? 9.709 -10.722 22.829 1.00 26.48 372 ALA A CA 1
ATOM 2961 C C . ALA A 1 372 ? 10.045 -11.401 24.168 1.00 26.48 372 ALA A C 1
ATOM 2963 O O . ALA A 1 372 ? 11.032 -12.112 24.285 1.00 26.48 372 ALA A O 1
ATOM 2964 N N . LEU A 1 373 ? 9.108 -11.260 25.101 1.00 28.30 373 LEU A N 1
ATOM 2965 C CA . LEU A 1 373 ? 8.375 -12.379 25.691 1.00 28.30 373 LEU A CA 1
ATOM 2966 C C . LEU A 1 373 ? 8.947 -13.261 26.761 1.00 28.30 373 LEU A C 1
ATOM 2968 O O . LEU A 1 373 ? 10.067 -13.742 26.707 1.00 28.30 373 LEU A O 1
ATOM 2972 N N . LEU A 1 374 ? 8.048 -13.520 27.702 1.00 39.16 374 LEU A N 1
ATOM 2973 C CA . LEU A 1 374 ? 8.349 -14.067 28.984 1.00 39.16 374 LEU A CA 1
ATOM 2974 C C . LEU A 1 374 ? 7.277 -15.062 29.420 1.00 39.16 374 LEU A C 1
ATOM 2976 O O . LEU A 1 374 ? 6.242 -15.237 28.781 1.00 39.16 374 LEU A O 1
ATOM 2980 N N . ILE A 1 375 ? 7.627 -15.795 30.461 1.00 38.84 375 ILE A N 1
ATOM 2981 C CA . ILE A 1 375 ? 7.568 -17.234 30.419 1.00 38.84 375 ILE A CA 1
ATOM 2982 C C . ILE A 1 375 ? 7.307 -17.808 31.818 1.00 38.84 375 ILE A C 1
ATOM 2984 O O . ILE A 1 375 ? 7.936 -17.316 32.744 1.00 38.84 375 ILE A O 1
ATOM 2988 N N . GLY A 1 376 ? 6.587 -18.941 31.942 1.00 30.09 376 GLY A N 1
ATOM 2989 C CA . GLY A 1 376 ? 6.986 -19.947 32.940 1.00 30.09 376 GLY A CA 1
ATOM 2990 C C . GLY A 1 376 ? 6.266 -21.305 32.957 1.00 30.09 376 GLY A C 1
ATOM 2991 O O . GLY A 1 376 ? 5.374 -21.563 32.152 1.00 30.09 376 GLY A O 1
ATOM 2992 N N . ASP A 1 377 ? 6.717 -22.164 33.882 1.00 28.42 377 ASP A N 1
ATOM 2993 C CA . ASP A 1 377 ? 6.194 -23.495 34.261 1.00 28.42 377 ASP A CA 1
ATOM 2994 C C . ASP A 1 377 ? 5.994 -23.545 35.784 1.00 28.42 377 ASP A C 1
ATOM 2996 O O . ASP A 1 377 ? 6.669 -22.780 36.467 1.00 28.42 377 ASP A O 1
ATOM 3000 N N . LEU A 1 378 ? 5.069 -24.375 36.294 1.00 30.91 378 LEU A N 1
ATOM 3001 C CA . LEU A 1 378 ? 4.371 -24.211 37.575 1.00 30.91 378 LEU A CA 1
ATOM 3002 C C . LEU A 1 378 ? 5.141 -24.586 38.873 1.00 30.91 378 LEU A C 1
ATOM 3004 O O . LEU A 1 378 ? 5.886 -25.553 38.901 1.00 30.91 378 LEU A O 1
ATOM 3008 N N . ASP A 1 379 ? 4.876 -23.813 39.944 1.00 32.12 379 ASP A N 1
ATOM 3009 C CA . ASP A 1 379 ? 5.365 -23.819 41.343 1.00 32.12 379 ASP A CA 1
ATOM 3010 C C . ASP A 1 379 ? 6.533 -22.874 41.757 1.00 32.12 379 ASP A C 1
ATOM 3012 O O . ASP A 1 379 ? 7.631 -22.902 41.216 1.00 32.12 379 ASP A O 1
ATOM 3016 N N . ARG A 1 380 ? 6.239 -22.012 42.761 1.00 31.70 380 ARG A N 1
ATOM 3017 C CA . ARG A 1 380 ? 7.043 -20.936 43.419 1.00 31.70 380 ARG A CA 1
ATOM 3018 C C . ARG A 1 380 ? 8.109 -20.237 42.544 1.00 31.70 380 ARG A C 1
ATOM 3020 O O . ARG A 1 380 ? 9.235 -20.707 42.411 1.00 31.70 380 ARG A O 1
ATOM 3027 N N . TYR A 1 381 ? 7.793 -19.033 42.057 1.00 36.69 381 TYR A N 1
ATOM 3028 C CA . TYR A 1 381 ? 8.553 -18.362 40.989 1.00 36.69 381 TYR A CA 1
ATOM 3029 C C . TYR A 1 381 ? 9.427 -17.187 41.427 1.00 36.69 381 TYR A C 1
ATOM 3031 O O . TYR A 1 381 ? 9.124 -16.457 42.370 1.00 36.69 381 TYR A O 1
ATOM 3039 N N . VAL A 1 382 ? 10.479 -16.973 40.644 1.00 38.19 382 VAL A N 1
ATOM 3040 C CA . VAL A 1 382 ? 11.439 -15.871 40.677 1.00 38.19 382 VAL A CA 1
ATOM 3041 C C . VAL A 1 382 ? 11.446 -15.170 39.329 1.00 38.19 382 VAL A C 1
ATOM 3043 O O . VAL A 1 382 ? 11.383 -15.820 38.289 1.00 38.19 382 VAL A O 1
ATOM 3046 N N . LEU A 1 383 ? 11.540 -13.844 39.362 1.00 37.16 383 LEU A N 1
ATOM 3047 C CA . LEU A 1 383 ? 11.757 -13.009 38.190 1.00 37.16 383 LEU A CA 1
ATOM 3048 C C . LEU A 1 383 ? 13.252 -12.852 37.883 1.00 37.16 383 LEU A C 1
ATOM 3050 O O . LEU A 1 383 ? 14.009 -12.502 38.795 1.00 37.16 383 LEU A O 1
ATOM 3054 N N . LEU A 1 384 ? 13.640 -13.086 36.624 1.00 39.38 384 LEU A N 1
ATOM 3055 C CA . LEU A 1 384 ? 15.012 -12.925 36.109 1.00 39.38 384 LEU A CA 1
ATOM 3056 C C . LEU A 1 384 ? 15.215 -11.565 35.431 1.00 39.38 384 LEU A C 1
ATOM 3058 O O . LEU A 1 384 ? 14.302 -11.140 34.682 1.00 39.38 384 LEU A O 1
#

Radius of gyration: 28.17 Å; Cα contacts (8 Å, |Δi|>4): 509; chains: 1; bounding box: 58×51×96 Å

Mean predicted aligned error: 17.49 Å

Sequence (384 aa):
MYGWNGPHDLGDRHHLDTPVWKDIMAGLAAFRSISKVTLGNGASTAFWMDLWLGDQPLHERYPNLFSHSTRPHINVATTLSSGLRTNLGPRLTAAAVEDFRVLSLELGLVDLRLDIDVMETVIWRSAAPLKCKIFCWLARKERLPTNERRFRHHLTTSATCLSCNLDEDTDHLLLFCPRATEVWDFFHHGFDPADYSSFSDFCLKKSSSYEEATINTAIAWNIWKRRNARTFNDDVESLTLVTRRCIQDIRLWAFRYHSLAKALVAPPINALVAQITKAAKTSLYTLSLAHKDYLLDLSGPLLWSPCSSGSPTVPCSSAECTAALGTQKHFAQGQCRCTARLKNPVTGDHLWHAALHQDRRQLQLREELNHALLIGDLDRYVLL